Protein AF-A0A7Y4Z0L9-F1 (afdb_monomer)

Secondary structure (DSSP, 8-state):
-HHHHHHHHHHHTTT----PPPEEEEGGG-S---TT-EEEEEEEEEEEEEEEEEEEEEE--TTGGGHHHHH---S---S-EEEEEEEEEEEEEEEEEEEEEEEEEE--TT----HHHHHHTTSSEE---SS--------EE------S-S-S---SS-SEEEEEEEEEEEEEETTEEEEEEEEEEEEEEPPHHHHHHHHHHHHHHHHHHHHHHH-TT------HHHHHHHHHHHHHHHHHHHHHHH-EEEEEEEEEEEEE-PPSSS---EEEEEEETTTEEE-TT-TTSEEEEEEEEEPPPPGGGHHHHHHTB--TTSPEESEEEEE--EEEEEEEE-SSSEEEEEEEEETTTSPEEEEEGGGGSS--TT---

Mean predicted aligned error: 14.01 Å

Radius of gyration: 40.5 Å; Cα contacts (8 Å, |Δi|>4): 637; chains: 1; bounding box: 82×60×153 Å

Nearest PDB structures (foldseek):
  8ieb-assembly1_B  TM=3.459E-01  e=4.020E+00  Homo sapiens
  6s2f-assembly1_A  TM=2.300E-01  e=6.227E+00  Saccharomyces cerevisiae S288C

Solvent-accessible surface area (backbone atoms only — not comparable to full-atom values): 21690 Å² total; per-residue (Å²): 119,67,74,61,54,55,51,51,56,56,56,61,64,71,67,65,79,75,76,62,60,30,41,32,38,54,43,96,74,56,89,74,76,60,99,73,40,47,64,34,13,32,52,27,39,34,40,41,36,42,40,34,31,38,38,40,38,37,42,41,16,93,33,19,90,45,21,45,80,72,71,66,46,73,95,47,41,83,56,74,45,61,42,33,44,79,76,48,72,49,79,46,80,44,79,42,52,28,87,90,45,39,34,35,39,36,57,28,102,83,61,74,73,54,63,64,59,40,41,75,68,58,44,34,29,65,79,55,74,97,63,82,78,71,71,69,74,59,64,52,60,66,86,72,75,75,65,93,70,90,74,84,83,79,59,100,60,76,70,63,37,81,42,80,46,78,41,73,46,78,46,81,52,96,96,41,78,44,78,43,81,43,78,41,82,38,85,38,74,54,52,72,66,56,49,39,48,54,42,44,52,48,44,51,50,44,52,48,51,53,50,49,74,70,38,90,87,52,91,65,96,57,54,78,67,55,47,51,53,50,53,50,50,46,50,50,52,40,53,56,55,46,28,35,21,58,20,52,75,49,78,47,57,37,40,41,55,45,71,44,70,75,72,73,84,74,76,63,67,41,64,70,30,12,42,25,51,77,75,30,81,41,57,59,84,48,82,86,29,50,50,33,32,38,36,57,46,71,59,81,76,62,74,85,50,48,67,56,50,64,74,38,33,73,62,92,89,58,76,46,66,41,41,46,77,32,53,50,57,31,49,20,44,39,34,35,24,64,83,83,52,78,79,40,76,48,80,46,73,28,28,53,73,22,63,49,32,57,44,60,48,80,73,52,47,93,77,62,92,77,77,85,130

pLDDT: mean 79.02, std 15.11, range [35.75, 96.12]

Sequence (373 aa):
MTKKITLIFLVALILSCSKKPIQVTPADMATSLNTKGLIYALPRTVLRIKVEAIKNVVIPGPFGKFAQKYLGIADVPLKKAEEWKITNIDVVSVIESDPTSLFAATPSDDSKVDFLKLYSSGLILPISGLGVNSASIKTQMGNDQINDIAYTDLSTQPFIASEKTTFYNKVQRDSVFVRVPVQKDMIVEKNIEEKARDAADFIFSLRKRRSDFLSVDADHNLNGEGLKIALNEINRLEQEYLSLFIGKSYSENAVSYYEYIPNQSDGETSIIFRFSVSKGILPSSDLSGNPYLLKSEPESIPETYEPLFKNIGFEKNKPIKDVIYYRIPITANIKISDGKSDIFTRRISICQYGPIVRMPIKFMIKDSSLIEF

Structure (mmCIF, N/CA/C/O backbone):
data_AF-A0A7Y4Z0L9-F1
#
_entry.id   AF-A0A7Y4Z0L9-F1
#
loop_
_atom_site.group_PDB
_atom_site.id
_atom_site.type_symbol
_atom_site.label_atom_id
_atom_site.label_alt_id
_atom_site.label_comp_id
_atom_site.label_asym_id
_atom_site.label_entity_id
_atom_site.label_seq_id
_atom_site.pdbx_PDB_ins_code
_atom_site.Cartn_x
_atom_site.Cartn_y
_atom_site.Cartn_z
_atom_site.occupancy
_atom_site.B_iso_or_equiv
_atom_site.auth_seq_id
_atom_site.auth_comp_id
_atom_site.auth_asym_id
_atom_site.auth_atom_id
_atom_site.pdbx_PDB_model_num
ATOM 1 N N . MET A 1 1 ? 34.824 -6.520 -86.969 1.00 54.69 1 MET A N 1
ATOM 2 C CA . MET A 1 1 ? 33.884 -7.188 -86.033 1.00 54.69 1 MET A CA 1
ATOM 3 C C . MET A 1 1 ? 34.103 -6.777 -84.569 1.00 54.69 1 MET A C 1
ATOM 5 O O . MET A 1 1 ? 33.142 -6.703 -83.819 1.00 54.69 1 MET A O 1
ATOM 9 N N . THR A 1 2 ? 35.323 -6.396 -84.179 1.00 51.94 2 THR A N 1
ATOM 10 C CA . THR A 1 2 ? 35.716 -6.002 -82.810 1.00 51.94 2 THR A CA 1
ATOM 11 C C . THR A 1 2 ? 35.102 -4.690 -82.289 1.00 51.94 2 THR A C 1
ATOM 13 O O . THR A 1 2 ? 34.747 -4.625 -81.119 1.00 51.94 2 THR A O 1
ATOM 16 N N . LYS A 1 3 ? 34.864 -3.675 -83.138 1.00 51.00 3 LYS A N 1
ATOM 17 C CA . LYS A 1 3 ? 34.247 -2.392 -82.714 1.00 51.00 3 LYS A CA 1
ATOM 18 C C . LYS A 1 3 ? 32.755 -2.472 -82.340 1.00 51.00 3 LYS A C 1
ATOM 20 O O . LYS A 1 3 ? 32.272 -1.623 -81.602 1.00 51.00 3 LYS A O 1
ATOM 25 N N . LYS A 1 4 ? 32.011 -3.467 -82.845 1.00 53.72 4 LYS A N 1
ATOM 26 C CA . LYS A 1 4 ? 30.589 -3.662 -82.483 1.00 53.72 4 LYS A CA 1
ATOM 27 C C . LYS A 1 4 ? 30.439 -4.379 -81.136 1.00 53.72 4 LYS A C 1
ATOM 29 O O . LYS A 1 4 ? 29.492 -4.107 -80.411 1.00 53.72 4 LYS A O 1
ATOM 34 N N . ILE A 1 5 ? 31.401 -5.233 -80.782 1.00 57.34 5 ILE A N 1
ATOM 35 C CA . ILE A 1 5 ? 31.417 -5.976 -79.514 1.00 57.34 5 ILE A CA 1
ATOM 36 C C . ILE A 1 5 ? 31.767 -5.045 -78.343 1.00 57.34 5 ILE A C 1
ATOM 38 O O . ILE A 1 5 ? 31.129 -5.117 -77.298 1.00 57.34 5 ILE A O 1
ATOM 42 N N . THR A 1 6 ? 32.692 -4.098 -78.533 1.00 55.84 6 THR A N 1
ATOM 43 C CA . THR A 1 6 ? 33.018 -3.091 -77.507 1.00 55.84 6 THR A CA 1
ATOM 44 C C . THR A 1 6 ? 31.875 -2.107 -77.248 1.00 55.84 6 THR A C 1
ATOM 46 O O . THR A 1 6 ? 31.676 -1.701 -76.107 1.00 55.84 6 THR A O 1
ATOM 49 N N . LEU A 1 7 ? 31.077 -1.763 -78.266 1.00 53.91 7 LEU A N 1
ATOM 50 C CA . LEU A 1 7 ? 29.908 -0.890 -78.100 1.00 53.91 7 LEU A CA 1
ATOM 51 C C . LEU A 1 7 ? 28.774 -1.583 -77.321 1.00 53.91 7 LEU A C 1
ATOM 53 O O . LEU A 1 7 ? 28.131 -0.953 -76.489 1.00 53.91 7 LEU A O 1
ATOM 57 N N . ILE A 1 8 ? 28.568 -2.888 -77.532 1.00 58.50 8 ILE A N 1
ATOM 58 C CA . ILE A 1 8 ? 27.576 -3.682 -76.785 1.00 58.50 8 ILE A CA 1
ATOM 59 C C . ILE A 1 8 ? 27.998 -3.846 -75.317 1.00 58.50 8 ILE A C 1
ATOM 61 O O . ILE A 1 8 ? 27.158 -3.731 -74.427 1.00 58.50 8 ILE A O 1
ATOM 65 N N . PHE A 1 9 ? 29.296 -4.025 -75.044 1.00 56.91 9 PHE A N 1
ATOM 66 C CA . PHE A 1 9 ? 29.812 -4.096 -73.671 1.00 56.91 9 PHE A CA 1
ATOM 67 C C . PHE A 1 9 ? 29.713 -2.749 -72.930 1.00 56.91 9 PHE A C 1
ATOM 69 O O . PHE A 1 9 ? 29.463 -2.725 -71.728 1.00 56.91 9 PHE A O 1
ATOM 76 N N . LEU A 1 10 ? 29.839 -1.624 -73.646 1.00 51.97 10 LEU A N 1
ATOM 77 C CA . LEU A 1 10 ? 29.692 -0.280 -73.076 1.00 51.97 10 LEU A CA 1
ATOM 78 C C . LEU A 1 10 ? 28.222 0.080 -72.788 1.00 51.97 10 LEU A C 1
ATOM 80 O O . LEU A 1 10 ? 27.942 0.730 -71.786 1.00 51.97 10 LEU A O 1
ATOM 84 N N . VAL A 1 11 ? 27.274 -0.381 -73.614 1.00 55.38 11 VAL A N 1
ATOM 85 C CA . VAL A 1 11 ? 25.828 -0.172 -73.392 1.00 55.38 11 VAL A CA 1
ATOM 86 C C . VAL A 1 11 ? 25.281 -1.086 -72.285 1.00 55.38 11 VAL A C 1
ATOM 88 O O . VAL A 1 11 ? 24.434 -0.657 -71.504 1.00 55.38 11 VAL A O 1
ATOM 91 N N . ALA A 1 12 ? 25.808 -2.307 -72.138 1.00 53.28 12 ALA A N 1
ATOM 92 C CA . ALA A 1 12 ? 25.434 -3.212 -71.046 1.00 53.28 12 ALA A CA 1
ATOM 93 C C . ALA A 1 12 ? 25.890 -2.717 -69.657 1.00 53.28 12 ALA A C 1
ATOM 95 O O . ALA A 1 12 ? 25.255 -3.040 -68.656 1.00 53.28 12 ALA A O 1
ATOM 96 N N . LEU A 1 13 ? 26.938 -1.885 -69.582 1.00 49.41 13 LEU A N 1
ATOM 97 C CA . LEU A 1 13 ? 27.419 -1.311 -68.319 1.00 49.41 13 LEU A CA 1
ATOM 98 C C . LEU A 1 13 ? 26.531 -0.165 -67.788 1.00 49.41 13 LEU A C 1
ATOM 100 O O . LEU A 1 13 ? 26.572 0.142 -66.599 1.00 49.41 13 LEU A O 1
ATOM 104 N N . ILE A 1 14 ? 25.712 0.456 -68.647 1.00 48.16 14 ILE A N 1
ATOM 105 C CA . ILE A 1 14 ? 24.875 1.625 -68.303 1.00 48.16 14 ILE A CA 1
ATOM 106 C C . ILE A 1 14 ? 23.468 1.200 -67.831 1.00 48.16 14 ILE A C 1
ATOM 108 O O . ILE A 1 14 ? 22.761 1.976 -67.197 1.00 48.16 14 ILE A O 1
ATOM 112 N N . LEU A 1 15 ? 23.081 -0.063 -68.040 1.00 42.25 15 LEU A N 1
ATOM 113 C CA . LEU A 1 15 ? 21.830 -0.649 -67.533 1.00 42.25 15 LEU A CA 1
ATOM 114 C C . LEU A 1 15 ? 21.963 -1.251 -66.122 1.00 42.25 15 LEU A C 1
ATOM 116 O O . LEU A 1 15 ? 21.098 -2.015 -65.690 1.00 42.25 15 LEU A O 1
ATOM 120 N N . SER A 1 16 ? 23.015 -0.894 -65.375 1.00 39.06 16 SER A N 1
ATOM 121 C CA . SER A 1 16 ? 23.108 -1.220 -63.950 1.00 39.06 16 SER A CA 1
ATOM 122 C C . SER A 1 16 ? 22.037 -0.436 -63.188 1.00 39.06 16 SER A C 1
ATOM 124 O O . SER A 1 16 ? 22.219 0.718 -62.794 1.00 39.06 16 SER A O 1
ATOM 126 N N . CYS A 1 17 ? 20.871 -1.068 -63.061 1.00 41.62 17 CYS A N 1
ATOM 127 C CA . CYS A 1 17 ? 19.710 -0.584 -62.338 1.00 41.62 17 CYS A CA 1
ATOM 128 C C . CYS A 1 17 ? 20.113 -0.390 -60.873 1.00 41.62 17 CYS A C 1
ATOM 130 O O . CYS A 1 17 ? 20.128 -1.324 -60.070 1.00 41.62 17 CYS A O 1
ATOM 132 N N . SER A 1 18 ? 20.517 0.832 -60.540 1.00 47.44 18 SER A N 1
ATOM 133 C CA . SER A 1 18 ? 20.941 1.216 -59.204 1.00 47.44 18 SER A CA 1
ATOM 134 C C . SER A 1 18 ? 19.695 1.280 -58.334 1.00 47.44 18 SER A C 1
ATOM 136 O O . SER A 1 18 ? 19.006 2.298 -58.269 1.00 47.44 18 SER A O 1
ATOM 138 N N . LYS A 1 19 ? 19.387 0.161 -57.671 1.00 55.72 19 LYS A N 1
ATOM 139 C CA . LYS A 1 19 ? 18.437 0.153 -56.562 1.00 55.72 19 LYS A CA 1
ATOM 140 C C . LYS A 1 19 ? 18.936 1.178 -55.556 1.00 55.72 19 LYS A C 1
ATOM 142 O O . LYS A 1 19 ? 20.002 1.012 -54.963 1.00 55.72 19 LYS A O 1
ATOM 147 N N . LYS A 1 20 ? 18.220 2.296 -55.438 1.00 60.38 20 LYS A N 1
ATOM 148 C CA . LYS A 1 20 ? 18.530 3.292 -54.418 1.00 60.38 20 LYS A CA 1
ATOM 149 C C . LYS A 1 20 ? 18.313 2.598 -53.068 1.00 60.38 20 LYS A C 1
ATOM 151 O O . LYS A 1 20 ? 17.294 1.936 -52.921 1.00 60.38 20 LYS A O 1
ATOM 156 N N . PRO A 1 21 ? 19.250 2.666 -52.126 1.00 65.06 21 PRO A N 1
ATOM 157 C CA . PRO A 1 21 ? 19.088 2.030 -50.827 1.00 65.06 21 PRO A CA 1
ATOM 158 C C . PRO A 1 21 ? 18.238 2.892 -49.890 1.00 65.06 21 PRO A C 1
ATOM 160 O O . PRO A 1 21 ? 18.147 4.109 -50.079 1.00 65.06 21 PRO A O 1
ATOM 163 N N . ILE A 1 22 ? 17.648 2.274 -48.869 1.00 70.06 22 ILE A N 1
ATOM 164 C CA . ILE A 1 22 ? 16.991 2.995 -47.772 1.00 70.06 22 ILE A CA 1
ATOM 165 C C . ILE A 1 22 ? 18.049 3.748 -46.981 1.00 70.06 22 ILE A C 1
ATOM 167 O O . ILE A 1 22 ? 19.112 3.202 -46.692 1.00 70.06 22 ILE A O 1
ATOM 171 N N . GLN A 1 23 ? 17.751 4.980 -46.588 1.00 73.94 23 GLN A N 1
ATOM 172 C CA . GLN A 1 23 ? 18.625 5.765 -45.727 1.00 73.94 23 GLN A CA 1
ATOM 173 C C . GLN A 1 23 ? 17.956 5.989 -44.371 1.00 73.94 23 GLN A C 1
ATOM 175 O O . GLN A 1 23 ? 16.850 6.533 -44.307 1.00 73.94 23 GLN A O 1
ATOM 180 N N . VAL A 1 24 ? 18.637 5.576 -43.298 1.00 76.06 24 VAL A N 1
ATOM 181 C CA . VAL A 1 24 ? 18.212 5.834 -41.916 1.00 76.06 24 VAL A CA 1
ATOM 182 C C . VAL A 1 24 ? 19.143 6.851 -41.273 1.00 76.06 24 VAL A C 1
ATOM 184 O O . VAL A 1 24 ? 20.364 6.682 -41.265 1.00 76.06 24 VAL A O 1
ATOM 187 N N . THR A 1 25 ? 18.559 7.914 -40.730 1.00 78.69 25 THR A N 1
ATOM 188 C CA . THR A 1 25 ? 19.276 8.986 -40.030 1.00 78.69 25 THR A CA 1
ATOM 189 C C . THR A 1 25 ? 18.640 9.263 -38.673 1.00 78.69 25 THR A C 1
ATOM 191 O O . THR A 1 25 ? 17.417 9.167 -38.557 1.00 78.69 25 THR A O 1
ATOM 194 N N . PRO A 1 26 ? 19.422 9.649 -37.652 1.00 78.38 26 PRO A N 1
ATOM 195 C CA . PRO A 1 26 ? 18.865 10.206 -36.421 1.00 78.38 26 PRO A CA 1
ATOM 196 C C . PRO A 1 26 ? 17.950 11.391 -36.741 1.00 78.38 26 PRO A C 1
ATOM 198 O O . PRO A 1 26 ? 18.278 12.195 -37.620 1.00 78.38 26 PRO A O 1
ATOM 201 N N . ALA A 1 27 ? 16.813 11.497 -36.052 1.00 72.56 27 ALA A N 1
ATOM 202 C CA . ALA A 1 27 ? 15.824 12.542 -36.321 1.00 72.56 27 ALA A CA 1
ATOM 203 C C . ALA A 1 27 ? 16.413 13.953 -36.155 1.00 72.56 27 ALA A C 1
ATOM 205 O O . ALA A 1 27 ? 16.127 14.826 -36.967 1.00 72.56 27 ALA A O 1
ATOM 206 N N . ASP A 1 28 ? 17.322 14.139 -35.195 1.00 71.00 28 ASP A N 1
ATOM 207 C CA . ASP A 1 28 ? 18.017 15.404 -34.917 1.00 71.00 28 ASP A CA 1
ATOM 208 C C . ASP A 1 28 ? 18.811 15.949 -36.120 1.00 71.00 28 ASP A C 1
ATOM 210 O O . ASP A 1 28 ? 19.105 17.139 -36.189 1.00 71.00 28 ASP A O 1
ATOM 214 N N . MET A 1 29 ? 19.188 15.079 -37.065 1.00 66.56 29 MET A N 1
ATOM 215 C CA . MET A 1 29 ? 19.943 15.442 -38.271 1.00 66.56 29 MET A CA 1
ATOM 216 C C . MET A 1 29 ? 19.089 15.443 -39.541 1.00 66.56 29 MET A C 1
ATOM 218 O O . MET A 1 29 ? 19.581 15.793 -40.616 1.00 66.56 29 MET A O 1
ATOM 222 N N . ALA A 1 30 ? 17.825 15.029 -39.457 1.00 63.78 30 ALA A N 1
ATOM 223 C CA . ALA A 1 30 ? 16.942 14.965 -40.609 1.00 63.78 30 ALA A CA 1
ATOM 224 C C . ALA A 1 30 ? 16.349 16.357 -40.890 1.00 63.78 30 ALA A C 1
ATOM 226 O O . ALA A 1 30 ? 15.490 16.840 -40.164 1.00 63.78 30 ALA A O 1
ATOM 227 N N . THR A 1 31 ? 16.797 17.016 -41.964 1.00 58.91 31 THR A N 1
ATOM 228 C CA . THR A 1 31 ? 16.327 18.368 -42.339 1.00 58.91 31 THR A CA 1
ATOM 229 C C . THR A 1 31 ? 14.983 18.353 -43.080 1.00 58.91 31 THR A C 1
ATOM 231 O O . THR A 1 31 ? 14.257 19.341 -43.071 1.00 58.91 31 THR A O 1
ATOM 234 N N . SER A 1 32 ? 14.637 17.243 -43.743 1.00 59.66 32 SER A N 1
ATOM 235 C CA . SER A 1 32 ? 13.335 17.038 -44.392 1.00 59.66 32 SER A CA 1
ATOM 236 C C . SER A 1 32 ? 13.058 15.546 -44.589 1.00 59.66 32 SER A C 1
ATOM 238 O O . SER A 1 32 ? 13.972 14.775 -44.889 1.00 59.66 32 SER A O 1
ATOM 240 N N . LEU A 1 33 ? 11.800 15.133 -44.422 1.00 60.22 33 LEU A N 1
ATOM 241 C CA . LEU A 1 33 ? 11.336 13.795 -44.788 1.00 60.22 33 LEU A CA 1
ATOM 242 C C . LEU A 1 33 ? 10.665 13.861 -46.165 1.00 60.22 33 LEU A C 1
ATOM 244 O O . LEU A 1 33 ? 9.811 14.713 -46.402 1.00 60.22 33 LEU A O 1
ATOM 248 N N . ASN A 1 34 ? 10.999 12.934 -47.063 1.00 61.06 34 ASN A N 1
ATOM 249 C CA . ASN A 1 34 ? 10.172 12.692 -48.248 1.00 61.06 34 ASN A CA 1
ATOM 250 C C . ASN A 1 34 ? 8.792 12.163 -47.798 1.00 61.06 34 ASN A C 1
ATOM 252 O O . ASN A 1 34 ? 8.700 11.481 -46.782 1.00 61.06 34 ASN A O 1
ATOM 256 N N . THR A 1 35 ? 7.740 12.401 -48.584 1.00 57.91 35 THR A N 1
ATOM 257 C CA . THR A 1 35 ? 6.362 11.887 -48.401 1.00 57.91 35 THR A CA 1
ATOM 258 C C . THR A 1 35 ? 6.255 10.374 -48.155 1.00 57.91 35 THR A C 1
ATOM 260 O O . THR A 1 35 ? 5.232 9.907 -47.667 1.00 57.91 35 THR A O 1
ATOM 263 N N . LYS A 1 36 ? 7.304 9.604 -48.475 1.00 62.59 36 LYS A N 1
ATOM 264 C CA . LYS A 1 36 ? 7.401 8.151 -48.253 1.00 62.59 36 LYS A CA 1
ATOM 265 C C . LYS A 1 36 ? 8.212 7.752 -47.009 1.00 62.59 36 LYS A C 1
ATOM 267 O O . LYS A 1 36 ? 8.360 6.564 -46.754 1.00 62.59 36 LYS A O 1
ATOM 272 N N . GLY A 1 37 ? 8.787 8.706 -46.275 1.00 69.31 37 GLY A N 1
ATOM 273 C CA . GLY A 1 37 ? 9.589 8.450 -45.078 1.00 69.31 37 GLY A CA 1
ATOM 274 C C . GLY A 1 37 ? 8.745 8.117 -43.846 1.00 69.31 37 GLY A C 1
ATOM 275 O O . GLY A 1 37 ? 7.631 8.612 -43.701 1.00 69.31 37 GLY A O 1
ATOM 276 N N . LEU A 1 38 ? 9.300 7.311 -42.941 1.00 79.06 38 LEU A N 1
ATOM 277 C CA . LEU A 1 38 ? 8.726 6.984 -41.637 1.00 79.06 38 LEU A CA 1
ATOM 278 C C . LEU A 1 38 ? 9.654 7.482 -40.530 1.00 79.06 38 LEU A C 1
ATOM 280 O O . LEU A 1 38 ? 10.863 7.267 -40.594 1.00 79.06 38 LEU A O 1
ATOM 284 N N . ILE A 1 39 ? 9.086 8.086 -39.489 1.00 83.31 39 ILE A N 1
ATOM 285 C CA . ILE A 1 39 ? 9.817 8.363 -38.252 1.00 83.31 39 ILE A CA 1
ATOM 286 C C . ILE A 1 39 ? 9.394 7.336 -37.204 1.00 83.31 39 ILE A C 1
ATOM 288 O O . ILE A 1 39 ? 8.201 7.119 -36.987 1.00 83.31 39 ILE A O 1
ATOM 292 N N . TYR A 1 40 ? 10.372 6.701 -36.572 1.00 86.69 40 TYR A N 1
ATOM 293 C CA . TYR A 1 40 ? 10.161 5.704 -35.532 1.00 86.69 40 TYR A CA 1
ATOM 294 C C . TYR A 1 40 ? 11.036 6.000 -34.313 1.00 86.69 40 TYR A C 1
ATOM 296 O O . TYR A 1 40 ? 12.073 6.658 -34.413 1.00 86.69 40 TYR A O 1
ATOM 304 N N . ALA A 1 41 ? 10.607 5.508 -33.158 1.00 88.38 41 ALA A N 1
ATOM 305 C CA . ALA A 1 41 ? 11.342 5.573 -31.906 1.00 88.38 41 ALA A CA 1
ATOM 306 C C . ALA A 1 41 ? 11.891 4.191 -31.544 1.00 88.38 41 ALA A C 1
ATOM 308 O O . ALA A 1 41 ? 11.295 3.162 -31.879 1.00 88.38 41 ALA A O 1
ATOM 309 N N . LEU A 1 42 ? 13.010 4.163 -30.823 1.00 89.94 42 LEU A N 1
ATOM 310 C CA . LEU A 1 42 ? 13.439 2.944 -30.142 1.00 89.94 42 LEU A CA 1
ATOM 311 C C . LEU A 1 42 ? 12.613 2.742 -28.865 1.00 89.94 42 LEU A C 1
ATOM 313 O O . LEU A 1 42 ? 12.248 3.728 -28.217 1.00 89.94 42 LEU A O 1
ATOM 317 N N . PRO A 1 43 ? 12.318 1.492 -28.477 1.00 89.31 43 PRO A N 1
ATOM 318 C CA . PRO A 1 43 ? 11.618 1.223 -27.230 1.00 89.31 43 PRO A CA 1
ATOM 319 C C . PRO A 1 43 ? 12.465 1.636 -26.015 1.00 89.31 43 PRO A C 1
ATOM 321 O O . PRO A 1 43 ? 13.688 1.434 -25.977 1.00 89.31 43 PRO A O 1
ATOM 324 N N . ARG A 1 44 ? 11.805 2.187 -24.993 1.00 89.44 44 ARG A N 1
ATOM 325 C CA . ARG A 1 44 ? 12.322 2.300 -23.623 1.00 89.44 44 ARG A CA 1
ATOM 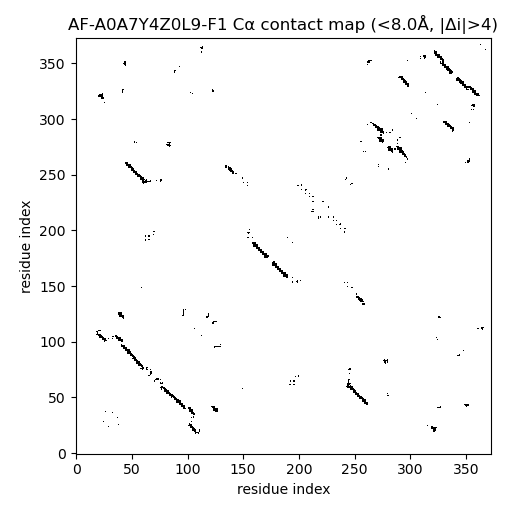326 C C . ARG A 1 44 ? 11.367 1.616 -22.647 1.00 89.44 44 ARG A C 1
ATOM 328 O O . ARG A 1 44 ? 10.153 1.645 -22.825 1.00 89.44 44 ARG A O 1
ATOM 335 N N . THR A 1 45 ? 11.929 0.991 -21.622 1.00 90.44 45 THR A N 1
ATOM 336 C CA . THR A 1 45 ? 11.197 0.306 -20.558 1.00 90.44 45 THR A CA 1
ATOM 337 C C . THR A 1 45 ? 10.878 1.286 -19.428 1.00 90.44 45 THR A C 1
ATOM 339 O O . THR A 1 45 ? 11.781 1.925 -18.896 1.00 90.44 45 THR A O 1
ATOM 342 N N . VAL A 1 46 ? 9.617 1.366 -19.015 1.00 90.69 46 VAL A N 1
ATOM 343 C CA . VAL A 1 46 ? 9.153 2.071 -17.812 1.00 90.69 46 VAL A CA 1
ATOM 344 C C . VAL A 1 46 ? 8.727 1.042 -16.781 1.00 90.69 46 VAL A C 1
ATOM 346 O O . VAL A 1 46 ? 7.967 0.123 -17.084 1.00 90.69 46 VAL A O 1
ATOM 349 N N . LEU A 1 47 ? 9.203 1.188 -15.552 1.00 91.25 47 LEU A N 1
ATOM 350 C CA . LEU A 1 47 ? 8.773 0.371 -14.427 1.00 91.25 47 LEU A CA 1
ATOM 351 C C . LEU A 1 47 ? 7.581 1.050 -13.752 1.00 91.25 47 LEU A C 1
ATOM 353 O O . LEU A 1 47 ? 7.714 2.141 -13.199 1.00 91.25 47 LEU A O 1
ATOM 357 N N . ARG A 1 48 ? 6.420 0.398 -13.792 1.00 92.12 48 ARG A N 1
ATOM 358 C CA . ARG A 1 48 ? 5.226 0.774 -13.034 1.00 92.12 48 ARG A CA 1
ATOM 359 C C . ARG A 1 48 ? 5.211 0.017 -11.720 1.00 92.12 48 ARG A C 1
ATOM 361 O O . ARG A 1 48 ? 5.135 -1.209 -11.701 1.00 92.12 48 ARG A O 1
ATOM 368 N N . ILE A 1 49 ? 5.286 0.758 -10.629 1.00 92.19 49 ILE A N 1
ATOM 369 C CA . ILE A 1 49 ? 5.381 0.236 -9.273 1.00 92.19 49 ILE A CA 1
ATOM 370 C C . ILE A 1 49 ? 4.039 0.490 -8.595 1.00 92.19 49 ILE A C 1
ATOM 372 O O . ILE A 1 49 ? 3.604 1.637 -8.473 1.00 92.19 49 ILE A O 1
ATOM 376 N N . LYS A 1 50 ? 3.376 -0.582 -8.170 1.00 93.38 50 LYS A N 1
ATOM 377 C CA . LYS A 1 50 ? 2.136 -0.546 -7.397 1.00 93.38 50 LYS A CA 1
ATOM 378 C C . LYS A 1 50 ? 2.476 -0.828 -5.940 1.00 93.38 50 LYS A C 1
ATOM 380 O O . LYS A 1 50 ? 3.018 -1.885 -5.632 1.00 93.38 50 LYS A O 1
ATOM 385 N N . VAL A 1 51 ? 2.144 0.107 -5.060 1.00 93.19 51 VAL A N 1
ATOM 386 C CA . VAL A 1 51 ? 2.340 -0.019 -3.614 1.00 93.19 51 VAL A CA 1
ATOM 387 C C . VAL A 1 51 ? 0.975 -0.098 -2.954 1.00 93.19 51 VAL A C 1
ATOM 389 O O . VAL A 1 51 ? 0.149 0.798 -3.127 1.00 93.19 51 VAL A O 1
ATOM 392 N N . GLU A 1 52 ? 0.746 -1.164 -2.201 1.00 93.38 52 GLU A N 1
ATOM 393 C CA . GLU A 1 52 ? -0.466 -1.380 -1.419 1.00 93.38 52 GLU A CA 1
ATOM 394 C C . GLU A 1 52 ? -0.123 -1.261 0.064 1.00 93.38 52 GLU A C 1
ATOM 396 O O . GLU A 1 52 ? 0.825 -1.881 0.557 1.00 93.38 52 GLU A O 1
ATOM 401 N N . ALA A 1 53 ? -0.890 -0.447 0.780 1.00 93.44 53 ALA A N 1
ATOM 402 C CA . ALA A 1 53 ? -0.772 -0.286 2.217 1.00 93.44 53 ALA A CA 1
ATOM 403 C C . ALA A 1 53 ? -2.145 -0.344 2.880 1.00 93.44 53 ALA A C 1
ATOM 405 O O . ALA A 1 53 ? -3.158 0.013 2.282 1.00 93.44 53 ALA A O 1
ATOM 406 N N . ILE A 1 54 ? -2.157 -0.769 4.138 1.00 93.00 54 ILE A N 1
ATOM 407 C CA . ILE A 1 54 ? -3.339 -0.784 4.992 1.00 93.00 54 ILE A 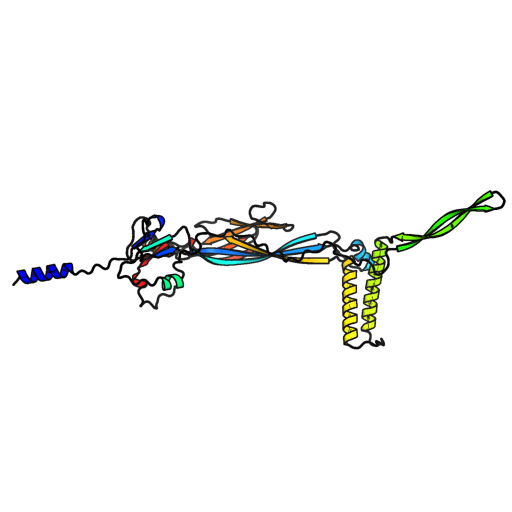CA 1
ATOM 408 C C . ILE A 1 54 ? -3.110 0.189 6.139 1.00 93.00 54 ILE A C 1
ATOM 410 O O . ILE A 1 54 ? -2.074 0.134 6.807 1.00 93.00 54 ILE A O 1
ATOM 414 N N . LYS A 1 55 ? -4.086 1.063 6.369 1.00 92.38 55 LYS A N 1
ATOM 415 C CA . LYS A 1 55 ? -4.198 1.889 7.566 1.00 92.38 55 LYS A CA 1
ATOM 416 C C . LYS A 1 55 ? -5.114 1.191 8.555 1.00 92.38 55 LYS A C 1
ATOM 418 O O . LYS A 1 55 ? -6.298 1.038 8.285 1.00 92.38 55 LYS A O 1
ATOM 423 N N . ASN A 1 56 ? -4.588 0.816 9.709 1.00 91.50 56 ASN A N 1
ATOM 424 C CA . ASN A 1 56 ? -5.371 0.326 10.831 1.00 91.50 56 ASN A CA 1
ATOM 425 C C . ASN A 1 56 ? -5.644 1.482 11.790 1.00 91.50 56 ASN A C 1
ATOM 427 O O . ASN A 1 56 ? -4.720 2.073 12.348 1.00 91.50 56 ASN A O 1
ATOM 431 N N . VAL A 1 57 ? -6.918 1.807 11.980 1.00 90.88 57 VAL A N 1
ATOM 432 C CA . VAL A 1 57 ? -7.382 2.832 12.914 1.00 90.88 57 VAL A CA 1
ATOM 433 C C . VAL A 1 57 ? -8.076 2.137 14.071 1.00 90.88 57 VAL A C 1
ATOM 435 O O . VAL A 1 57 ? -9.085 1.465 13.880 1.00 90.88 57 VAL A O 1
ATOM 438 N N . VAL A 1 58 ? -7.554 2.321 15.279 1.00 91.31 58 VAL A N 1
ATOM 439 C CA . VAL A 1 58 ? -8.150 1.817 16.516 1.00 91.31 58 VAL A CA 1
ATOM 440 C C . VAL A 1 58 ? -8.734 2.992 17.287 1.00 91.31 58 VAL A C 1
ATOM 442 O O . VAL A 1 58 ? -8.017 3.918 17.672 1.00 91.31 58 VAL A O 1
ATOM 445 N N . ILE A 1 59 ? -10.043 2.950 17.523 1.00 92.38 59 ILE A N 1
ATOM 446 C CA . ILE A 1 59 ? -10.779 3.930 18.318 1.00 92.38 59 ILE A CA 1
ATOM 447 C C . ILE A 1 59 ? -11.132 3.277 19.659 1.00 92.38 59 ILE A C 1
ATOM 449 O O . ILE A 1 59 ? -11.897 2.310 19.675 1.00 92.38 59 ILE A O 1
ATOM 453 N N . PRO A 1 60 ? -10.607 3.781 20.789 1.00 93.31 60 PRO A N 1
ATOM 454 C CA . PRO A 1 60 ? -10.847 3.184 22.096 1.00 93.31 60 PRO A CA 1
ATOM 455 C C . PRO A 1 60 ? -12.326 3.271 22.471 1.00 93.31 60 PRO A C 1
ATOM 457 O O . PRO A 1 60 ? -13.017 4.230 22.115 1.00 93.31 60 PRO A O 1
ATOM 460 N N . GLY A 1 61 ? -12.803 2.270 23.203 1.00 92.31 61 GLY A N 1
ATOM 461 C CA . GLY A 1 61 ? -14.146 2.280 23.765 1.00 92.31 61 GLY A CA 1
ATOM 462 C C . GLY A 1 61 ? -14.227 3.223 24.976 1.00 92.31 61 GLY A C 1
ATOM 463 O O . GLY A 1 61 ? -13.266 3.306 25.750 1.00 92.31 61 GLY A O 1
ATOM 464 N N . PRO A 1 62 ? -15.351 3.930 25.194 1.00 92.12 62 PRO A N 1
ATOM 465 C CA . PRO A 1 62 ? -15.529 4.824 26.343 1.00 92.12 62 PRO A CA 1
ATOM 466 C C . PRO A 1 62 ? -15.359 4.123 27.702 1.00 92.12 62 PRO A C 1
ATOM 468 O O . PRO A 1 62 ? -14.935 4.753 28.672 1.00 92.12 62 PRO A O 1
ATOM 471 N N . PHE A 1 63 ? -15.638 2.818 27.778 1.00 94.50 63 PHE A N 1
ATOM 472 C CA . PHE A 1 63 ? -15.546 2.009 28.995 1.00 94.50 63 PHE A CA 1
ATOM 473 C C . PHE A 1 63 ? -14.302 1.113 29.048 1.00 94.50 63 PHE A C 1
ATOM 475 O O . PHE A 1 63 ? -14.193 0.276 29.945 1.00 94.50 63 PHE A O 1
ATOM 482 N N . GLY A 1 64 ? -13.323 1.302 28.155 1.00 93.62 64 GLY A N 1
ATOM 483 C CA . GLY A 1 64 ? -12.149 0.424 28.062 1.00 93.62 64 GLY A CA 1
ATOM 484 C C . GLY A 1 64 ? -11.344 0.284 29.358 1.00 93.62 64 GLY A C 1
ATOM 485 O O . GLY A 1 64 ? -10.867 -0.804 29.672 1.00 93.62 64 GLY A O 1
ATOM 486 N N . LYS A 1 65 ? -11.292 1.331 30.197 1.00 95.62 65 LYS A N 1
ATOM 487 C CA . LYS A 1 65 ? -10.640 1.286 31.526 1.00 95.62 65 LYS A CA 1
ATOM 488 C C . LYS A 1 65 ? -11.262 0.265 32.486 1.00 95.62 65 LYS A C 1
ATOM 490 O O . LYS A 1 65 ? -10.605 -0.158 33.431 1.00 95.62 65 LYS A O 1
ATOM 495 N N . PHE A 1 66 ? -12.518 -0.113 32.260 1.00 95.69 66 PHE A N 1
ATOM 496 C CA . PHE A 1 66 ? -13.269 -1.034 33.108 1.00 95.69 66 PHE A CA 1
ATOM 497 C C . PHE A 1 66 ? -13.416 -2.434 32.495 1.00 95.69 66 PHE A C 1
ATOM 499 O O . PHE A 1 66 ? -14.009 -3.309 33.127 1.00 95.69 66 PHE A O 1
ATOM 506 N N . ALA A 1 67 ? -12.857 -2.671 31.302 1.00 95.81 67 ALA A N 1
ATOM 507 C CA . ALA A 1 67 ? -12.970 -3.941 30.585 1.00 95.81 67 ALA A CA 1
ATOM 508 C C . ALA A 1 67 ? -12.437 -5.125 31.406 1.00 95.81 67 ALA A C 1
ATOM 510 O O . ALA A 1 67 ? -13.131 -6.128 31.566 1.00 95.81 67 ALA A O 1
ATOM 511 N N . GLN A 1 68 ? -11.262 -4.976 32.023 1.00 96.06 68 GLN A N 1
ATOM 512 C CA . GLN A 1 68 ? -10.698 -6.014 32.887 1.00 96.06 68 GLN A CA 1
ATOM 513 C C . GLN A 1 68 ? -11.563 -6.253 34.131 1.00 96.06 68 GLN A C 1
ATOM 515 O O . GLN A 1 68 ? -11.768 -7.394 34.531 1.00 96.06 68 GLN A O 1
ATOM 520 N N . LYS A 1 69 ? -12.083 -5.180 34.742 1.00 96.12 69 LYS A N 1
ATOM 521 C CA . LYS A 1 69 ? -12.848 -5.251 35.995 1.00 96.12 69 LYS A CA 1
ATOM 522 C C . LYS A 1 69 ? -14.186 -5.968 35.819 1.00 96.12 69 LYS A C 1
ATOM 524 O O . LYS A 1 69 ? -14.543 -6.773 36.671 1.00 96.12 69 LYS A O 1
ATOM 529 N N . TYR A 1 70 ? -14.922 -5.650 34.755 1.00 95.75 70 TYR A N 1
ATOM 530 C CA . TYR A 1 70 ? -16.283 -6.157 34.561 1.00 95.75 70 TYR A CA 1
ATOM 531 C C . TYR A 1 70 ? -16.379 -7.330 33.589 1.00 95.75 70 TYR A C 1
ATOM 533 O O . TYR A 1 70 ? -17.253 -8.174 33.756 1.00 95.75 70 TYR A O 1
ATOM 541 N N . LEU A 1 71 ? -15.498 -7.402 32.589 1.00 94.25 71 LEU A N 1
ATOM 542 C CA . LEU A 1 71 ? -15.548 -8.431 31.547 1.00 94.25 71 LEU A CA 1
ATOM 543 C C . LEU A 1 71 ? -14.351 -9.390 31.579 1.00 94.25 71 LEU A C 1
ATOM 545 O O . LEU A 1 71 ? -14.366 -10.385 30.858 1.00 94.25 71 LEU A O 1
ATOM 549 N N . GLY A 1 72 ? -13.318 -9.109 32.383 1.00 94.56 72 GLY A N 1
ATOM 550 C CA . GLY A 1 72 ? -12.089 -9.910 32.425 1.00 94.56 72 GLY A CA 1
ATOM 551 C C . GLY A 1 72 ? -11.222 -9.794 31.167 1.00 94.56 72 GLY A C 1
ATOM 552 O O . GLY A 1 72 ? -10.378 -10.657 30.939 1.00 94.56 72 GLY A O 1
ATOM 553 N N . ILE A 1 73 ? -11.443 -8.767 30.337 1.00 93.38 73 ILE A N 1
ATOM 554 C CA . ILE A 1 73 ? -10.705 -8.550 29.086 1.00 93.38 73 ILE A CA 1
ATOM 555 C C . ILE A 1 73 ? -9.519 -7.620 29.353 1.00 93.38 73 ILE A C 1
ATOM 557 O O . ILE A 1 73 ? -9.712 -6.454 29.715 1.00 93.38 73 ILE A O 1
ATOM 561 N N . ALA A 1 74 ? -8.310 -8.139 29.140 1.00 92.50 74 ALA A N 1
ATOM 562 C CA . ALA A 1 74 ? -7.060 -7.402 29.301 1.00 92.50 74 ALA A CA 1
ATOM 563 C C . ALA A 1 74 ? -6.629 -6.732 27.982 1.00 92.50 74 ALA A C 1
ATOM 565 O O . ALA A 1 74 ? -7.198 -7.005 26.927 1.00 92.50 74 ALA A O 1
ATOM 566 N N . ASP A 1 75 ? -5.621 -5.857 28.050 1.00 89.94 75 ASP A N 1
ATOM 567 C CA . ASP A 1 75 ? -4.938 -5.259 26.886 1.00 89.94 75 ASP A CA 1
ATOM 568 C C . ASP A 1 75 ? -5.841 -4.493 25.900 1.00 89.94 75 ASP A C 1
ATOM 570 O O . ASP A 1 75 ? -5.608 -4.440 24.693 1.00 89.94 75 ASP A O 1
ATOM 574 N N . VAL A 1 76 ? -6.872 -3.841 26.435 1.00 93.25 76 VAL A N 1
ATOM 575 C CA . VAL A 1 76 ? -7.799 -3.008 25.664 1.00 93.25 76 VAL A CA 1
ATOM 576 C C . VAL A 1 76 ? -7.176 -1.645 25.312 1.00 93.25 76 VAL A C 1
ATOM 578 O O . VAL A 1 76 ? -6.574 -0.999 26.178 1.00 93.25 76 VAL A O 1
ATOM 581 N N . PRO A 1 77 ? -7.354 -1.137 24.075 1.00 92.00 77 PRO A N 1
ATOM 582 C CA . PRO A 1 77 ? -6.865 0.179 23.676 1.00 92.00 77 PRO A CA 1
ATOM 583 C C . PRO A 1 77 ? -7.528 1.304 24.483 1.00 92.00 77 PRO A C 1
ATOM 585 O O . PRO A 1 77 ? -8.748 1.447 24.511 1.00 92.00 77 PRO A O 1
ATOM 588 N N . LEU A 1 78 ? -6.704 2.155 25.104 1.00 92.94 78 LEU A N 1
ATOM 589 C CA . LEU A 1 78 ? -7.157 3.315 25.891 1.00 92.94 78 LEU A CA 1
ATOM 590 C C . LEU A 1 78 ? -6.980 4.657 25.170 1.00 92.94 78 LEU A C 1
ATOM 592 O O . LEU A 1 78 ? -7.428 5.694 25.660 1.00 92.94 78 LEU A O 1
ATOM 596 N N . LYS A 1 79 ? -6.287 4.660 24.031 1.00 92.44 79 LYS A N 1
ATOM 597 C CA . LYS A 1 79 ? -6.030 5.844 23.209 1.00 92.44 79 LYS A CA 1
ATOM 598 C C . LYS A 1 79 ? -6.278 5.503 21.751 1.00 92.44 79 LYS A C 1
ATOM 600 O O . LYS A 1 79 ? -6.087 4.358 21.349 1.00 92.44 79 LYS A O 1
ATOM 605 N N . LYS A 1 80 ? -6.679 6.512 20.973 1.00 90.94 80 LYS A N 1
ATOM 606 C CA . LYS A 1 80 ? -6.763 6.382 19.519 1.00 90.94 80 LYS A CA 1
ATOM 607 C C . LYS A 1 80 ? -5.367 6.089 18.975 1.00 90.94 80 LYS A C 1
ATOM 609 O O . LYS A 1 80 ? -4.418 6.788 19.331 1.00 90.94 80 LYS A O 1
ATOM 614 N N . ALA A 1 81 ? -5.264 5.067 18.140 1.00 90.06 81 ALA A N 1
ATOM 615 C CA . ALA A 1 81 ? -4.031 4.695 17.467 1.00 90.06 81 ALA A CA 1
ATOM 616 C C . ALA A 1 81 ? -4.301 4.557 15.971 1.00 90.06 81 ALA A C 1
ATOM 618 O O . ALA A 1 81 ? -5.350 4.063 15.563 1.00 90.06 81 ALA A O 1
ATOM 619 N N . GLU A 1 82 ? -3.355 5.021 15.166 1.00 91.00 82 GLU A N 1
ATOM 620 C CA . GLU A 1 82 ? -3.371 4.858 13.719 1.00 91.00 82 GLU A CA 1
ATOM 621 C C . GLU A 1 82 ? -2.020 4.285 13.316 1.00 91.00 82 GLU A C 1
ATOM 623 O O . GLU A 1 82 ? -0.976 4.832 13.681 1.00 91.00 82 GLU A O 1
ATOM 628 N N . GLU A 1 83 ? -2.048 3.168 12.602 1.00 93.38 83 GLU A N 1
ATOM 629 C CA . GLU A 1 83 ? -0.853 2.471 12.155 1.00 93.38 83 GLU A CA 1
ATOM 630 C C . GLU A 1 83 ? -0.992 2.115 10.682 1.00 93.38 83 GLU A C 1
ATOM 632 O O . GLU A 1 83 ? -1.969 1.500 10.259 1.00 93.38 83 GLU A O 1
ATOM 637 N N . TRP A 1 84 ? 0.006 2.484 9.897 1.00 94.62 84 TRP A N 1
ATOM 638 C CA . TRP A 1 84 ? 0.119 2.099 8.506 1.00 94.62 84 TRP A CA 1
ATOM 639 C C . TRP A 1 84 ? 1.076 0.931 8.358 1.00 94.62 84 TRP A C 1
ATOM 641 O O . TRP A 1 84 ? 2.150 0.902 8.964 1.00 94.62 84 TRP A O 1
ATOM 651 N N . LYS A 1 85 ? 0.737 0.018 7.450 1.00 94.25 85 LYS A N 1
ATOM 652 C CA . LYS A 1 85 ? 1.602 -1.087 7.049 1.00 94.25 85 LYS A CA 1
ATOM 653 C C . LYS A 1 85 ? 1.547 -1.291 5.541 1.00 94.25 85 LYS A C 1
ATOM 655 O O . LYS A 1 85 ? 0.463 -1.380 4.976 1.00 94.25 85 LYS A O 1
ATOM 660 N N . ILE A 1 86 ? 2.707 -1.410 4.898 1.00 93.75 86 ILE A N 1
ATOM 661 C CA . ILE A 1 86 ? 2.782 -1.867 3.505 1.00 93.75 86 ILE A CA 1
ATOM 662 C C . ILE A 1 86 ? 2.474 -3.361 3.477 1.00 93.75 86 ILE A C 1
ATOM 664 O O . ILE A 1 86 ? 3.081 -4.140 4.215 1.00 93.75 86 ILE A O 1
ATOM 668 N N . THR A 1 87 ? 1.524 -3.757 2.640 1.00 93.88 87 THR A N 1
ATOM 669 C CA . THR A 1 87 ? 1.144 -5.159 2.455 1.00 93.88 87 THR A CA 1
ATOM 670 C C . THR A 1 87 ? 1.793 -5.768 1.231 1.00 93.88 87 THR A C 1
ATOM 672 O O . THR A 1 87 ? 2.174 -6.935 1.278 1.00 93.88 87 THR A O 1
ATOM 675 N N . ASN A 1 88 ? 1.927 -4.999 0.151 1.00 93.81 88 ASN A N 1
ATOM 676 C CA . ASN A 1 88 ? 2.445 -5.509 -1.106 1.00 93.81 88 ASN A CA 1
ATOM 677 C C . ASN A 1 88 ? 3.125 -4.409 -1.930 1.00 93.81 88 ASN A C 1
ATOM 679 O O . ASN A 1 88 ? 2.695 -3.254 -1.939 1.00 93.81 88 ASN A O 1
ATOM 683 N N . ILE A 1 89 ? 4.176 -4.794 -2.648 1.00 94.44 89 ILE A N 1
ATOM 684 C CA . ILE A 1 89 ? 4.831 -3.974 -3.664 1.00 94.44 89 ILE A CA 1
ATOM 685 C C . ILE A 1 89 ? 4.989 -4.853 -4.898 1.00 94.44 89 ILE A C 1
ATOM 687 O O . ILE A 1 89 ? 5.678 -5.871 -4.848 1.00 94.44 89 ILE A O 1
ATOM 691 N N . ASP A 1 90 ? 4.378 -4.449 -6.006 1.00 94.19 90 ASP A N 1
ATOM 692 C CA . ASP A 1 90 ? 4.528 -5.129 -7.291 1.00 94.19 90 ASP A CA 1
ATOM 693 C C . ASP A 1 90 ? 5.114 -4.183 -8.336 1.00 94.19 90 ASP A C 1
ATOM 695 O O . ASP A 1 90 ? 4.878 -2.972 -8.320 1.00 94.19 90 ASP A O 1
ATOM 699 N N . VAL A 1 91 ? 5.899 -4.750 -9.247 1.00 93.25 91 VAL A N 1
ATOM 700 C CA . VAL A 1 91 ? 6.609 -4.009 -10.290 1.00 93.25 91 VAL A CA 1
ATOM 701 C C . VAL A 1 91 ? 6.345 -4.661 -11.634 1.00 93.25 91 VAL A C 1
ATOM 703 O O . VAL A 1 91 ? 6.699 -5.821 -11.862 1.00 93.25 91 VAL A O 1
ATOM 706 N N . VAL A 1 92 ? 5.766 -3.886 -12.545 1.00 92.50 92 VAL A N 1
ATOM 707 C CA . VAL A 1 92 ? 5.448 -4.303 -13.911 1.00 92.50 92 VAL A CA 1
ATOM 708 C C . VAL A 1 92 ? 6.205 -3.418 -14.893 1.00 92.50 92 VAL A C 1
ATOM 710 O O . VAL A 1 92 ? 6.212 -2.197 -14.763 1.00 92.50 92 VAL A O 1
ATOM 713 N N . SER A 1 93 ? 6.837 -4.020 -15.895 1.00 90.75 93 SER A N 1
ATOM 714 C CA . SER A 1 93 ? 7.476 -3.283 -16.985 1.00 90.75 93 SER A CA 1
ATOM 715 C C . SER A 1 93 ? 6.494 -2.993 -18.113 1.00 90.75 93 SER A C 1
ATOM 717 O O . SER A 1 93 ? 5.774 -3.886 -18.557 1.00 90.75 93 SER A O 1
ATOM 719 N N . VAL A 1 94 ? 6.525 -1.769 -18.625 1.00 90.81 94 VAL A N 1
ATOM 720 C CA . VAL A 1 94 ? 5.783 -1.335 -19.811 1.00 90.81 94 VAL A CA 1
ATOM 721 C C . VAL A 1 94 ? 6.766 -0.743 -20.812 1.00 90.81 94 VAL A C 1
ATOM 723 O O . VAL A 1 94 ? 7.752 -0.124 -20.426 1.00 90.81 94 VAL A O 1
ATOM 726 N N . ILE A 1 95 ? 6.516 -0.956 -22.099 1.00 87.12 95 ILE A N 1
ATOM 727 C CA . ILE A 1 95 ? 7.339 -0.413 -23.178 1.00 87.12 95 ILE A CA 1
ATOM 728 C C . ILE A 1 95 ? 6.673 0.854 -23.719 1.00 87.12 95 ILE A C 1
ATOM 730 O O . ILE A 1 95 ? 5.478 0.851 -24.012 1.00 87.12 95 ILE A O 1
ATOM 734 N N . GLU A 1 96 ? 7.452 1.920 -23.885 1.00 87.44 96 GLU A N 1
ATOM 735 C CA . GLU A 1 96 ? 7.019 3.162 -24.529 1.00 87.44 96 GLU A CA 1
ATOM 736 C C . GLU A 1 96 ? 8.075 3.702 -25.504 1.00 87.44 96 GLU A C 1
ATOM 738 O O . GLU A 1 96 ? 9.219 3.241 -25.534 1.00 87.44 96 GLU A O 1
ATOM 743 N N . SER A 1 97 ? 7.685 4.684 -26.316 1.00 87.81 97 SER A N 1
ATOM 744 C CA . SER A 1 97 ? 8.574 5.333 -27.286 1.00 87.81 97 SER A CA 1
ATOM 745 C C . SER A 1 97 ? 9.617 6.192 -26.586 1.00 87.81 97 SER A C 1
ATOM 747 O O . SER A 1 97 ? 9.266 7.063 -25.793 1.00 87.81 97 SER A O 1
ATOM 749 N N . ASP A 1 98 ? 10.896 5.992 -26.905 1.00 87.19 98 ASP A N 1
ATOM 750 C CA . ASP A 1 98 ? 11.966 6.831 -26.377 1.00 87.19 98 ASP A CA 1
ATOM 751 C C . ASP A 1 98 ? 12.096 8.146 -27.171 1.00 87.19 98 ASP A C 1
ATOM 753 O O . ASP A 1 98 ? 12.574 8.124 -28.311 1.00 87.19 98 ASP A O 1
ATOM 757 N N . PRO A 1 99 ? 11.739 9.308 -26.589 1.00 83.44 99 PRO A N 1
ATOM 758 C CA . PRO A 1 99 ? 11.865 10.601 -27.255 1.00 83.44 99 PRO A CA 1
ATOM 759 C C . PRO A 1 99 ? 13.324 10.993 -27.528 1.00 83.44 99 PRO A C 1
ATOM 761 O O . PRO A 1 99 ? 13.563 11.857 -28.363 1.00 83.44 99 PRO A O 1
ATOM 764 N N . THR A 1 100 ? 14.302 10.377 -26.853 1.00 83.94 100 THR A N 1
ATOM 765 C CA . THR A 1 100 ? 15.734 10.659 -27.061 1.00 83.94 100 THR A CA 1
ATOM 766 C C . THR A 1 100 ? 16.350 9.836 -28.193 1.00 83.94 100 THR A C 1
ATOM 768 O O . THR A 1 100 ? 17.486 10.079 -28.591 1.00 83.94 100 THR A O 1
ATOM 771 N N . SER A 1 101 ? 15.637 8.830 -28.706 1.00 85.38 101 SER A N 1
ATOM 772 C CA . SER A 1 101 ? 16.142 7.900 -29.720 1.00 85.38 101 SER A CA 1
ATOM 773 C C . SER A 1 101 ? 15.151 7.759 -30.866 1.00 85.38 101 SER A C 1
ATOM 775 O O . SER A 1 101 ? 14.540 6.709 -31.072 1.00 85.38 101 SER A O 1
ATOM 777 N N . LEU A 1 102 ? 15.020 8.855 -31.614 1.00 85.75 102 LEU A N 1
ATOM 778 C CA . LEU A 1 102 ? 14.179 8.969 -32.798 1.00 85.75 102 LEU A CA 1
ATOM 779 C C . LEU A 1 102 ? 15.006 8.807 -34.078 1.00 85.75 102 LEU A C 1
ATOM 781 O O . LEU A 1 102 ? 16.093 9.372 -34.224 1.00 85.75 102 LEU A O 1
ATOM 785 N N . PHE A 1 103 ? 14.458 8.065 -35.034 1.00 84.31 103 PHE A N 1
ATOM 786 C CA . PHE A 1 103 ? 15.096 7.739 -36.302 1.00 84.31 103 PHE A CA 1
ATOM 787 C C . PHE A 1 103 ? 14.141 7.994 -37.464 1.00 84.31 103 PHE A C 1
ATOM 789 O O . PHE A 1 103 ? 12.972 7.619 -37.430 1.00 84.31 103 PHE A O 1
ATOM 796 N N . ALA A 1 104 ? 14.663 8.611 -38.516 1.00 84.12 104 ALA A N 1
ATOM 797 C CA . ALA A 1 104 ? 13.988 8.828 -39.782 1.00 84.12 104 ALA A CA 1
ATOM 798 C C . ALA A 1 104 ? 14.451 7.771 -40.790 1.00 84.12 104 ALA A C 1
ATOM 800 O O . ALA A 1 104 ? 15.610 7.780 -41.207 1.00 84.12 104 ALA A O 1
ATOM 801 N N . ALA A 1 105 ? 13.553 6.873 -41.193 1.00 80.19 105 ALA A N 1
ATOM 802 C CA . ALA A 1 105 ? 13.763 5.927 -42.280 1.00 80.19 105 ALA A CA 1
ATOM 803 C C . ALA A 1 105 ? 13.157 6.474 -43.572 1.00 80.19 105 ALA A C 1
ATOM 805 O O . ALA A 1 105 ? 11.945 6.642 -43.685 1.00 80.19 105 ALA A O 1
ATOM 806 N N . THR A 1 106 ? 13.997 6.729 -44.570 1.00 76.31 106 THR A N 1
ATOM 807 C CA . THR A 1 106 ? 13.561 7.179 -45.896 1.00 76.31 106 THR A CA 1
ATOM 808 C C . THR A 1 106 ? 13.715 6.034 -46.896 1.00 76.31 106 THR A C 1
ATOM 810 O O . THR A 1 106 ? 14.841 5.713 -47.291 1.00 76.31 106 THR A O 1
ATOM 813 N N . PRO A 1 107 ? 12.614 5.358 -47.279 1.00 68.06 107 PRO A N 1
ATOM 814 C CA . PRO A 1 107 ? 12.674 4.311 -48.273 1.00 68.06 107 PRO A CA 1
ATOM 815 C C . PRO A 1 107 ? 12.878 4.910 -49.661 1.00 68.06 107 PRO A C 1
ATOM 817 O O . PRO A 1 107 ? 12.399 6.001 -49.983 1.00 68.06 107 PRO A O 1
ATOM 820 N N . SER A 1 108 ? 13.588 4.172 -50.498 1.00 63.62 108 SER A N 1
ATOM 821 C CA . SER A 1 108 ? 13.648 4.425 -51.929 1.00 63.62 108 SER A CA 1
ATOM 822 C C . SER A 1 108 ? 12.462 3.757 -52.631 1.00 63.62 108 SER A C 1
ATOM 824 O O . SER A 1 108 ? 11.844 2.838 -52.097 1.00 63.62 108 SER A O 1
ATOM 826 N N . ASP A 1 109 ? 12.141 4.198 -53.850 1.00 59.25 109 ASP A N 1
ATOM 827 C CA . ASP A 1 109 ? 10.939 3.777 -54.589 1.00 59.25 109 ASP A CA 1
ATOM 828 C C . ASP A 1 109 ? 10.774 2.252 -54.809 1.00 59.25 109 ASP A C 1
ATOM 830 O O . ASP A 1 109 ? 9.679 1.826 -55.169 1.00 59.25 109 ASP A O 1
ATOM 834 N N . ASP A 1 110 ? 11.806 1.429 -54.570 1.00 57.09 110 ASP A N 1
ATOM 835 C CA . ASP A 1 110 ? 11.813 -0.026 -54.828 1.00 57.09 110 ASP A CA 1
ATOM 836 C C . ASP A 1 110 ? 11.944 -0.898 -53.554 1.00 57.09 110 ASP A C 1
ATOM 838 O O . ASP A 1 110 ? 11.916 -2.129 -53.612 1.00 57.09 110 ASP A O 1
ATOM 842 N N . SER A 1 111 ? 12.087 -0.299 -52.366 1.00 59.25 111 SER A N 1
ATOM 843 C CA . SER A 1 111 ? 12.306 -1.048 -51.121 1.00 59.25 111 SER A CA 1
ATOM 844 C C . SER A 1 111 ? 10.994 -1.343 -50.377 1.00 59.25 111 SER A C 1
ATOM 846 O O . SER A 1 111 ? 10.413 -0.459 -49.748 1.00 59.25 111 SER A O 1
ATOM 848 N N . LYS A 1 112 ? 10.534 -2.602 -50.415 1.00 64.38 112 LYS A N 1
ATOM 849 C CA . LYS A 1 112 ? 9.366 -3.097 -49.657 1.00 64.38 112 LYS A CA 1
ATOM 850 C C . LYS A 1 112 ? 9.772 -3.501 -48.234 1.00 64.38 112 LYS A C 1
ATOM 852 O O . LYS A 1 112 ? 9.976 -4.683 -47.968 1.00 64.38 112 LYS A O 1
ATOM 857 N N . VAL A 1 113 ? 9.919 -2.532 -47.333 1.00 67.12 113 VAL A N 1
ATOM 858 C CA . VAL A 1 113 ? 10.095 -2.817 -45.898 1.00 67.12 113 VAL A CA 1
ATOM 859 C C . VAL A 1 113 ? 8.741 -2.948 -45.229 1.00 67.12 113 VAL A C 1
ATOM 861 O O . VAL A 1 113 ? 7.906 -2.051 -45.328 1.00 67.12 113 VAL A O 1
ATOM 864 N N . ASP A 1 114 ? 8.538 -4.061 -44.531 1.00 74.19 114 ASP A N 1
ATOM 865 C CA . ASP A 1 114 ? 7.354 -4.274 -43.710 1.00 74.19 114 ASP A CA 1
ATOM 866 C C . ASP A 1 114 ? 7.560 -3.668 -42.312 1.00 74.19 114 ASP A C 1
ATOM 868 O O . ASP A 1 114 ? 8.039 -4.315 -41.377 1.00 74.19 114 ASP A O 1
ATOM 872 N N . PHE A 1 115 ? 7.224 -2.384 -42.180 1.00 72.62 115 PHE A N 1
ATOM 873 C CA . PHE A 1 115 ? 7.281 -1.673 -40.901 1.00 72.62 115 PHE A CA 1
ATOM 874 C C . PHE A 1 115 ? 6.242 -2.177 -39.888 1.00 72.62 115 PHE A C 1
ATOM 876 O O . PHE A 1 115 ? 6.447 -2.015 -38.686 1.00 72.62 115 PHE A O 1
ATOM 883 N N . LEU A 1 116 ? 5.158 -2.821 -40.340 1.00 74.00 116 LEU A N 1
ATOM 884 C CA . LEU A 1 116 ? 4.171 -3.418 -39.438 1.00 74.00 116 LEU A CA 1
ATOM 885 C C . LEU A 1 116 ? 4.761 -4.637 -38.734 1.00 74.00 116 LEU A C 1
ATOM 887 O O . LEU A 1 116 ? 4.571 -4.780 -37.530 1.00 74.00 116 LEU A O 1
ATOM 891 N N . LYS A 1 117 ? 5.545 -5.460 -39.445 1.00 76.62 117 LYS A N 1
ATOM 892 C CA . LYS A 1 117 ? 6.265 -6.589 -38.837 1.00 76.62 117 LYS A CA 1
ATOM 893 C C . LYS A 1 117 ? 7.220 -6.119 -37.736 1.00 76.62 117 LYS A C 1
ATOM 895 O O . LYS A 1 117 ? 7.183 -6.656 -36.635 1.00 76.62 117 LYS A O 1
ATOM 900 N N . LEU A 1 118 ? 8.000 -5.069 -37.999 1.00 74.00 118 LEU A N 1
ATOM 901 C CA . LEU A 1 118 ? 8.915 -4.462 -37.020 1.00 74.00 118 LEU A CA 1
ATOM 902 C C . LEU A 1 118 ? 8.227 -3.902 -35.777 1.00 74.00 118 LEU A C 1
ATOM 904 O O . LEU A 1 118 ? 8.758 -3.996 -34.669 1.00 74.00 118 LEU A O 1
ATOM 908 N N . TYR A 1 119 ? 7.067 -3.281 -35.980 1.00 75.06 119 TYR A N 1
ATOM 909 C CA . TYR A 1 119 ? 6.255 -2.780 -34.886 1.00 75.06 119 TYR A CA 1
ATOM 910 C C . TYR A 1 119 ? 5.661 -3.932 -34.072 1.00 75.06 119 TYR A C 1
ATOM 912 O O . TYR A 1 119 ? 5.751 -3.933 -32.848 1.00 75.06 119 TYR A O 1
ATOM 920 N N . SER A 1 120 ? 5.118 -4.949 -34.749 1.00 75.62 120 SER A N 1
ATOM 921 C CA . SER A 1 120 ? 4.524 -6.122 -34.102 1.00 75.62 120 SER A CA 1
ATOM 922 C C . SER A 1 120 ? 5.539 -6.948 -33.306 1.00 75.62 120 SER A C 1
ATOM 924 O O . SER A 1 120 ? 5.175 -7.534 -32.294 1.00 75.62 120 SER A O 1
ATOM 926 N N . SER A 1 121 ? 6.815 -6.942 -33.710 1.00 74.56 121 SER A N 1
ATOM 927 C CA . SER A 1 121 ? 7.906 -7.580 -32.968 1.00 74.56 121 SER A CA 1
ATOM 928 C C . SER A 1 121 ? 8.481 -6.706 -31.845 1.00 74.56 121 SER A C 1
ATOM 930 O O . SER A 1 121 ? 9.437 -7.114 -31.195 1.00 74.56 121 SER A O 1
ATOM 932 N N . GLY A 1 122 ? 7.973 -5.484 -31.640 1.00 74.69 122 GLY A N 1
ATOM 933 C CA . GLY A 1 122 ? 8.424 -4.574 -30.580 1.00 74.69 122 GLY A CA 1
ATOM 934 C C . GLY A 1 122 ? 9.843 -4.014 -30.752 1.00 74.69 122 GLY A C 1
ATOM 935 O O . GLY A 1 122 ? 10.371 -3.411 -29.820 1.00 74.69 122 GLY A O 1
ATOM 936 N N . LEU A 1 123 ? 10.468 -4.187 -31.924 1.00 79.38 123 LEU A N 1
ATOM 937 C CA . LEU A 1 123 ? 11.840 -3.723 -32.190 1.00 79.38 123 LEU A CA 1
ATOM 938 C C . LEU A 1 123 ? 11.906 -2.204 -32.384 1.00 79.38 123 LEU A C 1
ATOM 940 O O . LEU A 1 123 ? 12.892 -1.564 -32.016 1.00 79.38 123 LEU A O 1
ATOM 944 N N . ILE A 1 124 ? 10.849 -1.643 -32.973 1.00 82.50 124 ILE A N 1
ATOM 945 C CA . ILE A 1 124 ? 10.646 -0.206 -33.147 1.00 82.50 124 ILE A CA 1
ATOM 946 C C . ILE A 1 124 ? 9.228 0.155 -32.724 1.00 82.50 124 ILE A C 1
ATOM 948 O O . ILE A 1 124 ? 8.319 -0.674 -32.793 1.00 82.50 124 ILE A O 1
ATOM 952 N N . LEU A 1 125 ? 9.021 1.416 -32.364 1.00 82.62 125 LEU A N 1
ATOM 953 C CA . LEU A 1 125 ? 7.705 1.947 -32.036 1.00 82.62 125 LEU A CA 1
ATOM 954 C C . LEU A 1 125 ? 7.362 3.131 -32.949 1.00 82.62 125 LEU A C 1
ATOM 956 O O . LEU A 1 125 ? 8.250 3.918 -33.293 1.00 82.62 125 LEU A O 1
ATOM 960 N N . PRO A 1 126 ? 6.090 3.293 -33.357 1.00 78.50 126 PRO A N 1
ATOM 961 C CA . PRO A 1 126 ? 5.632 4.525 -33.967 1.00 78.50 126 PRO A CA 1
ATOM 962 C C . PRO A 1 126 ? 5.768 5.646 -32.945 1.00 78.50 126 PRO A C 1
ATOM 964 O O . PRO A 1 126 ? 5.602 5.431 -31.743 1.00 78.50 126 PRO A O 1
ATOM 967 N N . ILE A 1 127 ? 6.011 6.860 -33.430 1.00 72.50 127 ILE A N 1
ATOM 968 C CA . ILE A 1 127 ? 5.942 8.038 -32.572 1.00 72.50 127 ILE A CA 1
ATOM 969 C C . ILE A 1 127 ? 4.508 8.163 -32.063 1.00 72.50 127 ILE A C 1
ATOM 971 O O . ILE A 1 127 ? 3.598 8.563 -32.784 1.00 72.50 127 ILE A O 1
ATOM 975 N N . SER A 1 128 ? 4.318 7.805 -30.804 1.00 64.56 128 SER A N 1
ATOM 976 C CA . SER A 1 128 ? 3.065 7.942 -30.082 1.00 64.56 128 SER A CA 1
ATOM 977 C C . SER A 1 128 ? 3.387 8.499 -28.705 1.00 64.56 128 SER A C 1
ATOM 979 O O . SER A 1 128 ? 4.337 8.042 -28.070 1.00 64.56 128 SER A O 1
ATOM 981 N N . GLY A 1 129 ? 2.630 9.511 -28.273 1.00 56.00 129 GLY A N 1
ATOM 982 C CA . GLY A 1 129 ? 2.776 10.100 -26.941 1.00 56.00 129 GLY A CA 1
ATOM 983 C C . GLY A 1 129 ? 4.138 10.754 -26.675 1.00 56.00 129 GLY A C 1
ATOM 984 O O . GLY A 1 129 ? 4.782 10.427 -25.683 1.00 56.00 129 GLY A O 1
ATOM 985 N N . LEU A 1 130 ? 4.579 11.697 -27.524 1.00 50.25 130 LEU A N 1
ATOM 986 C CA . LEU A 1 130 ? 5.687 12.619 -27.205 1.00 50.25 130 LEU A CA 1
ATOM 987 C C . LEU A 1 130 ? 5.252 13.568 -26.074 1.00 50.25 130 LEU A C 1
ATOM 989 O O . LEU A 1 130 ? 4.864 14.709 -26.303 1.00 50.25 130 LEU A O 1
ATOM 993 N N . GLY A 1 131 ? 5.233 13.051 -24.852 1.00 46.69 131 GLY A N 1
ATOM 994 C CA . GLY A 1 131 ? 4.682 13.716 -23.681 1.00 46.69 131 GLY A CA 1
ATOM 995 C C . GLY A 1 131 ? 4.458 12.679 -22.597 1.00 46.69 131 GLY A C 1
ATOM 996 O O . GLY A 1 131 ? 3.407 12.048 -22.537 1.00 46.69 131 GLY A O 1
ATOM 997 N N . VAL A 1 132 ? 5.479 12.472 -21.767 1.00 40.97 132 VAL A N 1
ATOM 998 C CA . VAL A 1 132 ? 5.366 11.635 -20.573 1.00 40.97 132 VAL A CA 1
ATOM 999 C C . VAL A 1 132 ? 4.428 12.379 -19.631 1.00 40.97 132 VAL A C 1
ATOM 1001 O O . VAL A 1 132 ? 4.788 13.432 -19.103 1.00 40.97 132 VAL A O 1
ATOM 1004 N N . ASN A 1 133 ? 3.205 11.875 -19.468 1.00 40.84 133 ASN A N 1
ATOM 1005 C CA . ASN A 1 133 ? 2.363 12.297 -18.362 1.00 40.84 133 ASN A CA 1
ATOM 1006 C C . ASN A 1 133 ? 3.102 11.896 -17.089 1.00 40.84 133 ASN A C 1
ATOM 1008 O O . ASN A 1 133 ? 3.229 10.717 -16.774 1.00 40.84 133 ASN A O 1
ATOM 1012 N N . SER A 1 134 ? 3.638 12.899 -16.404 1.00 43.81 134 SER A N 1
ATOM 1013 C CA . SER A 1 134 ? 4.174 12.787 -15.060 1.00 43.81 134 SER A CA 1
ATOM 1014 C C . SER A 1 134 ? 3.176 12.037 -14.185 1.00 43.81 134 SER A C 1
ATOM 1016 O O . SER A 1 134 ? 1.979 12.329 -14.206 1.00 43.81 134 SER A O 1
ATOM 1018 N N . ALA A 1 135 ? 3.689 11.055 -13.444 1.00 43.69 135 ALA A N 1
ATOM 1019 C CA . ALA A 1 135 ? 2.942 10.216 -12.524 1.00 43.69 135 ALA A CA 1
ATOM 1020 C C . ALA A 1 135 ? 1.968 11.056 -11.685 1.00 43.69 135 ALA A C 1
ATOM 1022 O O . ALA A 1 135 ? 2.344 11.705 -10.707 1.00 43.69 135 ALA A O 1
ATOM 1023 N N . SER A 1 136 ? 0.692 11.055 -12.069 1.00 42.00 136 SER A N 1
ATOM 1024 C CA . SER A 1 136 ? -0.357 11.548 -11.196 1.00 42.00 136 SER A CA 1
ATOM 1025 C C . SER A 1 136 ? -0.481 10.530 -10.073 1.00 42.00 136 SER A C 1
ATOM 1027 O O . SER A 1 136 ? -0.918 9.401 -10.317 1.00 42.00 136 SER A O 1
ATOM 1029 N N . ILE A 1 137 ? -0.092 10.923 -8.860 1.00 49.78 137 ILE A N 1
ATOM 1030 C CA . ILE A 1 137 ? -0.411 10.189 -7.638 1.00 49.78 137 ILE A CA 1
ATOM 1031 C C . ILE A 1 137 ? -1.939 10.127 -7.562 1.00 49.78 137 ILE A C 1
ATOM 1033 O O . ILE A 1 137 ? -2.595 11.059 -7.105 1.00 49.78 137 ILE A O 1
ATOM 1037 N N . LYS A 1 138 ? -2.532 9.042 -8.057 1.00 49.62 138 LYS A N 1
ATOM 1038 C CA . LYS A 1 138 ? -3.906 8.686 -7.721 1.00 49.62 138 LYS A CA 1
ATOM 1039 C C . LYS A 1 138 ? -3.829 7.783 -6.507 1.00 49.62 138 LYS A C 1
ATOM 1041 O O . LYS A 1 138 ? -3.918 6.568 -6.643 1.00 49.62 138 LYS A O 1
ATOM 1046 N N . THR A 1 139 ? -3.644 8.381 -5.333 1.00 51.72 139 THR A N 1
ATOM 1047 C CA . THR A 1 139 ? -3.983 7.690 -4.090 1.00 51.72 139 THR A CA 1
ATOM 1048 C C . THR A 1 139 ? -5.495 7.543 -4.100 1.00 51.72 139 THR A C 1
ATOM 1050 O O . THR A 1 139 ? -6.226 8.481 -3.782 1.00 51.72 139 THR A O 1
ATOM 1053 N N . GLN A 1 140 ? -5.982 6.390 -4.546 1.00 53.50 140 GLN A N 1
ATOM 1054 C CA . GLN A 1 140 ? -7.371 6.027 -4.313 1.00 53.50 140 GLN A CA 1
ATOM 1055 C C . GLN A 1 140 ? -7.459 5.623 -2.845 1.00 53.50 140 GLN A C 1
ATOM 1057 O O . GLN A 1 140 ? -7.214 4.472 -2.494 1.00 53.50 140 GLN A O 1
ATOM 1062 N N . MET A 1 141 ? -7.728 6.598 -1.976 1.00 52.19 141 MET A N 1
ATOM 1063 C CA . MET A 1 141 ? -8.263 6.285 -0.658 1.00 52.19 141 MET A CA 1
ATOM 1064 C C . MET A 1 141 ? -9.684 5.775 -0.882 1.00 52.19 141 MET A C 1
ATOM 1066 O O . MET A 1 141 ? -10.486 6.449 -1.535 1.00 52.19 141 MET A O 1
ATOM 1070 N N . GLY A 1 142 ? -9.973 4.561 -0.406 1.00 49.06 142 GLY A N 1
ATOM 1071 C CA . GLY A 1 142 ? -11.350 4.094 -0.291 1.00 49.06 142 GLY A CA 1
ATOM 1072 C C . GLY A 1 142 ? -12.141 5.154 0.469 1.00 49.06 142 GLY A C 1
ATOM 1073 O O . GLY A 1 142 ? -11.722 5.589 1.536 1.00 49.06 142 GLY A O 1
ATOM 1074 N N . ASN A 1 143 ? -13.219 5.641 -0.135 1.00 43.59 143 ASN A N 1
ATOM 1075 C CA . ASN A 1 143 ? -13.947 6.828 0.305 1.00 43.59 143 ASN A CA 1
ATOM 1076 C C . ASN A 1 143 ? -14.862 6.536 1.510 1.00 43.59 143 ASN A C 1
ATOM 1078 O O . ASN A 1 143 ? -15.980 7.041 1.573 1.00 43.59 143 ASN A O 1
ATOM 1082 N N . ASP A 1 144 ? -14.400 5.722 2.456 1.00 48.84 144 ASP A N 1
ATOM 1083 C CA . ASP A 1 144 ? -15.086 5.501 3.720 1.00 48.84 144 ASP A CA 1
ATOM 1084 C C . ASP A 1 144 ? -14.632 6.605 4.669 1.00 48.84 144 ASP A C 1
ATOM 1086 O O . ASP A 1 144 ? -13.755 6.434 5.511 1.00 48.84 144 ASP A O 1
ATOM 1090 N N . GLN A 1 145 ? -15.210 7.795 4.486 1.00 48.69 145 GLN A N 1
ATOM 1091 C CA . GLN A 1 145 ? -15.177 8.823 5.516 1.00 48.69 145 GLN A CA 1
ATOM 1092 C C . GLN A 1 145 ? -15.760 8.200 6.786 1.00 48.69 145 GLN A C 1
ATOM 1094 O O . GLN A 1 145 ? -16.973 8.029 6.908 1.00 48.69 145 GLN A O 1
ATOM 1099 N N . ILE A 1 146 ? -14.887 7.825 7.721 1.00 52.00 146 ILE A N 1
ATOM 1100 C CA . ILE A 1 146 ? -15.282 7.453 9.073 1.00 52.00 146 ILE A CA 1
ATOM 1101 C C . ILE A 1 146 ? -15.957 8.696 9.656 1.00 52.00 146 ILE A C 1
ATOM 1103 O O . ILE A 1 146 ? -15.288 9.634 10.083 1.00 52.00 146 ILE A O 1
ATOM 1107 N N . ASN A 1 147 ? -17.291 8.731 9.607 1.00 51.56 147 ASN A N 1
ATOM 1108 C CA . ASN A 1 147 ? -18.088 9.739 10.290 1.00 51.56 147 ASN A CA 1
ATOM 1109 C C . ASN A 1 147 ? -17.629 9.783 11.754 1.00 51.56 147 ASN A C 1
ATOM 1111 O O . ASN A 1 147 ? -17.582 8.748 12.418 1.00 51.56 147 ASN A O 1
ATOM 1115 N N . ASP A 1 148 ? -17.300 10.983 12.237 1.00 58.12 148 ASP A N 1
ATOM 1116 C CA . ASP A 1 148 ? -16.617 11.297 13.508 1.00 58.12 148 ASP A CA 1
ATOM 1117 C C . ASP A 1 148 ? -17.248 10.700 14.790 1.00 58.12 148 ASP A C 1
ATOM 1119 O O . ASP A 1 148 ? -16.687 10.814 15.881 1.00 58.12 148 ASP A O 1
ATOM 1123 N N . ILE A 1 149 ? -18.407 10.039 14.699 1.00 60.75 149 ILE A N 1
ATOM 1124 C CA . ILE A 1 149 ? -19.133 9.465 15.835 1.00 60.75 149 ILE A CA 1
ATOM 1125 C C . ILE A 1 149 ? -19.041 7.935 15.789 1.00 60.75 149 ILE A C 1
ATOM 1127 O O . ILE A 1 149 ? -19.877 7.252 15.202 1.00 60.75 149 ILE A O 1
ATOM 1131 N N . ALA A 1 150 ? -18.023 7.383 16.455 1.00 71.19 150 ALA A N 1
ATOM 1132 C CA . ALA A 1 150 ? -17.811 5.935 16.531 1.00 71.19 150 ALA A CA 1
ATOM 1133 C C . ALA A 1 150 ? -18.807 5.207 17.459 1.00 71.19 150 ALA A C 1
ATOM 1135 O O . ALA A 1 150 ? -19.044 4.012 17.267 1.00 71.19 150 ALA A O 1
ATOM 1136 N N . TYR A 1 151 ? -19.396 5.900 18.443 1.00 80.31 151 TYR A N 1
ATOM 1137 C CA . TYR A 1 151 ? -20.332 5.337 19.426 1.00 80.31 151 TYR A CA 1
ATOM 1138 C C . TYR A 1 151 ? -21.523 6.274 19.626 1.00 80.31 151 TYR A C 1
ATOM 1140 O O . TYR A 1 151 ? -21.340 7.430 20.002 1.00 80.31 151 TYR A O 1
ATOM 1148 N N . THR A 1 152 ? -22.730 5.773 19.380 1.00 75.88 152 THR A N 1
ATOM 1149 C CA . THR A 1 152 ? -23.992 6.519 19.518 1.00 75.88 152 THR A CA 1
ATOM 1150 C C . THR A 1 152 ? -24.838 5.987 20.668 1.00 75.88 152 THR A C 1
ATOM 1152 O O . THR A 1 152 ? -25.366 6.778 21.445 1.00 75.88 152 THR A O 1
ATOM 1155 N N . ASP A 1 153 ? -24.931 4.663 20.809 1.00 76.19 153 ASP A N 1
ATOM 1156 C CA . ASP A 1 153 ? -25.635 4.006 21.908 1.00 76.19 153 ASP A CA 1
ATOM 1157 C C . ASP A 1 153 ? -24.652 3.584 23.007 1.00 76.19 153 ASP A C 1
ATOM 1159 O O . ASP A 1 153 ? -23.880 2.638 22.863 1.00 76.19 153 ASP A O 1
ATOM 1163 N N . LEU A 1 154 ? -24.642 4.347 24.098 1.00 79.12 154 LEU A N 1
ATOM 1164 C CA . LEU A 1 154 ? -23.745 4.143 25.235 1.00 79.12 154 LEU A CA 1
ATOM 1165 C C . LEU A 1 154 ? -24.418 3.362 26.383 1.00 79.12 154 LEU A C 1
ATOM 1167 O O . LEU A 1 154 ? -23.726 2.997 27.334 1.00 79.12 154 LEU A O 1
ATOM 1171 N N . SER A 1 155 ? -25.746 3.174 26.355 1.00 73.12 155 SER A N 1
ATOM 1172 C CA . SER A 1 155 ? -26.512 2.535 27.436 1.00 73.12 155 SER A CA 1
ATOM 1173 C C . SER A 1 155 ? -27.962 2.260 27.045 1.00 73.12 155 SER A C 1
ATOM 1175 O O . SER A 1 155 ? -28.641 3.113 26.481 1.00 73.12 155 SER A O 1
ATOM 1177 N N . THR A 1 156 ? -28.489 1.131 27.521 1.00 70.69 156 THR A N 1
ATOM 1178 C CA . THR A 1 156 ? -29.908 0.767 27.404 1.00 70.69 156 THR A CA 1
ATOM 1179 C C . THR A 1 156 ? -30.813 1.535 28.365 1.00 70.69 156 THR A C 1
ATOM 1181 O O . THR A 1 156 ? -32.034 1.540 28.206 1.00 70.69 156 THR A O 1
ATOM 1184 N N . GLN A 1 157 ? -30.230 2.169 29.384 1.00 72.12 157 GLN A N 1
ATOM 1185 C CA . GLN A 1 157 ? -30.929 2.965 30.388 1.00 72.12 157 GLN A CA 1
ATOM 1186 C C . GLN A 1 157 ? -30.542 4.447 30.307 1.00 72.12 157 GLN A C 1
ATOM 1188 O O . GLN A 1 157 ? -29.399 4.763 29.960 1.00 72.12 157 GLN A O 1
ATOM 1193 N N . PRO A 1 158 ? -31.440 5.368 30.708 1.00 68.56 158 PRO A N 1
ATOM 1194 C CA . PRO A 1 158 ? -31.106 6.783 30.826 1.00 68.56 158 PRO A CA 1
ATOM 1195 C C . PRO A 1 158 ? -29.884 7.006 31.726 1.00 68.56 158 PRO A C 1
ATOM 1197 O O . PRO A 1 158 ? -29.730 6.348 32.757 1.00 68.56 158 PRO A O 1
ATOM 1200 N N . PHE A 1 159 ? -29.050 7.993 31.387 1.00 75.06 159 PHE A N 1
ATOM 1201 C CA . PHE A 1 159 ? -27.858 8.380 32.162 1.00 75.06 159 PHE A CA 1
ATOM 1202 C C . PHE A 1 159 ? -28.171 9.135 33.462 1.00 75.06 159 PHE A C 1
ATOM 1204 O O . PHE A 1 159 ? -27.427 10.023 33.870 1.00 75.06 159 PHE A O 1
ATOM 1211 N N . ILE A 1 160 ? -29.275 8.785 34.114 1.00 71.56 160 ILE A N 1
ATOM 1212 C CA . ILE A 1 160 ? -29.831 9.460 35.279 1.00 71.56 160 ILE A CA 1
ATOM 1213 C C . ILE A 1 160 ? -29.914 8.457 36.437 1.00 71.56 160 ILE A C 1
ATOM 1215 O O . ILE A 1 160 ? -30.445 7.358 36.285 1.00 71.56 160 ILE A O 1
ATOM 1219 N N . ALA A 1 161 ? -29.391 8.848 37.591 1.00 66.56 161 ALA A N 1
ATOM 1220 C CA . ALA A 1 161 ? -29.539 8.209 38.889 1.00 66.56 161 ALA A CA 1
ATOM 1221 C C . ALA A 1 161 ? -30.457 9.053 39.790 1.00 66.56 161 ALA A C 1
ATOM 1223 O O . ALA A 1 161 ? -30.618 10.254 39.580 1.00 66.56 161 ALA A O 1
ATOM 1224 N N . SER A 1 162 ? -31.053 8.423 40.801 1.00 69.31 162 SER A N 1
ATOM 1225 C CA . SER A 1 162 ? -31.824 9.109 41.842 1.00 69.31 162 SER A CA 1
ATOM 1226 C C . SER A 1 162 ? -30.994 9.175 43.118 1.00 69.31 162 SER A C 1
ATOM 1228 O O . SER A 1 162 ? -30.688 8.135 43.699 1.00 69.31 162 SER A O 1
ATOM 1230 N N . GLU A 1 163 ? -30.661 10.378 43.578 1.00 74.38 163 GLU A N 1
ATOM 1231 C CA . GLU A 1 163 ? -29.933 10.606 44.828 1.00 74.38 163 GLU A CA 1
ATOM 1232 C C . GLU A 1 163 ? -30.808 11.359 45.837 1.00 74.38 163 GLU A C 1
ATOM 1234 O O . GLU A 1 163 ? -31.487 12.331 45.500 1.00 74.38 163 GLU A O 1
ATOM 1239 N N . LYS A 1 164 ? -30.795 10.923 47.102 1.00 77.19 164 LYS A N 1
ATOM 1240 C CA . LYS A 1 164 ? -31.554 11.568 48.180 1.00 77.19 164 LYS A CA 1
ATOM 1241 C C . LYS A 1 164 ? -30.750 12.705 48.791 1.00 77.19 164 LYS A C 1
ATOM 1243 O O . LYS A 1 164 ? -29.874 12.474 49.620 1.00 77.19 164 LYS A O 1
ATOM 1248 N N . THR A 1 165 ? -31.106 13.941 48.449 1.00 74.81 165 THR A N 1
ATOM 1249 C CA . THR A 1 165 ? -30.513 15.139 49.058 1.00 74.81 165 THR A CA 1
ATOM 1250 C C . THR A 1 165 ? -31.414 15.683 50.166 1.00 74.81 165 THR A C 1
ATOM 1252 O O . THR A 1 165 ? -32.636 15.766 50.021 1.00 74.81 165 THR A O 1
ATOM 1255 N N . THR A 1 166 ? -30.815 16.074 51.294 1.00 81.44 166 THR A N 1
ATOM 1256 C CA . THR A 1 166 ? -31.540 16.716 52.402 1.00 81.44 166 THR A CA 1
ATOM 1257 C C . THR A 1 166 ? -31.580 18.228 52.200 1.00 81.44 166 THR A C 1
ATOM 1259 O O . THR A 1 166 ? -30.555 18.901 52.281 1.00 81.44 166 THR A O 1
ATOM 1262 N N . PHE A 1 167 ? -32.774 18.772 51.983 1.00 78.88 167 PHE A N 1
ATOM 1263 C CA . PHE A 1 167 ? -33.035 20.210 51.948 1.00 78.88 167 PHE A CA 1
ATOM 1264 C C . PHE A 1 167 ? -33.611 20.677 53.281 1.00 78.88 167 PHE A C 1
ATOM 1266 O O . PHE A 1 167 ? -34.305 19.927 53.954 1.00 78.88 167 PHE A O 1
ATOM 1273 N N . TYR A 1 168 ? -33.380 21.930 53.665 1.00 82.38 168 TYR A N 1
ATOM 1274 C CA . TYR A 1 168 ? -33.988 22.501 54.868 1.00 82.38 168 TYR A CA 1
ATOM 1275 C C . TYR A 1 168 ? -35.122 23.444 54.480 1.00 82.38 168 TYR A C 1
ATOM 1277 O O . TYR A 1 168 ? -34.876 24.534 53.965 1.00 82.38 168 TYR A O 1
ATOM 1285 N N . ASN A 1 169 ? -36.362 23.049 54.766 1.00 78.44 169 ASN A N 1
ATOM 1286 C CA . ASN A 1 169 ? -37.516 23.930 54.617 1.00 78.44 169 ASN A CA 1
ATOM 1287 C C . ASN A 1 169 ? -37.732 24.715 55.916 1.00 78.44 169 ASN A C 1
ATOM 1289 O O . ASN A 1 169 ? -37.660 24.153 57.010 1.00 78.44 169 ASN A O 1
ATOM 1293 N N . LYS A 1 170 ? -38.007 26.020 55.814 1.00 78.44 170 LYS A N 1
ATOM 1294 C CA . LYS A 1 170 ? -38.447 26.826 56.961 1.00 78.44 170 LYS A CA 1
ATOM 1295 C C . LYS A 1 170 ? -39.960 26.709 57.074 1.00 78.44 170 LYS A C 1
ATOM 1297 O O . LYS A 1 170 ? -40.670 27.152 56.178 1.00 78.44 170 LYS A O 1
ATOM 1302 N N . VAL A 1 171 ? -40.436 26.124 58.166 1.00 79.44 171 VAL A N 1
ATOM 1303 C CA . VAL A 1 171 ? -41.869 26.006 58.455 1.00 79.44 171 VAL A CA 1
ATOM 1304 C C . VAL A 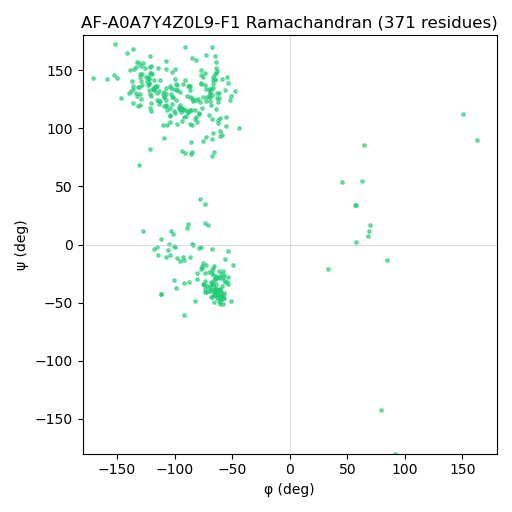1 171 ? -42.172 26.859 59.683 1.00 79.44 171 VAL A C 1
ATOM 1306 O O . VAL A 1 171 ? -41.433 26.813 60.667 1.00 79.44 171 VAL A O 1
ATOM 1309 N N . GLN A 1 172 ? -43.221 27.677 59.613 1.00 76.00 172 GLN A N 1
ATOM 1310 C CA . GLN A 1 172 ? -43.661 28.502 60.736 1.00 76.00 172 GLN A CA 1
ATOM 1311 C C . GLN A 1 172 ? -44.516 27.653 61.682 1.00 76.00 172 GLN A C 1
ATOM 1313 O O . GLN A 1 172 ? -45.506 27.060 61.254 1.00 76.00 172 GLN A O 1
ATOM 1318 N N . ARG A 1 173 ? -44.138 27.597 62.961 1.00 73.75 173 ARG A N 1
ATOM 1319 C CA . ARG A 1 173 ? -44.973 27.066 64.046 1.00 73.75 173 ARG A CA 1
ATOM 1320 C C . ARG A 1 173 ? -44.925 28.033 65.219 1.00 73.75 173 ARG A C 1
ATOM 1322 O O . ARG A 1 173 ? -43.841 28.460 65.596 1.00 73.75 173 ARG A O 1
ATOM 1329 N N . ASP A 1 174 ? -46.091 28.394 65.747 1.00 68.56 174 ASP A N 1
ATOM 1330 C CA . ASP A 1 174 ? -46.252 29.171 66.984 1.00 68.56 174 ASP A CA 1
ATOM 1331 C C . ASP A 1 174 ? -45.312 30.391 67.071 1.00 68.56 174 ASP A C 1
ATOM 1333 O O . ASP A 1 174 ? -44.541 30.561 68.011 1.00 68.56 174 ASP A O 1
ATOM 1337 N N . SER A 1 175 ? -45.354 31.232 66.030 1.00 77.44 175 SER A N 1
ATOM 1338 C CA . SER A 1 175 ? -44.570 32.474 65.885 1.00 77.44 175 SER A CA 1
ATOM 1339 C C . SER A 1 175 ? -43.047 32.321 65.717 1.00 77.44 175 SER A C 1
ATOM 1341 O O . SER A 1 175 ? -42.351 33.334 65.643 1.00 77.44 175 SER A O 1
ATOM 1343 N N . VAL A 1 176 ? -42.514 31.101 65.561 1.00 70.19 176 VAL A N 1
ATOM 1344 C CA . VAL A 1 176 ? -41.080 30.843 65.325 1.00 70.19 176 VAL A CA 1
ATOM 1345 C C . VAL A 1 176 ? -40.864 30.039 64.034 1.00 70.19 176 VAL A C 1
ATOM 1347 O O . VAL A 1 176 ? -41.613 29.119 63.702 1.00 70.19 176 VAL A O 1
ATOM 1350 N N . PHE A 1 177 ? -39.822 30.383 63.270 1.00 78.81 177 PHE A N 1
ATOM 1351 C CA . PHE A 1 177 ? -39.418 29.621 62.084 1.00 78.81 177 PHE A CA 1
ATOM 1352 C C . PHE A 1 177 ? -38.489 28.472 62.475 1.00 78.81 177 PHE A C 1
ATOM 1354 O O . PHE A 1 177 ? -37.358 28.702 62.904 1.00 78.81 177 PHE A O 1
ATOM 1361 N N . VAL A 1 178 ? -38.935 27.235 62.258 1.00 79.50 178 VAL A N 1
ATOM 1362 C CA . VAL A 1 178 ? -38.141 26.026 62.510 1.00 79.50 178 VAL A CA 1
ATOM 1363 C C . VAL A 1 178 ? -37.616 25.477 61.181 1.00 79.50 178 VAL A C 1
ATOM 1365 O O . VAL A 1 178 ? -38.351 25.401 60.193 1.00 79.50 178 VAL A O 1
ATOM 1368 N N . ARG A 1 179 ? -36.327 25.110 61.135 1.00 78.88 179 ARG A N 1
ATOM 1369 C CA . ARG A 1 179 ? -35.722 24.426 59.979 1.00 78.88 179 ARG A CA 1
ATOM 1370 C C . ARG A 1 179 ? -36.022 22.934 60.071 1.00 78.88 179 ARG A C 1
ATOM 1372 O O . ARG A 1 179 ? -35.545 22.274 60.986 1.00 78.88 179 ARG A O 1
ATOM 1379 N N . VAL A 1 180 ? -36.779 22.415 59.113 1.00 82.62 180 VAL A N 1
ATOM 1380 C CA . VAL A 1 180 ? -37.126 20.994 59.027 1.00 82.62 180 VAL A CA 1
ATOM 1381 C C . VAL A 1 180 ? -36.350 20.368 57.865 1.00 82.62 180 VAL A C 1
ATOM 1383 O O . VAL A 1 180 ? -36.452 20.881 56.745 1.00 82.62 180 VAL A O 1
ATOM 1386 N N . PRO A 1 181 ? -35.569 19.295 58.094 1.00 82.25 181 PRO A N 1
ATOM 1387 C CA . PRO A 1 181 ? -34.934 18.558 57.011 1.00 82.25 181 PRO A CA 1
ATOM 1388 C C . PRO A 1 181 ? -35.999 17.805 56.204 1.00 82.25 181 PRO A C 1
ATOM 1390 O O . PRO A 1 181 ? -36.806 17.058 56.751 1.00 82.25 181 PRO A O 1
ATOM 1393 N N . VAL A 1 182 ? -35.999 18.003 54.892 1.00 85.81 182 VAL A N 1
ATOM 1394 C CA . VAL A 1 182 ? -36.857 17.328 53.922 1.00 85.81 182 VAL A CA 1
ATOM 1395 C C . VAL A 1 182 ? -35.953 16.624 52.925 1.00 85.81 182 VAL A C 1
ATOM 1397 O O . VAL A 1 182 ? -35.180 17.263 52.211 1.00 85.81 182 VAL A O 1
ATOM 1400 N N . GLN A 1 183 ? -36.049 15.300 52.879 1.00 84.38 183 GLN A N 1
ATOM 1401 C CA . GLN A 1 183 ? -35.370 14.498 51.870 1.00 84.38 183 GLN A CA 1
ATOM 1402 C C . GLN A 1 183 ? -36.122 14.641 50.548 1.00 84.38 183 GLN A C 1
ATOM 1404 O O . GLN A 1 183 ? -37.338 14.448 50.504 1.00 84.38 183 GLN A O 1
ATOM 1409 N N . LYS A 1 184 ? -35.412 15.005 49.482 1.00 80.88 184 LYS A N 1
ATOM 1410 C CA . LYS A 1 184 ? -35.949 15.017 48.122 1.00 80.88 184 LYS A CA 1
ATOM 1411 C C . LYS A 1 184 ? -35.079 14.144 47.234 1.00 80.88 184 LYS A C 1
ATOM 1413 O O . LYS A 1 184 ? -33.853 14.219 47.312 1.00 80.88 184 LYS A O 1
ATOM 1418 N N . ASP A 1 185 ? -35.732 13.359 46.390 1.00 80.31 185 ASP A N 1
ATOM 1419 C CA . ASP A 1 185 ? -35.069 12.643 45.311 1.00 80.31 185 ASP A CA 1
ATOM 1420 C C . ASP A 1 185 ? -34.670 13.658 44.232 1.00 80.31 185 ASP A C 1
ATOM 1422 O O . ASP A 1 185 ? -35.499 14.429 43.740 1.00 80.31 185 ASP A O 1
ATOM 1426 N N . MET A 1 186 ? -33.383 13.696 43.905 1.00 77.25 186 MET A N 1
ATOM 1427 C CA . MET A 1 186 ? -32.835 14.477 42.806 1.00 77.25 186 MET A CA 1
ATOM 1428 C C . MET A 1 186 ? -32.311 13.555 41.715 1.00 77.25 186 MET A C 1
ATOM 1430 O O . MET A 1 186 ? -31.695 12.529 41.986 1.00 77.25 186 MET A O 1
ATOM 1434 N N . ILE A 1 187 ? -32.537 13.972 40.474 1.00 78.94 187 ILE A N 1
ATOM 1435 C CA . ILE A 1 187 ? -31.955 13.366 39.281 1.00 78.94 187 ILE A CA 1
ATOM 1436 C C . ILE A 1 187 ? -30.497 13.824 39.181 1.00 78.94 187 ILE A C 1
ATOM 1438 O O . ILE A 1 187 ? -30.234 15.019 39.047 1.00 78.94 187 ILE A O 1
ATOM 1442 N N . VAL A 1 188 ? -29.567 12.877 39.253 1.00 81.38 188 VAL A N 1
ATOM 1443 C CA . VAL A 1 188 ? -28.116 13.097 39.158 1.00 81.38 188 VAL A CA 1
ATOM 1444 C C . VAL A 1 188 ? -27.567 12.300 37.978 1.00 81.38 188 VAL A C 1
ATOM 1446 O O . VAL A 1 188 ? -28.097 11.245 37.647 1.00 81.38 188 VAL A O 1
ATOM 1449 N N . GLU A 1 189 ? -26.532 12.788 37.297 1.00 78.69 189 GLU A N 1
ATOM 1450 C CA . GLU A 1 189 ? -25.900 12.021 36.219 1.00 78.69 189 GLU A CA 1
ATOM 1451 C C . GLU A 1 189 ? -25.152 10.805 36.789 1.00 78.69 189 GLU A C 1
ATOM 1453 O O . GLU A 1 189 ? -24.372 10.940 37.733 1.00 78.69 189 GLU A O 1
ATOM 1458 N N . LYS A 1 190 ? -25.354 9.620 36.199 1.00 82.38 190 LYS A N 1
ATOM 1459 C CA . LYS A 1 190 ? -24.569 8.425 36.557 1.00 82.38 190 LYS A CA 1
ATOM 1460 C C . LYS A 1 190 ? -23.077 8.671 36.317 1.00 82.38 190 LYS A C 1
ATOM 1462 O O . LYS A 1 190 ? -22.697 9.265 35.304 1.00 82.38 190 LYS A O 1
ATOM 1467 N N . ASN A 1 191 ? -22.213 8.157 37.191 1.00 87.44 191 ASN A N 1
ATOM 1468 C CA . ASN A 1 191 ? -20.769 8.220 36.940 1.00 87.44 191 ASN A CA 1
ATOM 1469 C C . ASN A 1 191 ? -20.354 7.231 35.825 1.00 87.44 191 ASN A C 1
ATOM 1471 O O . ASN A 1 191 ? -21.093 6.316 35.462 1.00 87.44 191 ASN A O 1
ATOM 1475 N N . ILE A 1 192 ? -19.164 7.414 35.242 1.00 89.31 192 ILE A N 1
ATOM 1476 C CA . ILE A 1 192 ? -18.716 6.597 34.096 1.00 89.31 192 ILE A CA 1
ATOM 1477 C C . ILE A 1 192 ? -18.537 5.109 34.445 1.00 89.31 192 ILE A C 1
ATOM 1479 O O . ILE A 1 192 ? -18.712 4.251 33.584 1.00 89.31 192 ILE A O 1
ATOM 1483 N N . GLU A 1 193 ? -18.215 4.802 35.701 1.00 91.25 193 GLU A N 1
ATOM 1484 C CA . GLU A 1 193 ? -18.058 3.431 36.184 1.00 91.25 193 GLU A CA 1
ATOM 1485 C C . GLU A 1 193 ? -19.413 2.722 36.323 1.00 91.25 193 GLU A C 1
ATOM 1487 O O . GLU A 1 193 ? -19.538 1.565 35.941 1.00 91.25 193 GLU A O 1
ATOM 1492 N N . GLU A 1 194 ? -20.443 3.412 36.814 1.00 89.44 194 GLU A N 1
ATOM 1493 C CA . GLU A 1 194 ? -21.826 2.931 36.848 1.00 89.44 194 GLU A CA 1
ATOM 1494 C C . GLU A 1 194 ? -22.356 2.670 35.446 1.00 89.44 194 GLU A C 1
ATOM 1496 O O . GLU A 1 194 ? -22.895 1.596 35.205 1.00 89.44 194 GLU A O 1
ATOM 1501 N N . LYS A 1 195 ? -22.118 3.594 34.505 1.00 89.44 195 LYS A N 1
ATOM 1502 C CA . LYS A 1 195 ? -22.466 3.392 33.090 1.00 89.44 195 LYS A CA 1
ATOM 1503 C C . LYS A 1 195 ? -21.786 2.139 32.522 1.00 89.44 195 LYS A C 1
ATOM 1505 O O . LYS A 1 195 ? -22.429 1.339 31.850 1.00 89.44 195 LYS A O 1
ATOM 1510 N N . ALA A 1 196 ? -20.502 1.941 32.830 1.00 92.12 196 ALA A N 1
ATOM 1511 C CA . ALA A 1 196 ? -19.770 0.746 32.423 1.00 92.12 196 ALA A CA 1
ATOM 1512 C C . ALA A 1 196 ? -20.322 -0.527 33.088 1.00 92.12 196 ALA A C 1
ATOM 1514 O O . ALA A 1 196 ? -20.449 -1.552 32.427 1.00 92.12 196 ALA A O 1
ATOM 1515 N N . ARG A 1 197 ? -20.686 -0.482 34.373 1.00 92.62 197 ARG A N 1
ATOM 1516 C CA . ARG A 1 197 ? -21.304 -1.619 35.068 1.00 92.62 197 ARG A CA 1
ATOM 1517 C C . ARG A 1 197 ? -22.623 -2.020 34.406 1.00 92.62 197 ARG A C 1
ATOM 1519 O O . ARG A 1 197 ? -22.774 -3.183 34.053 1.00 92.62 197 ARG A O 1
ATOM 1526 N N . ASP A 1 198 ? -23.513 -1.059 34.158 1.00 91.19 198 ASP A N 1
ATOM 1527 C CA . ASP A 1 198 ? -24.813 -1.305 33.520 1.00 91.19 198 ASP A CA 1
ATOM 1528 C C . ASP A 1 198 ? -24.645 -1.916 32.116 1.00 91.19 198 ASP A C 1
ATOM 1530 O O . ASP A 1 198 ? -25.348 -2.859 31.746 1.00 91.19 198 ASP A O 1
ATOM 1534 N N . ALA A 1 199 ? -23.672 -1.423 31.340 1.00 92.44 199 ALA A N 1
ATOM 1535 C CA . ALA A 1 199 ? -23.344 -1.978 30.028 1.00 92.44 199 ALA A CA 1
ATOM 1536 C C . ALA A 1 199 ? -22.820 -3.424 30.116 1.00 92.44 199 ALA A C 1
ATOM 1538 O O . ALA A 1 199 ? -23.199 -4.267 29.301 1.00 92.44 199 ALA A O 1
ATOM 1539 N N . ALA A 1 200 ? -21.979 -3.738 31.107 1.00 94.44 200 ALA A N 1
ATOM 1540 C CA . ALA A 1 200 ? -21.493 -5.098 31.338 1.00 94.44 200 ALA A CA 1
ATOM 1541 C C . ALA A 1 200 ? -22.622 -6.046 31.767 1.00 94.44 200 ALA A C 1
ATOM 1543 O O . ALA A 1 200 ? -22.741 -7.148 31.229 1.00 94.44 200 ALA A O 1
ATOM 1544 N N . ASP A 1 201 ? -23.492 -5.601 32.673 1.00 94.31 201 ASP A N 1
ATOM 1545 C CA . ASP A 1 201 ? -24.665 -6.361 33.108 1.00 94.31 201 ASP A CA 1
ATOM 1546 C C . ASP A 1 201 ? -25.602 -6.647 31.927 1.00 94.31 201 ASP A C 1
ATOM 1548 O O . ASP A 1 201 ? -26.112 -7.764 31.784 1.00 94.31 201 ASP A O 1
ATOM 1552 N N . PHE A 1 202 ? -25.765 -5.685 31.014 1.00 93.50 202 PHE A N 1
ATOM 1553 C CA . PHE A 1 202 ? -26.527 -5.896 29.789 1.00 93.50 202 PHE A CA 1
ATOM 1554 C C . PHE A 1 202 ? -25.888 -6.956 28.880 1.00 93.50 202 PHE A C 1
ATOM 1556 O O . PHE A 1 202 ? -26.598 -7.854 28.420 1.00 93.50 202 PHE A O 1
ATOM 1563 N N . ILE A 1 203 ? -24.563 -6.944 28.691 1.00 94.56 203 ILE A N 1
ATOM 1564 C CA . ILE A 1 203 ? -23.840 -7.999 27.954 1.00 94.56 203 ILE A CA 1
ATOM 1565 C C . ILE A 1 203 ? -24.101 -9.375 28.580 1.00 94.56 203 ILE A C 1
ATOM 1567 O O . ILE A 1 203 ? -24.420 -10.332 27.869 1.00 94.56 203 ILE A O 1
ATOM 1571 N N . PHE A 1 204 ? -24.017 -9.496 29.907 1.00 95.69 204 PHE A N 1
ATOM 1572 C CA . PHE A 1 204 ? -24.312 -10.759 30.587 1.00 95.69 204 PHE A CA 1
ATOM 1573 C C . PHE A 1 204 ? -25.778 -11.177 30.425 1.00 95.69 204 PHE A C 1
ATOM 1575 O O . PHE A 1 204 ? -26.051 -12.361 30.215 1.00 95.69 204 PHE A O 1
ATOM 1582 N N . SER A 1 205 ? -26.716 -10.225 30.435 1.00 95.19 205 SER A N 1
ATOM 1583 C CA . SER A 1 205 ? -28.135 -10.497 30.180 1.00 95.19 205 SER A CA 1
ATOM 1584 C C . SER A 1 205 ? -28.385 -11.020 28.759 1.00 95.19 205 SER A C 1
ATOM 1586 O O . SER A 1 205 ? -29.148 -11.972 28.584 1.00 95.19 205 SER A O 1
ATOM 1588 N N . LEU A 1 206 ? -27.688 -10.473 27.753 1.00 94.69 206 LEU A N 1
ATOM 1589 C CA . L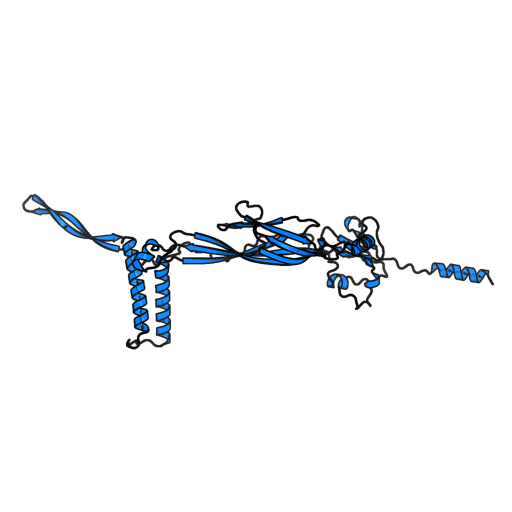EU A 1 206 ? -27.744 -10.932 26.364 1.00 94.69 206 LEU A CA 1
ATOM 1590 C C . LEU A 1 206 ? -27.169 -12.345 26.224 1.00 94.69 206 LEU A C 1
ATOM 1592 O O . LEU A 1 206 ? -27.784 -13.195 25.583 1.00 94.69 206 LEU A O 1
ATOM 1596 N N . ARG A 1 207 ? -26.033 -12.631 26.874 1.00 95.44 207 ARG A N 1
ATOM 1597 C CA . ARG A 1 207 ? -25.419 -13.971 26.886 1.00 95.44 207 ARG A CA 1
ATOM 1598 C C . ARG A 1 207 ? -26.313 -15.012 27.545 1.00 95.44 207 ARG A C 1
ATOM 1600 O O . ARG A 1 207 ? -26.464 -16.104 27.002 1.00 95.44 207 ARG A O 1
ATOM 1607 N N . LYS A 1 208 ? -26.921 -14.663 28.682 1.00 93.81 208 LYS A N 1
ATOM 1608 C CA . LYS A 1 208 ? -27.892 -15.520 29.366 1.00 93.81 208 LYS A CA 1
ATOM 1609 C C . LYS A 1 208 ? -29.086 -15.800 28.458 1.00 93.81 208 LYS A C 1
ATOM 1611 O O . LYS A 1 208 ? -29.362 -16.957 28.180 1.00 93.81 208 LYS A O 1
ATOM 1616 N N . ARG A 1 209 ? -29.689 -14.754 27.881 1.00 90.56 209 ARG A N 1
ATOM 1617 C CA . ARG A 1 209 ? -30.805 -14.884 26.935 1.00 90.56 209 ARG A CA 1
ATOM 1618 C C . ARG A 1 209 ? -30.440 -15.752 25.726 1.00 90.56 209 ARG A C 1
ATOM 1620 O O . ARG A 1 209 ? -31.241 -16.581 25.318 1.00 90.56 209 ARG A O 1
ATOM 1627 N N . ARG A 1 210 ? -29.232 -15.605 25.167 1.00 91.88 210 ARG A N 1
ATOM 1628 C CA . ARG A 1 210 ? -28.736 -16.474 24.086 1.00 91.88 210 ARG A CA 1
ATOM 1629 C C . ARG A 1 210 ? -28.674 -17.941 24.521 1.00 91.88 210 ARG A C 1
ATOM 1631 O O . ARG A 1 210 ? -29.067 -18.804 23.749 1.00 91.88 210 ARG A O 1
ATOM 1638 N N . SER A 1 211 ? -28.188 -18.218 25.731 1.00 90.81 211 SER A N 1
ATOM 1639 C CA . SER A 1 211 ? -28.146 -19.574 26.293 1.00 90.81 211 SER A CA 1
ATOM 1640 C C . SER A 1 211 ? -29.546 -20.144 26.518 1.00 90.81 211 SER A C 1
ATOM 1642 O O . SER A 1 211 ? -29.786 -21.304 26.193 1.00 90.81 211 SER A O 1
ATOM 1644 N N . ASP A 1 212 ? -30.471 -19.329 27.025 1.00 88.25 212 ASP A N 1
ATOM 1645 C CA . ASP A 1 212 ? -31.865 -19.722 27.244 1.00 88.25 212 ASP A CA 1
ATOM 1646 C C . ASP A 1 212 ? -32.512 -20.123 25.904 1.00 88.25 212 ASP A C 1
ATOM 1648 O O . ASP A 1 212 ? -33.082 -21.205 25.807 1.00 88.25 212 ASP A O 1
ATOM 1652 N N . PHE A 1 213 ? -32.293 -19.339 24.835 1.00 85.12 213 PHE A N 1
ATOM 1653 C CA . PHE A 1 213 ? -32.774 -19.643 23.475 1.00 85.12 213 PHE A CA 1
ATOM 1654 C C . PHE A 1 213 ? -32.239 -20.945 22.868 1.00 85.12 213 PHE A C 1
ATOM 1656 O O . PHE A 1 213 ? -32.891 -21.531 22.006 1.00 85.12 213 PHE A O 1
ATOM 1663 N N . LEU A 1 214 ? -31.050 -21.382 23.280 1.00 83.12 214 LEU A N 1
ATOM 1664 C CA . LEU A 1 214 ? -30.419 -22.612 22.794 1.00 83.12 214 LEU A CA 1
ATOM 1665 C C . LEU A 1 214 ? -30.742 -23.831 23.668 1.00 83.12 214 LEU A C 1
ATOM 1667 O O . LEU A 1 214 ? -30.415 -24.955 23.288 1.00 83.12 214 LEU A O 1
ATOM 1671 N N . SER A 1 215 ? -31.342 -23.619 24.839 1.00 82.56 215 SER A N 1
ATOM 1672 C CA . SER A 1 215 ? -31.651 -24.686 25.785 1.00 82.56 215 SER A CA 1
ATOM 1673 C C . SER A 1 215 ? -32.888 -25.467 25.338 1.00 82.56 215 SER A C 1
ATOM 1675 O O . SER A 1 215 ? -33.872 -24.889 24.883 1.00 82.56 215 SER A O 1
ATOM 1677 N N . VAL A 1 216 ? -32.836 -26.793 25.486 1.00 67.44 216 VAL A N 1
ATOM 1678 C CA . VAL A 1 216 ? -33.884 -27.728 25.030 1.00 67.44 216 VAL A CA 1
ATOM 1679 C C . VAL A 1 216 ? -35.209 -27.535 25.779 1.00 67.44 216 VAL A C 1
ATOM 1681 O O . VAL A 1 216 ? -36.268 -27.755 25.204 1.00 67.44 216 VAL A O 1
ATOM 1684 N N . ASP A 1 217 ? -35.149 -27.083 27.033 1.00 66.06 217 ASP A N 1
ATOM 1685 C CA . ASP A 1 217 ? -36.308 -26.969 27.933 1.00 66.06 217 ASP A CA 1
ATOM 1686 C C . ASP A 1 217 ? -37.110 -25.675 27.767 1.00 66.06 217 ASP A C 1
ATOM 1688 O O . ASP A 1 217 ? -38.060 -25.421 28.508 1.00 66.06 217 ASP A O 1
ATOM 1692 N N . ALA A 1 218 ? -36.705 -24.805 26.850 1.00 62.78 218 ALA A N 1
ATOM 1693 C CA . ALA A 1 218 ? -37.319 -23.502 26.734 1.00 62.78 218 ALA A CA 1
ATOM 1694 C C . ALA A 1 218 ? -38.436 -23.524 25.674 1.00 62.78 218 ALA A C 1
ATOM 1696 O O . ALA A 1 218 ? -38.201 -23.720 24.479 1.00 62.78 218 ALA A O 1
ATOM 1697 N N . ASP A 1 219 ? -39.668 -23.328 26.158 1.00 60.78 219 ASP A N 1
ATOM 1698 C CA . ASP A 1 219 ? -40.909 -23.185 25.384 1.00 60.78 219 ASP A CA 1
ATOM 1699 C C . ASP A 1 219 ? -40.861 -21.901 24.540 1.00 60.78 219 ASP A C 1
ATOM 1701 O O . ASP A 1 219 ? -41.401 -20.847 24.890 1.00 60.78 219 ASP A O 1
ATOM 1705 N N . HIS A 1 220 ? -40.159 -21.956 23.412 1.00 64.25 220 HIS A N 1
ATOM 1706 C CA . HIS A 1 220 ? -40.106 -20.843 22.479 1.00 64.25 220 HIS A CA 1
ATOM 1707 C C . HIS A 1 220 ? -41.190 -20.993 21.418 1.00 64.25 220 HIS A C 1
ATOM 1709 O O . HIS A 1 220 ? -41.117 -21.853 20.546 1.00 64.25 220 HIS A O 1
ATOM 1715 N N . ASN A 1 221 ? -42.139 -20.059 21.407 1.00 66.31 221 ASN A N 1
ATOM 1716 C CA . ASN A 1 221 ? -43.164 -19.931 20.362 1.00 66.31 221 ASN A CA 1
ATOM 1717 C C . ASN A 1 221 ? -42.601 -19.432 19.008 1.00 66.31 221 ASN A C 1
ATOM 1719 O O . ASN A 1 221 ? -43.347 -18.904 18.183 1.00 66.31 221 ASN A O 1
ATOM 1723 N N . LEU A 1 222 ? -41.282 -19.502 18.795 1.00 67.94 222 LEU A N 1
ATOM 1724 C CA . LEU A 1 222 ? -40.602 -18.945 17.628 1.00 67.94 222 LEU A CA 1
ATOM 1725 C C . LEU A 1 222 ? -40.265 -20.050 16.625 1.00 67.94 222 LEU A C 1
ATOM 1727 O O . LEU A 1 222 ? -39.583 -21.018 16.948 1.00 67.94 222 LEU A O 1
ATOM 1731 N N . ASN A 1 223 ? -40.680 -19.856 15.374 1.00 77.25 223 ASN A N 1
ATOM 1732 C CA . ASN A 1 223 ? -40.278 -20.713 14.258 1.00 77.25 223 ASN A CA 1
ATOM 1733 C C . ASN A 1 223 ? -38.761 -20.603 14.000 1.00 77.25 223 ASN A C 1
ATOM 1735 O O . ASN A 1 223 ? -38.130 -19.612 14.376 1.00 77.25 223 ASN A O 1
ATOM 1739 N N . GLY A 1 224 ? -38.177 -21.572 13.282 1.00 80.00 224 GLY A N 1
ATOM 1740 C CA . GLY A 1 224 ? -36.727 -21.625 13.025 1.00 80.00 224 GLY A CA 1
ATOM 1741 C C . GLY A 1 224 ? -36.125 -20.350 12.408 1.00 80.00 224 GLY A C 1
ATOM 1742 O O . GLY A 1 224 ? -35.008 -19.965 12.751 1.00 80.00 224 GLY A O 1
ATOM 1743 N N . GLU A 1 225 ? -36.868 -19.640 11.555 1.00 86.25 225 GLU A N 1
ATOM 1744 C CA . GLU A 1 225 ? -36.433 -18.353 10.990 1.00 86.25 225 GLU A CA 1
ATOM 1745 C C . GLU A 1 225 ? -36.486 -17.206 12.015 1.00 86.25 225 GLU A C 1
ATOM 1747 O O . GLU A 1 225 ? -35.546 -16.416 12.110 1.00 86.25 225 GLU A O 1
ATOM 1752 N N . GLY A 1 226 ? -37.532 -17.160 12.846 1.00 86.38 226 GLY A N 1
ATOM 1753 C CA . GLY A 1 226 ? -37.659 -16.179 13.927 1.00 86.38 226 GLY A CA 1
ATOM 1754 C C . GLY A 1 226 ? -36.559 -16.333 14.977 1.00 86.38 226 GLY A C 1
ATOM 1755 O O . GLY A 1 226 ? -35.983 -15.338 15.415 1.00 86.38 226 GLY A O 1
ATOM 1756 N N . LEU A 1 227 ? -36.196 -17.577 15.309 1.00 86.62 227 LEU A N 1
ATOM 1757 C CA . LEU A 1 227 ? -35.074 -17.872 16.200 1.00 86.62 227 LEU A CA 1
ATOM 1758 C C . LEU A 1 227 ? -33.747 -17.364 15.622 1.00 86.62 227 LEU A C 1
ATOM 1760 O O . LEU A 1 227 ? -32.977 -16.710 16.322 1.00 86.62 227 LEU A O 1
ATOM 1764 N N . LYS A 1 228 ? -33.489 -17.607 14.331 1.00 89.06 228 LYS A N 1
ATOM 1765 C CA . LYS A 1 228 ? -32.275 -17.126 13.656 1.00 89.06 228 LYS A CA 1
ATOM 1766 C C . LYS A 1 228 ? -32.167 -15.600 13.696 1.00 89.06 228 LYS A C 1
ATOM 1768 O O . LYS A 1 228 ? -31.097 -15.076 13.997 1.00 89.06 228 LYS A O 1
ATOM 1773 N N . ILE A 1 229 ? -33.260 -14.891 13.409 1.00 90.94 229 ILE A N 1
ATOM 1774 C CA . ILE A 1 229 ? -33.298 -13.422 13.456 1.00 90.94 229 ILE A CA 1
ATOM 1775 C C . ILE A 1 229 ? -33.034 -12.927 14.883 1.00 90.94 229 ILE A C 1
ATOM 1777 O O . ILE A 1 229 ? -32.192 -12.053 15.075 1.00 90.94 229 ILE A O 1
ATOM 1781 N N . ALA A 1 230 ? -33.685 -13.525 15.884 1.00 89.69 230 ALA A N 1
ATOM 1782 C CA . ALA A 1 230 ? -33.492 -13.160 17.284 1.00 89.69 230 ALA A CA 1
ATOM 1783 C C . ALA A 1 230 ? -32.040 -13.374 17.750 1.00 89.69 230 ALA A C 1
ATOM 1785 O O . ALA A 1 230 ? -31.458 -12.487 18.371 1.00 89.69 230 ALA A O 1
ATOM 1786 N N . LEU A 1 231 ? -31.427 -14.515 17.416 1.00 91.88 231 LEU A N 1
ATOM 1787 C CA . LEU A 1 231 ? -30.030 -14.806 17.758 1.00 91.88 231 LEU A CA 1
ATOM 1788 C C . LEU A 1 231 ? -29.052 -13.849 17.063 1.00 91.88 231 LEU A C 1
ATOM 1790 O O . LEU A 1 231 ? -28.085 -13.406 17.685 1.00 91.88 231 LEU A O 1
ATOM 1794 N N . ASN A 1 232 ? -29.310 -13.497 15.802 1.00 93.75 232 ASN A N 1
ATOM 1795 C CA . ASN A 1 232 ? -28.512 -12.506 15.082 1.00 93.75 232 ASN A CA 1
ATOM 1796 C C . ASN A 1 232 ? -28.600 -11.124 15.734 1.00 93.75 232 ASN A C 1
ATOM 1798 O O . ASN A 1 232 ? -27.572 -10.470 15.891 1.00 93.75 232 ASN A O 1
ATOM 1802 N N . GLU A 1 233 ? -29.792 -10.700 16.156 1.00 92.88 233 GLU A N 1
ATOM 1803 C CA . GLU A 1 233 ? -29.981 -9.409 16.821 1.00 92.88 233 GLU A CA 1
ATOM 1804 C C . GLU A 1 233 ? -29.334 -9.377 18.212 1.00 92.88 233 GLU A C 1
ATOM 1806 O O . GLU A 1 233 ? -28.670 -8.404 18.563 1.00 92.88 233 GLU A O 1
ATOM 1811 N N . ILE A 1 234 ? -29.429 -10.470 18.981 1.00 94.12 234 ILE A N 1
ATOM 1812 C CA . ILE A 1 234 ? -28.709 -10.614 20.256 1.00 94.12 234 ILE A CA 1
ATOM 1813 C C . ILE A 1 234 ? -27.200 -10.500 20.037 1.00 94.12 234 ILE A C 1
ATOM 1815 O O . ILE A 1 234 ? -26.535 -9.766 20.765 1.00 94.12 234 ILE A O 1
ATOM 1819 N N . ASN A 1 235 ? -26.656 -11.191 19.031 1.00 94.56 235 ASN A N 1
ATOM 1820 C CA . ASN A 1 235 ? -25.235 -11.102 18.703 1.00 94.56 235 ASN A CA 1
ATOM 1821 C C . ASN A 1 235 ? -24.848 -9.681 18.265 1.00 94.56 235 ASN A C 1
ATOM 1823 O O . ASN A 1 235 ? -23.810 -9.186 18.695 1.00 94.56 235 ASN A O 1
ATOM 1827 N N . ARG A 1 236 ? -25.675 -9.011 17.451 1.00 94.06 236 ARG A N 1
ATOM 1828 C CA . ARG A 1 236 ? -25.448 -7.625 17.012 1.00 94.06 236 ARG A CA 1
ATOM 1829 C C . ARG A 1 236 ? -25.340 -6.678 18.210 1.00 94.06 236 ARG A C 1
ATOM 1831 O O . ARG A 1 236 ? -24.354 -5.954 18.313 1.00 94.06 236 ARG A O 1
ATOM 1838 N N . LEU A 1 237 ? -26.310 -6.734 19.126 1.00 93.25 237 LEU A N 1
ATOM 1839 C CA . LEU A 1 237 ? -26.326 -5.926 20.349 1.00 93.25 237 LEU A CA 1
ATOM 1840 C C . LEU A 1 237 ? -25.162 -6.278 21.283 1.00 93.25 237 LEU A C 1
ATOM 1842 O O . LEU A 1 237 ? -24.532 -5.380 21.835 1.00 93.25 237 LEU A O 1
ATOM 1846 N N . GLU A 1 238 ? -24.828 -7.564 21.439 1.00 93.94 238 GLU A N 1
ATOM 1847 C CA . GLU A 1 238 ? -23.687 -7.981 22.262 1.00 93.94 238 GLU A CA 1
ATOM 1848 C C . GLU A 1 238 ? -22.384 -7.371 21.729 1.00 93.94 238 GLU A C 1
ATOM 1850 O O . GLU A 1 238 ? -21.616 -6.814 22.508 1.00 93.94 238 GLU A O 1
ATOM 1855 N N . GLN A 1 239 ? -22.144 -7.427 20.414 1.00 92.56 239 GLN A N 1
ATOM 1856 C CA . GLN A 1 239 ? -20.949 -6.843 19.796 1.00 92.56 239 GLN A CA 1
ATOM 1857 C C . GLN A 1 239 ? -20.920 -5.314 19.908 1.00 92.56 239 GLN A C 1
ATOM 1859 O O . GLN A 1 239 ? -19.863 -4.735 20.161 1.00 92.56 239 GLN A O 1
ATOM 1864 N N . GLU A 1 240 ? -22.071 -4.654 19.771 1.00 91.62 240 GLU A N 1
ATOM 1865 C CA . GLU A 1 240 ? -22.194 -3.203 19.927 1.00 91.62 240 GLU A CA 1
ATOM 1866 C C . GLU A 1 240 ? -21.806 -2.763 21.347 1.00 91.62 240 GLU A C 1
ATOM 1868 O O . GLU A 1 240 ? -20.927 -1.913 21.508 1.00 91.62 240 GLU A O 1
ATOM 1873 N N . TYR A 1 241 ? -22.341 -3.424 22.377 1.00 93.62 241 TYR A N 1
ATOM 1874 C CA . TYR A 1 241 ? -22.009 -3.127 23.773 1.00 93.62 241 TYR A CA 1
ATOM 1875 C C . TYR A 1 241 ? -20.595 -3.573 24.156 1.00 93.62 241 TYR A C 1
ATOM 1877 O O . TYR A 1 241 ? -19.913 -2.868 24.898 1.00 93.62 241 TYR A O 1
ATOM 1885 N N . LEU A 1 242 ? -20.100 -4.694 23.621 1.00 94.00 242 LEU A N 1
ATOM 1886 C CA . LEU A 1 242 ? -18.704 -5.101 23.804 1.00 94.00 242 LEU A CA 1
ATOM 1887 C C . LEU A 1 242 ? -17.741 -4.058 23.234 1.00 94.00 242 LEU A C 1
ATOM 1889 O O . LEU A 1 242 ? -16.737 -3.758 23.882 1.00 94.00 242 LEU A O 1
ATOM 1893 N N . SER A 1 243 ? -18.059 -3.458 22.080 1.00 93.12 243 SER A N 1
ATOM 1894 C CA . SER A 1 243 ? -17.234 -2.410 21.462 1.00 93.12 243 SER A CA 1
ATOM 1895 C C . SER A 1 243 ? -17.062 -1.177 22.356 1.00 93.12 243 SER A C 1
ATOM 1897 O O . SER A 1 243 ? -16.030 -0.511 22.283 1.00 93.12 243 SER A O 1
ATOM 1899 N N . LEU A 1 244 ? -18.001 -0.914 23.277 1.00 93.56 244 LEU A N 1
ATOM 1900 C CA . LEU A 1 244 ? -17.862 0.152 24.276 1.00 93.56 244 LEU A CA 1
ATOM 1901 C C . LEU A 1 244 ? -16.697 -0.093 25.239 1.00 93.56 244 LEU A C 1
ATOM 1903 O O . LEU A 1 244 ? -16.130 0.860 25.775 1.00 93.56 244 LEU A O 1
ATOM 1907 N N . PHE A 1 245 ? -16.331 -1.357 25.449 1.00 95.12 245 PHE A N 1
ATOM 1908 C CA . PHE A 1 245 ? -15.168 -1.752 26.230 1.00 95.12 245 PHE A CA 1
ATOM 1909 C C . PHE A 1 245 ? -13.949 -1.901 25.331 1.00 95.12 245 PHE A C 1
ATOM 1911 O O . PHE A 1 245 ? -12.985 -1.172 25.514 1.00 95.12 245 PHE A O 1
ATOM 1918 N N . ILE A 1 246 ? -13.987 -2.802 24.347 1.00 93.50 246 ILE A N 1
ATOM 1919 C CA . ILE A 1 246 ? -12.791 -3.188 23.577 1.00 93.50 246 ILE A CA 1
ATOM 1920 C C . ILE A 1 246 ? -12.359 -2.148 22.535 1.00 93.50 246 ILE A C 1
ATOM 1922 O O . ILE A 1 246 ? -11.218 -2.164 22.082 1.00 93.50 246 ILE A O 1
ATOM 1926 N N . GLY A 1 247 ? -13.251 -1.234 22.163 1.00 92.12 247 GLY A N 1
ATOM 1927 C CA . GLY A 1 247 ? -13.041 -0.299 21.072 1.00 92.12 247 GLY A CA 1
ATOM 1928 C C . GLY A 1 247 ? -13.556 -0.802 19.721 1.00 92.12 247 GLY A C 1
ATOM 1929 O O . GLY A 1 247 ? -14.073 -1.910 19.589 1.00 92.12 247 GLY A O 1
ATOM 1930 N N . LYS A 1 248 ? -13.386 0.021 18.686 1.00 90.75 248 LYS A N 1
ATOM 1931 C CA . LYS A 1 248 ? -13.634 -0.332 17.284 1.00 90.75 248 LYS A CA 1
ATOM 1932 C C . LYS A 1 248 ? -12.330 -0.219 16.511 1.00 90.75 248 LYS A C 1
ATOM 1934 O O . LYS A 1 248 ? -11.541 0.693 16.756 1.00 90.75 248 LYS A O 1
ATOM 1939 N N . SER A 1 249 ? -12.115 -1.139 15.580 1.00 88.38 249 SER A N 1
ATOM 1940 C CA . SER A 1 249 ? -10.982 -1.091 14.661 1.00 88.38 249 SER A CA 1
ATOM 1941 C C . SER A 1 249 ? -11.481 -1.090 13.225 1.00 88.38 249 SER A C 1
ATOM 1943 O O . SER A 1 249 ? -12.447 -1.781 12.903 1.00 88.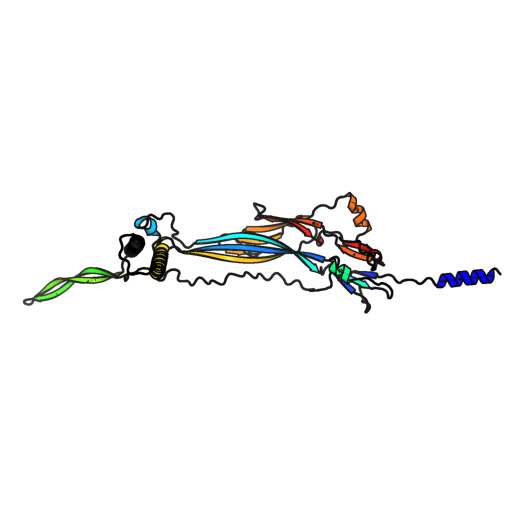38 249 SER A O 1
ATOM 1945 N N . TYR A 1 250 ? -10.841 -0.280 12.391 1.00 87.50 250 TYR A N 1
ATOM 1946 C CA . TYR A 1 250 ? -11.145 -0.141 10.975 1.00 87.50 250 TYR A CA 1
ATOM 1947 C C . TYR A 1 250 ? -9.851 -0.278 10.186 1.00 87.50 250 TYR A C 1
ATOM 1949 O O . TYR A 1 250 ? -8.797 0.178 10.637 1.00 87.50 250 TYR A O 1
ATOM 1957 N N . SER A 1 251 ? -9.944 -0.892 9.013 1.00 86.62 251 SER A N 1
ATOM 1958 C CA . SER A 1 251 ? -8.823 -1.032 8.093 1.00 86.62 251 SER A CA 1
ATOM 1959 C C . SER A 1 251 ? -9.179 -0.364 6.774 1.00 86.62 251 SER A C 1
ATOM 1961 O O . SER A 1 251 ? -10.156 -0.742 6.132 1.00 86.62 251 SER A O 1
ATOM 1963 N N . GLU A 1 252 ? -8.380 0.614 6.365 1.00 87.00 252 GLU A N 1
ATOM 1964 C CA . GLU A 1 252 ? -8.521 1.292 5.078 1.00 87.00 252 GLU A CA 1
ATOM 1965 C C . GLU A 1 252 ? -7.391 0.846 4.152 1.00 87.00 252 GLU A C 1
ATOM 1967 O O . GLU A 1 252 ? -6.215 0.886 4.520 1.00 87.00 252 GLU A O 1
ATOM 1972 N N . ASN A 1 253 ? -7.738 0.436 2.933 1.00 87.81 253 ASN A N 1
ATOM 1973 C CA . ASN A 1 253 ? -6.753 0.111 1.907 1.00 87.81 253 ASN A CA 1
ATOM 1974 C C . ASN A 1 253 ? -6.366 1.381 1.142 1.00 87.81 253 ASN A C 1
ATOM 1976 O O . ASN A 1 253 ? -7.232 2.124 0.678 1.00 87.81 253 ASN A O 1
ATOM 1980 N N . ALA A 1 254 ? -5.067 1.591 0.952 1.00 86.44 254 ALA A N 1
ATOM 1981 C CA . ALA A 1 254 ? -4.522 2.633 0.096 1.00 86.44 254 ALA A CA 1
ATOM 1982 C C . ALA A 1 254 ? -3.634 2.013 -0.981 1.00 86.44 254 ALA A C 1
ATOM 1984 O O . ALA A 1 254 ? -2.765 1.186 -0.697 1.00 86.44 254 ALA A O 1
ATOM 1985 N N . VAL A 1 255 ? -3.841 2.450 -2.221 1.00 88.62 255 VAL A N 1
ATOM 1986 C CA . VAL A 1 255 ? -3.032 2.034 -3.367 1.00 88.62 255 VAL A CA 1
ATOM 1987 C C . VAL A 1 255 ? -2.394 3.264 -3.994 1.00 88.62 255 VAL A C 1
ATOM 1989 O O . VAL A 1 255 ? -3.089 4.225 -4.329 1.00 88.62 255 VAL A O 1
ATOM 1992 N N . SER A 1 256 ? -1.077 3.205 -4.174 1.00 88.38 256 SER A N 1
ATOM 1993 C CA . SER A 1 256 ? -0.279 4.243 -4.825 1.00 88.38 256 SER A CA 1
ATOM 1994 C C . SER A 1 256 ? 0.464 3.665 -6.023 1.00 88.38 256 SER A C 1
ATOM 1996 O O . SER A 1 256 ? 0.960 2.538 -5.982 1.00 88.38 256 SER A O 1
ATOM 1998 N N . TYR A 1 257 ? 0.561 4.457 -7.088 1.00 88.69 257 TYR A N 1
ATOM 1999 C CA . TYR A 1 257 ? 1.245 4.088 -8.323 1.00 88.69 257 TYR A CA 1
ATOM 2000 C C . TYR A 1 257 ? 2.409 5.038 -8.581 1.00 88.69 257 TYR A C 1
ATOM 2002 O O . TYR A 1 257 ? 2.246 6.256 -8.499 1.00 88.69 257 TYR A O 1
ATOM 2010 N N . TYR A 1 258 ? 3.560 4.472 -8.931 1.00 88.31 258 TYR A N 1
ATOM 2011 C CA . TYR A 1 258 ? 4.768 5.208 -9.289 1.00 88.31 258 TYR A CA 1
ATOM 2012 C C . TYR A 1 258 ? 5.304 4.714 -10.624 1.00 88.31 258 TYR A C 1
ATOM 2014 O O . TYR A 1 258 ? 5.208 3.529 -10.941 1.00 88.31 258 TYR A O 1
ATOM 2022 N N . GLU A 1 259 ? 5.894 5.619 -11.394 1.00 88.06 259 GLU A N 1
ATOM 2023 C CA . GLU A 1 259 ? 6.576 5.285 -12.639 1.00 88.06 259 GLU A CA 1
ATOM 2024 C C . GLU A 1 259 ? 8.049 5.660 -12.514 1.00 88.06 259 GLU A C 1
ATOM 2026 O O . GLU A 1 259 ? 8.390 6.747 -12.047 1.00 88.06 259 GLU A O 1
ATOM 2031 N N . TYR A 1 260 ? 8.921 4.742 -12.910 1.00 87.69 260 TYR A N 1
ATOM 2032 C CA . TYR A 1 260 ? 10.362 4.930 -12.900 1.00 87.69 260 TYR A CA 1
ATOM 2033 C C . TYR A 1 260 ? 10.935 4.546 -14.258 1.00 87.69 260 TYR A C 1
ATOM 2035 O O . TYR A 1 260 ? 10.662 3.461 -14.772 1.00 87.69 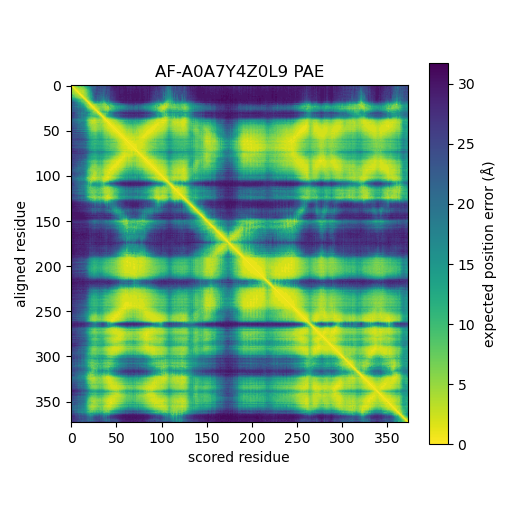260 TYR A O 1
ATOM 2043 N N . ILE A 1 261 ? 11.740 5.437 -14.834 1.00 88.69 261 ILE A N 1
ATOM 2044 C CA . ILE A 1 261 ? 12.438 5.202 -16.097 1.00 88.69 261 ILE A CA 1
ATOM 2045 C C . ILE A 1 261 ? 13.904 4.923 -15.761 1.00 88.69 261 ILE A C 1
ATOM 2047 O O . ILE A 1 261 ? 14.602 5.840 -15.325 1.00 88.69 261 ILE A O 1
ATOM 2051 N N . PRO A 1 262 ? 14.388 3.685 -15.953 1.00 86.56 262 PRO A N 1
ATOM 2052 C CA . PRO A 1 262 ? 15.799 3.374 -15.801 1.00 86.56 262 PRO A CA 1
ATOM 2053 C C . PRO A 1 262 ? 16.624 4.163 -16.824 1.00 86.56 262 PRO A C 1
ATOM 2055 O O . PRO A 1 262 ? 16.409 4.030 -18.034 1.00 86.56 262 PRO A O 1
ATOM 2058 N N . ASN A 1 263 ? 17.573 4.961 -16.339 1.00 79.31 263 ASN A N 1
ATOM 2059 C CA . ASN A 1 263 ? 18.555 5.660 -17.166 1.00 79.31 263 ASN A CA 1
ATOM 2060 C C . ASN A 1 263 ? 19.899 4.918 -17.101 1.00 79.31 263 ASN A C 1
ATOM 2062 O O . ASN A 1 263 ? 20.185 4.215 -16.132 1.00 79.31 263 ASN A O 1
ATOM 2066 N N . GLN A 1 264 ? 20.669 4.970 -18.190 1.00 63.09 264 GLN A N 1
ATOM 2067 C CA . GLN A 1 264 ? 21.800 4.070 -18.423 1.00 63.09 264 GLN A CA 1
ATOM 2068 C C . GLN A 1 264 ? 22.907 4.177 -17.362 1.00 63.09 264 GLN A C 1
ATOM 2070 O O . GLN A 1 264 ? 23.500 5.233 -17.189 1.00 63.09 264 GLN A O 1
ATOM 2075 N N . SER A 1 265 ? 23.236 3.008 -16.799 1.00 55.28 265 SER A N 1
ATOM 2076 C CA . SER A 1 265 ? 24.534 2.613 -16.242 1.00 55.28 265 SER A CA 1
ATOM 2077 C C . SER A 1 265 ? 25.037 3.391 -15.023 1.00 55.28 265 SER A C 1
ATOM 2079 O O . SER A 1 265 ? 25.876 4.274 -15.150 1.00 55.28 265 SER A O 1
ATOM 2081 N N . ASP A 1 266 ? 24.615 2.962 -13.830 1.00 48.53 266 ASP A N 1
ATOM 2082 C CA . ASP A 1 266 ? 25.472 2.224 -12.877 1.00 48.53 266 ASP A CA 1
ATOM 2083 C C . ASP A 1 266 ? 25.021 2.496 -11.431 1.00 48.53 266 ASP A C 1
ATOM 2085 O O . ASP A 1 266 ? 25.108 3.619 -10.945 1.00 48.53 266 ASP A O 1
ATOM 2089 N N . GLY A 1 267 ? 24.486 1.483 -10.739 1.00 56.69 267 GLY A N 1
ATOM 2090 C CA . GLY A 1 267 ? 24.216 1.521 -9.292 1.00 56.69 267 GLY A CA 1
ATOM 2091 C C . GLY A 1 267 ? 23.291 2.626 -8.747 1.00 56.69 267 GLY A C 1
ATOM 2092 O O . GLY A 1 267 ? 23.089 2.670 -7.529 1.00 56.69 267 GLY A O 1
ATOM 2093 N N . GLU A 1 268 ? 22.726 3.493 -9.597 1.00 65.81 268 GLU A N 1
ATOM 2094 C CA . GLU A 1 268 ? 21.918 4.633 -9.170 1.00 65.81 268 GLU A CA 1
ATOM 2095 C C . GLU A 1 268 ? 20.704 4.150 -8.389 1.00 65.81 268 GLU A C 1
ATOM 2097 O O . GLU A 1 268 ? 19.764 3.538 -8.899 1.00 65.81 268 GLU A O 1
ATOM 2102 N N . THR A 1 269 ? 20.761 4.417 -7.093 1.00 80.19 269 THR A N 1
ATOM 2103 C CA . THR A 1 269 ? 19.708 4.064 -6.165 1.00 80.19 269 THR A CA 1
ATOM 2104 C C . THR A 1 269 ? 18.746 5.237 -6.113 1.00 80.19 269 THR A C 1
ATOM 2106 O O . THR A 1 269 ? 19.089 6.315 -5.631 1.00 80.19 269 THR A O 1
ATOM 2109 N N . SER A 1 270 ? 17.547 5.045 -6.654 1.00 87.12 270 SER A N 1
ATOM 2110 C CA . SER A 1 270 ? 16.539 6.100 -6.751 1.00 87.12 270 SER A CA 1
ATOM 2111 C C . SER A 1 270 ? 15.494 5.944 -5.652 1.00 87.12 270 SER A C 1
ATOM 2113 O O . SER A 1 270 ? 14.978 4.851 -5.427 1.00 87.12 270 SER A O 1
ATOM 2115 N N . ILE A 1 271 ? 15.152 7.038 -4.967 1.00 90.50 271 ILE A N 1
ATOM 2116 C CA . ILE A 1 271 ? 14.056 7.043 -3.989 1.00 90.50 271 ILE A CA 1
ATOM 2117 C C . ILE A 1 271 ? 12.737 7.125 -4.760 1.00 90.50 271 ILE A C 1
ATOM 2119 O O . ILE A 1 271 ? 12.440 8.159 -5.359 1.00 90.50 271 ILE A O 1
ATOM 2123 N N . ILE A 1 272 ? 11.934 6.061 -4.721 1.00 90.38 272 ILE A N 1
ATOM 2124 C CA . ILE A 1 272 ? 10.629 6.031 -5.401 1.00 90.38 272 ILE A CA 1
ATOM 2125 C C . ILE A 1 272 ? 9.563 6.706 -4.539 1.00 90.38 272 ILE A C 1
ATOM 2127 O O . ILE A 1 272 ? 8.824 7.573 -5.001 1.00 90.38 272 ILE A O 1
ATOM 2131 N N . PHE A 1 273 ? 9.505 6.329 -3.265 1.00 91.69 273 PHE A N 1
ATOM 2132 C CA . PHE A 1 273 ? 8.573 6.876 -2.288 1.00 91.69 273 PHE A CA 1
ATOM 2133 C C . PHE A 1 273 ? 9.172 6.784 -0.886 1.00 91.69 273 PHE A C 1
ATOM 2135 O O . PHE A 1 273 ? 10.241 6.204 -0.679 1.00 91.69 273 PHE A O 1
ATOM 2142 N N . ARG A 1 274 ? 8.491 7.379 0.089 1.00 92.50 274 ARG A N 1
ATOM 2143 C CA . ARG A 1 274 ? 8.832 7.253 1.506 1.00 92.50 274 ARG A CA 1
ATOM 2144 C C . ARG A 1 274 ? 7.658 6.667 2.268 1.00 92.50 274 ARG A C 1
ATOM 2146 O O . ARG A 1 274 ? 6.513 6.833 1.867 1.00 92.50 274 ARG A O 1
ATOM 2153 N N . PHE A 1 275 ? 7.932 5.982 3.367 1.00 93.88 275 PHE A N 1
ATOM 2154 C CA . PHE A 1 275 ? 6.901 5.370 4.194 1.00 93.88 275 PHE A CA 1
ATOM 2155 C C . PHE A 1 275 ? 7.096 5.718 5.663 1.00 93.88 275 PHE A C 1
ATOM 2157 O O . PHE A 1 275 ? 8.204 5.648 6.196 1.00 93.88 275 PHE A O 1
ATOM 2164 N N . SER A 1 276 ? 6.004 6.070 6.327 1.00 93.88 276 SER A N 1
ATOM 2165 C CA . SER A 1 276 ? 5.966 6.286 7.765 1.00 93.88 276 SER A CA 1
ATOM 2166 C C . SER A 1 276 ? 4.841 5.469 8.376 1.00 93.88 276 SER A C 1
ATOM 2168 O O . SER A 1 276 ? 3.725 5.467 7.869 1.00 93.88 276 SER A O 1
ATOM 2170 N N . VAL A 1 277 ? 5.111 4.830 9.510 1.00 92.94 277 VAL A N 1
ATOM 2171 C CA . VAL A 1 277 ? 4.109 4.043 10.243 1.00 92.94 277 VAL A CA 1
ATOM 2172 C C . VAL A 1 277 ? 2.927 4.917 10.689 1.00 92.94 277 VAL A C 1
ATOM 2174 O O . VAL A 1 277 ? 1.807 4.434 10.771 1.00 92.94 277 VAL A O 1
ATOM 2177 N N . SER A 1 278 ? 3.135 6.217 10.925 1.00 90.38 278 SER A N 1
ATOM 2178 C CA . SER A 1 278 ? 2.064 7.130 11.350 1.00 90.38 278 SER A CA 1
ATOM 2179 C C . SER A 1 278 ? 1.347 7.834 10.196 1.00 90.38 278 SER A C 1
ATOM 2181 O O . SER A 1 278 ? 0.153 8.100 10.297 1.00 90.38 278 SER A O 1
ATOM 2183 N N . LYS A 1 279 ? 2.050 8.146 9.099 1.00 88.06 279 LYS A N 1
ATOM 2184 C CA . LYS A 1 279 ? 1.498 8.929 7.972 1.00 88.06 279 LYS A CA 1
ATOM 2185 C C . LYS A 1 279 ? 1.215 8.116 6.704 1.00 88.06 279 LYS A C 1
ATOM 2187 O O . LYS A 1 279 ? 0.596 8.641 5.786 1.00 88.06 279 LYS A O 1
ATOM 2192 N N . GLY A 1 280 ? 1.671 6.870 6.637 1.00 91.00 280 GLY A N 1
ATOM 2193 C CA . GLY A 1 280 ? 1.513 6.002 5.477 1.00 91.00 280 GLY A CA 1
ATOM 2194 C C . GLY A 1 280 ? 2.512 6.289 4.363 1.00 91.00 280 GLY A C 1
ATOM 2195 O O . GLY A 1 280 ? 3.693 6.547 4.610 1.00 91.00 280 GLY A O 1
ATOM 2196 N N . ILE A 1 281 ? 2.031 6.183 3.125 1.00 90.88 281 ILE A N 1
ATOM 2197 C CA . ILE A 1 281 ? 2.826 6.379 1.912 1.00 90.88 281 ILE A CA 1
ATOM 2198 C C . ILE A 1 281 ? 2.978 7.881 1.641 1.00 90.88 281 ILE A C 1
ATOM 2200 O O . ILE A 1 281 ? 1.996 8.611 1.527 1.00 90.88 281 ILE A O 1
ATOM 2204 N N . LEU A 1 282 ? 4.221 8.328 1.503 1.00 90.00 282 LEU A N 1
ATOM 2205 C CA . LEU A 1 282 ? 4.627 9.717 1.330 1.00 90.00 282 LEU A CA 1
ATOM 2206 C C . LEU A 1 282 ? 5.393 9.905 0.010 1.00 90.00 282 LEU A C 1
ATOM 2208 O O . LEU A 1 282 ? 6.030 8.966 -0.485 1.00 90.00 282 LEU A O 1
ATOM 2212 N N . PRO A 1 283 ? 5.376 11.119 -0.570 1.00 87.44 283 PRO A N 1
ATOM 2213 C CA . PRO A 1 283 ? 6.191 11.428 -1.739 1.00 87.44 283 PRO A CA 1
ATOM 2214 C C . PRO A 1 283 ? 7.689 11.342 -1.409 1.00 87.44 283 PRO A C 1
ATOM 2216 O O . PRO A 1 283 ? 8.106 11.513 -0.262 1.00 87.44 283 PRO A O 1
ATOM 2219 N N . SER A 1 284 ? 8.519 11.127 -2.431 1.00 87.19 284 SER A N 1
ATOM 2220 C CA . SER A 1 284 ? 9.980 11.008 -2.286 1.00 87.19 284 SER A CA 1
ATOM 2221 C C . SER A 1 284 ? 10.643 12.235 -1.636 1.00 87.19 284 SER A C 1
ATOM 2223 O O . SER A 1 284 ? 11.677 12.092 -0.977 1.00 87.19 284 SER A O 1
ATOM 2225 N N . SER A 1 285 ? 10.028 13.418 -1.761 1.00 86.50 285 SER A N 1
ATOM 2226 C CA . SER A 1 285 ? 10.485 14.690 -1.188 1.00 86.50 285 SER A CA 1
ATOM 2227 C C . SER A 1 285 ? 10.222 14.857 0.315 1.00 86.50 285 SER A C 1
ATOM 2229 O O . SER A 1 285 ? 10.866 15.692 0.946 1.00 86.50 285 SER A O 1
ATOM 2231 N N . ASP A 1 286 ? 9.281 14.113 0.908 1.00 87.56 286 ASP A N 1
ATOM 2232 C CA . ASP A 1 286 ? 8.894 14.295 2.315 1.00 87.56 286 ASP A CA 1
ATOM 2233 C C . ASP A 1 286 ? 9.819 13.516 3.255 1.00 87.56 286 ASP A C 1
ATOM 2235 O O . ASP A 1 286 ? 9.678 12.310 3.441 1.00 87.56 286 ASP A O 1
ATOM 2239 N N . LEU A 1 287 ? 10.742 14.216 3.915 1.00 89.31 287 LEU A N 1
ATOM 2240 C CA . LEU A 1 287 ? 11.751 13.611 4.789 1.00 89.31 287 LEU A CA 1
ATOM 2241 C C . LEU A 1 287 ? 11.203 12.964 6.077 1.00 89.31 287 LEU A C 1
ATOM 2243 O O . LEU A 1 287 ? 11.982 12.368 6.817 1.00 89.31 287 LEU A O 1
ATOM 2247 N N . SER A 1 288 ? 9.898 13.049 6.360 1.00 89.75 288 SER A N 1
ATOM 2248 C CA . SER A 1 288 ? 9.295 12.485 7.578 1.00 89.75 288 SER A CA 1
ATOM 2249 C C . SER A 1 288 ? 9.047 10.969 7.541 1.00 89.75 288 SER A C 1
ATOM 2251 O O . SER A 1 288 ? 8.614 10.400 8.545 1.00 89.75 288 SER A O 1
ATOM 2253 N N . GLY A 1 289 ? 9.333 10.307 6.414 1.00 89.88 289 GLY A N 1
ATOM 2254 C CA . GLY A 1 289 ? 9.274 8.850 6.263 1.00 89.88 289 GLY A CA 1
ATOM 2255 C C . GLY A 1 289 ? 10.601 8.218 5.832 1.00 89.88 289 GLY A C 1
ATOM 2256 O O . GLY A 1 289 ? 11.486 8.883 5.283 1.00 89.88 289 GLY A O 1
ATOM 2257 N N . ASN A 1 290 ? 10.707 6.906 6.039 1.00 92.81 290 ASN A N 1
ATOM 2258 C CA . ASN A 1 290 ? 11.838 6.089 5.607 1.00 92.81 290 ASN A CA 1
ATOM 2259 C C . ASN A 1 290 ? 11.804 5.899 4.081 1.00 92.81 290 ASN A C 1
ATOM 2261 O O . ASN A 1 290 ? 10.734 5.615 3.539 1.00 92.81 290 ASN A O 1
ATOM 2265 N N . PRO A 1 291 ? 12.934 6.061 3.372 1.00 93.56 291 PRO A N 1
ATOM 2266 C CA . PRO A 1 291 ? 12.976 5.939 1.920 1.00 93.56 291 PRO A CA 1
ATOM 2267 C C . PRO A 1 291 ? 12.870 4.489 1.456 1.00 93.56 291 PRO A C 1
ATOM 2269 O O . PRO A 1 291 ? 13.531 3.607 1.994 1.00 93.56 291 PRO A O 1
ATOM 2272 N N . TYR A 1 292 ? 12.071 4.283 0.411 1.00 93.75 292 TYR A N 1
ATOM 2273 C CA . TYR A 1 292 ? 12.030 3.047 -0.357 1.00 93.75 292 TYR A CA 1
ATOM 2274 C C . TYR A 1 292 ? 12.831 3.250 -1.637 1.00 93.75 292 TYR A C 1
ATOM 2276 O O . TYR A 1 292 ? 12.516 4.099 -2.481 1.00 93.75 292 TYR A O 1
ATOM 2284 N N . LEU A 1 293 ? 13.914 2.493 -1.725 1.00 92.25 293 LEU A N 1
ATOM 2285 C CA . LEU A 1 293 ? 14.975 2.642 -2.700 1.00 92.25 293 LEU A CA 1
ATOM 2286 C C . LEU A 1 293 ? 14.805 1.602 -3.797 1.00 92.25 293 LEU A C 1
ATOM 2288 O O . LEU A 1 293 ? 14.726 0.415 -3.502 1.00 92.25 293 LEU A O 1
ATOM 2292 N N . LEU A 1 294 ? 14.784 2.040 -5.052 1.00 91.62 294 LEU A N 1
ATOM 2293 C CA . LEU A 1 294 ? 14.861 1.156 -6.205 1.00 91.62 294 LEU A CA 1
ATOM 2294 C C . LEU A 1 294 ? 16.296 1.138 -6.714 1.00 91.62 294 LEU A C 1
ATOM 2296 O O . LEU A 1 294 ? 16.861 2.181 -7.048 1.00 91.62 294 LEU A O 1
ATOM 2300 N N . LYS A 1 295 ? 16.860 -0.065 -6.788 1.00 90.44 295 LYS A N 1
ATOM 2301 C CA . LYS A 1 295 ? 18.154 -0.337 -7.403 1.00 90.44 295 LYS A CA 1
ATOM 2302 C C . LYS A 1 295 ? 17.954 -1.249 -8.605 1.00 90.44 295 LYS A C 1
ATOM 2304 O O . LYS A 1 295 ? 17.221 -2.236 -8.536 1.00 90.44 295 LYS A O 1
ATOM 2309 N N . SER A 1 296 ? 18.623 -0.911 -9.697 1.00 89.88 296 SER A N 1
ATOM 2310 C CA . SER A 1 296 ? 18.594 -1.673 -10.937 1.00 89.88 296 SER A CA 1
ATOM 2311 C C . SER A 1 296 ? 20.009 -2.120 -11.286 1.00 89.88 296 SER A C 1
ATOM 2313 O O . SER A 1 296 ? 20.889 -1.292 -11.508 1.00 89.88 296 SER A O 1
ATOM 2315 N N . GLU A 1 297 ? 20.236 -3.432 -11.278 1.00 89.19 297 GLU A N 1
ATOM 2316 C CA . GLU A 1 297 ? 21.538 -4.047 -11.552 1.00 89.19 297 GLU A CA 1
ATOM 2317 C C . GLU A 1 297 ? 21.473 -4.773 -12.906 1.00 89.19 297 GLU A C 1
ATOM 2319 O O . GLU A 1 297 ? 20.865 -5.846 -12.978 1.00 89.19 297 GLU A O 1
ATOM 2324 N N . PRO A 1 298 ? 22.026 -4.206 -13.996 1.00 88.88 298 PRO A N 1
ATOM 2325 C CA . PRO A 1 298 ? 22.045 -4.875 -15.294 1.00 88.88 298 PRO A CA 1
ATOM 2326 C C . PRO A 1 298 ? 22.932 -6.123 -15.262 1.00 88.88 298 PRO A C 1
ATOM 2328 O O . PRO A 1 298 ? 24.000 -6.130 -14.653 1.00 88.88 298 PRO A O 1
ATOM 2331 N N . GLU A 1 299 ? 22.500 -7.180 -15.945 1.00 87.12 299 GLU A N 1
ATOM 2332 C CA . GLU A 1 299 ? 23.327 -8.357 -16.196 1.00 87.12 299 GLU A CA 1
ATOM 2333 C C . GLU A 1 299 ? 24.433 -7.998 -17.193 1.00 87.12 299 GLU A C 1
ATOM 2335 O O . GLU A 1 299 ? 24.188 -7.329 -18.202 1.00 87.12 299 GLU A O 1
ATOM 2340 N N . SER A 1 300 ? 25.667 -8.408 -16.903 1.00 81.69 300 SER A N 1
ATOM 2341 C CA . SER A 1 300 ? 26.793 -8.114 -17.781 1.00 81.69 300 SER A CA 1
ATOM 2342 C C . SER A 1 300 ? 26.665 -8.888 -19.089 1.00 81.69 300 SER A C 1
ATOM 2344 O O . SER A 1 300 ? 26.397 -10.090 -19.117 1.00 81.69 300 SER A O 1
ATOM 2346 N N . ILE A 1 301 ? 26.891 -8.190 -20.201 1.00 78.62 301 ILE A N 1
ATOM 2347 C CA . ILE A 1 301 ? 27.079 -8.849 -21.490 1.00 78.62 301 ILE A CA 1
ATOM 2348 C C . ILE A 1 301 ? 28.423 -9.589 -21.418 1.00 78.62 301 ILE A C 1
ATOM 2350 O O . ILE A 1 301 ? 29.418 -8.968 -21.043 1.00 78.62 301 ILE A O 1
ATOM 2354 N N . PRO A 1 302 ? 28.498 -10.882 -21.782 1.00 81.69 302 PRO A N 1
ATOM 2355 C CA . PRO A 1 302 ? 29.773 -11.588 -21.815 1.00 81.69 302 PRO A CA 1
ATOM 2356 C C . PRO A 1 302 ? 30.784 -10.875 -22.724 1.00 81.69 302 PRO A C 1
ATOM 2358 O O . PRO A 1 302 ? 30.463 -10.544 -23.869 1.00 81.69 302 PRO A O 1
ATOM 2361 N N . GLU A 1 303 ? 32.016 -10.693 -22.237 1.00 75.88 303 GLU A N 1
ATOM 2362 C CA . GLU A 1 303 ? 33.088 -9.937 -22.916 1.00 75.88 303 GLU A CA 1
ATOM 2363 C C . GLU A 1 303 ? 33.356 -10.423 -24.352 1.00 75.88 303 GLU A C 1
ATOM 2365 O O . GLU A 1 303 ? 33.725 -9.649 -25.234 1.00 75.88 303 GLU A O 1
ATOM 2370 N N . THR A 1 304 ? 33.091 -11.702 -24.629 1.00 75.50 304 THR A N 1
ATOM 2371 C CA . THR A 1 304 ? 33.205 -12.319 -25.958 1.00 75.50 304 THR A CA 1
ATOM 2372 C C . THR A 1 304 ? 32.356 -11.622 -27.031 1.00 75.50 304 THR A C 1
ATOM 2374 O O . THR A 1 304 ? 32.742 -11.604 -28.200 1.00 75.50 304 THR A O 1
ATOM 2377 N N . TYR A 1 305 ? 31.215 -11.033 -26.662 1.00 77.25 305 TYR A N 1
ATOM 2378 C CA . TYR A 1 305 ? 30.288 -10.398 -27.606 1.00 77.25 305 TYR A CA 1
ATOM 2379 C C . TYR A 1 305 ? 30.502 -8.885 -27.756 1.00 77.25 305 TYR A C 1
ATOM 2381 O O . TYR A 1 305 ? 30.018 -8.295 -28.724 1.00 77.25 305 TYR A O 1
ATOM 2389 N N . GLU A 1 306 ? 31.264 -8.245 -26.864 1.00 74.62 306 GLU A N 1
ATOM 2390 C CA . GLU A 1 306 ? 31.584 -6.816 -26.957 1.00 74.62 306 GLU A CA 1
ATOM 2391 C C . GLU A 1 306 ? 32.138 -6.359 -28.319 1.00 74.62 306 GLU A C 1
ATOM 2393 O O . GLU A 1 306 ? 31.647 -5.352 -28.841 1.00 74.62 306 GLU A O 1
ATOM 2398 N N . PRO A 1 307 ? 33.139 -7.032 -28.931 1.00 78.38 307 PRO A N 1
ATOM 2399 C CA . PRO A 1 307 ? 33.674 -6.588 -30.216 1.00 78.38 307 PRO A CA 1
ATOM 2400 C C . PRO A 1 307 ? 32.633 -6.694 -31.336 1.00 78.38 307 PRO A C 1
ATOM 2402 O O . PRO A 1 307 ? 32.628 -5.868 -32.250 1.00 78.38 307 PRO A O 1
ATOM 2405 N N . LEU A 1 308 ? 31.712 -7.661 -31.255 1.00 79.81 308 LEU A N 1
ATOM 2406 C CA . LEU A 1 308 ? 30.615 -7.785 -32.213 1.00 79.81 308 LEU A CA 1
ATOM 2407 C C . LEU A 1 308 ? 29.667 -6.593 -32.096 1.00 79.81 308 LEU A C 1
ATOM 2409 O O . LEU A 1 308 ? 29.405 -5.942 -33.106 1.00 79.81 308 LEU A O 1
ATOM 2413 N N . PHE A 1 309 ? 29.228 -6.252 -30.880 1.00 79.62 309 PHE A N 1
ATOM 2414 C CA . PHE A 1 309 ? 28.341 -5.109 -30.644 1.00 79.62 309 PHE A CA 1
ATOM 2415 C C . PHE A 1 309 ? 28.984 -3.766 -30.996 1.00 79.62 309 PHE A C 1
ATOM 2417 O O . PHE A 1 309 ? 28.302 -2.899 -31.535 1.00 79.62 309 PHE A O 1
ATOM 2424 N N . LYS A 1 310 ? 30.298 -3.611 -30.790 1.00 78.12 310 LYS A N 1
ATOM 2425 C CA . LYS A 1 310 ? 31.051 -2.430 -31.245 1.00 78.12 310 LYS A CA 1
ATOM 2426 C C . LYS A 1 310 ? 31.051 -2.310 -32.777 1.00 78.12 310 LYS A C 1
ATOM 2428 O O . LYS A 1 310 ? 30.857 -1.216 -33.298 1.00 78.12 310 LYS A O 1
ATOM 2433 N N . ASN A 1 311 ? 31.181 -3.421 -33.506 1.00 79.06 311 ASN A N 1
ATOM 2434 C CA . ASN A 1 311 ? 31.194 -3.430 -34.977 1.00 79.06 311 ASN A CA 1
ATOM 2435 C C . ASN A 1 311 ? 29.822 -3.182 -35.624 1.00 79.06 311 ASN A C 1
ATOM 2437 O O . ASN A 1 311 ? 29.748 -2.656 -36.738 1.00 79.06 311 ASN A O 1
ATOM 2441 N N . ILE A 1 312 ? 28.733 -3.599 -34.977 1.00 79.06 312 ILE A N 1
ATOM 2442 C CA . ILE A 1 312 ? 27.357 -3.380 -35.462 1.00 79.06 312 ILE A CA 1
ATOM 2443 C C . ILE A 1 312 ? 26.656 -2.220 -34.744 1.00 79.06 312 ILE A C 1
ATOM 2445 O O . ILE A 1 312 ? 25.452 -2.040 -34.914 1.00 79.06 312 ILE A O 1
ATOM 2449 N N . GLY A 1 313 ? 27.391 -1.458 -33.938 1.00 78.06 313 GLY A N 1
ATOM 2450 C CA . GLY A 1 313 ? 26.854 -0.394 -33.104 1.00 78.06 313 GLY A CA 1
ATOM 2451 C C . GLY A 1 313 ? 26.315 0.798 -33.894 1.00 78.06 313 GLY A C 1
ATOM 2452 O O . GLY A 1 313 ? 26.495 0.932 -35.108 1.00 78.06 313 GLY A O 1
ATOM 2453 N N . PHE A 1 314 ? 25.633 1.683 -33.174 1.00 73.88 314 PHE A N 1
ATOM 2454 C CA . PHE A 1 314 ? 25.119 2.936 -33.709 1.00 73.88 314 PHE A CA 1
ATOM 2455 C C . PHE A 1 314 ? 26.245 3.920 -34.072 1.00 73.88 314 PHE A C 1
ATOM 2457 O O . PHE A 1 314 ? 27.002 4.370 -33.213 1.00 73.88 314 PHE A O 1
ATOM 2464 N N . GLU A 1 315 ? 26.317 4.308 -35.347 1.00 72.81 315 GLU A N 1
ATOM 2465 C CA . GLU A 1 315 ? 27.244 5.329 -35.841 1.00 72.81 315 GLU A CA 1
ATOM 2466 C C . GLU A 1 315 ? 26.486 6.644 -36.083 1.00 72.81 315 GLU A C 1
ATOM 2468 O O . GLU A 1 315 ? 25.761 6.796 -37.066 1.00 72.81 315 GLU A O 1
ATOM 2473 N N . LYS A 1 316 ? 26.672 7.629 -35.196 1.00 64.69 316 LYS A N 1
ATOM 2474 C CA . LYS A 1 316 ? 25.940 8.908 -35.250 1.00 64.69 316 LYS A CA 1
ATOM 2475 C C . LYS A 1 316 ? 26.296 9.775 -36.472 1.00 64.69 316 LYS A C 1
ATOM 2477 O O . LYS A 1 316 ? 25.470 10.564 -36.912 1.00 64.69 316 LYS A O 1
ATOM 2482 N N . ASN A 1 317 ? 27.496 9.623 -37.041 1.00 60.84 317 ASN A N 1
ATOM 2483 C CA . ASN A 1 317 ? 28.089 10.616 -37.951 1.00 60.84 317 ASN A CA 1
ATOM 2484 C C . ASN A 1 317 ? 27.973 10.298 -39.451 1.00 60.84 317 ASN A C 1
ATOM 2486 O O . ASN A 1 317 ? 28.447 11.087 -40.270 1.00 60.84 317 ASN A O 1
ATOM 2490 N N . LYS A 1 318 ? 27.390 9.158 -39.845 1.00 66.25 318 LYS A N 1
ATOM 2491 C CA . LYS A 1 318 ? 27.228 8.800 -41.263 1.00 66.25 318 LYS A CA 1
ATOM 2492 C C . LYS A 1 318 ? 25.862 8.163 -41.514 1.00 66.25 318 LYS A C 1
ATOM 2494 O O . LYS A 1 318 ? 25.515 7.212 -40.819 1.00 66.25 318 LYS A O 1
ATOM 2499 N N . PRO A 1 319 ? 25.099 8.627 -42.520 1.00 63.03 319 PRO A N 1
ATOM 2500 C CA . PRO A 1 319 ? 23.905 7.916 -42.949 1.00 63.03 319 PRO A CA 1
ATOM 2501 C C . PRO A 1 319 ? 24.311 6.555 -43.514 1.00 63.03 319 PRO A C 1
ATOM 2503 O O . PRO A 1 319 ? 25.018 6.473 -44.522 1.00 63.03 319 PRO A O 1
ATOM 2506 N N . ILE A 1 320 ? 23.868 5.488 -42.855 1.00 69.50 320 ILE A N 1
ATOM 2507 C CA . ILE A 1 320 ? 24.103 4.122 -43.315 1.00 69.50 320 ILE A CA 1
ATOM 2508 C C . ILE A 1 320 ? 22.916 3.691 -44.173 1.00 69.50 320 ILE A C 1
ATOM 2510 O O . ILE A 1 320 ? 21.756 3.995 -43.889 1.00 69.50 320 ILE A O 1
ATOM 2514 N N . LYS A 1 321 ? 23.246 3.017 -45.269 1.00 74.12 321 LYS A N 1
ATOM 2515 C CA . LYS A 1 321 ? 22.312 2.548 -46.286 1.00 74.12 321 LYS A CA 1
ATOM 2516 C C . LYS A 1 321 ? 21.837 1.129 -45.956 1.00 74.12 321 LYS A C 1
ATOM 2518 O O . LYS A 1 321 ? 22.636 0.316 -45.503 1.00 74.12 321 LYS A O 1
ATOM 2523 N N . ASP A 1 322 ? 20.559 0.848 -46.199 1.00 76.56 322 ASP A N 1
ATOM 2524 C CA . ASP A 1 322 ? 19.898 -0.458 -46.039 1.00 76.56 322 ASP A CA 1
ATOM 2525 C C . ASP A 1 322 ? 19.978 -1.090 -44.634 1.00 76.56 322 ASP A C 1
ATOM 2527 O O . ASP A 1 322 ? 20.010 -2.317 -44.492 1.00 76.56 322 ASP A O 1
ATOM 2531 N N . VAL A 1 323 ? 19.970 -0.269 -43.579 1.00 81.25 323 VAL A N 1
ATOM 2532 C CA . VAL A 1 323 ? 19.955 -0.732 -42.180 1.00 81.25 323 VAL A CA 1
ATOM 2533 C C . VAL A 1 323 ? 18.862 -0.055 -41.364 1.00 81.25 323 VAL A C 1
ATOM 2535 O O . VAL A 1 323 ? 18.496 1.077 -41.653 1.00 81.25 323 VAL A O 1
ATOM 2538 N N . ILE A 1 324 ? 18.383 -0.725 -40.318 1.00 82.31 324 ILE A N 1
ATOM 2539 C CA . ILE A 1 324 ? 17.485 -0.170 -39.297 1.00 82.31 324 ILE A CA 1
ATOM 2540 C C . ILE A 1 324 ? 18.149 -0.320 -37.931 1.00 82.31 324 ILE A C 1
ATOM 2542 O O . ILE A 1 324 ? 18.758 -1.349 -37.642 1.00 82.31 324 ILE A O 1
ATOM 2546 N N . TYR A 1 325 ? 18.045 0.710 -37.097 1.00 86.56 325 TYR A N 1
ATOM 2547 C CA . TYR A 1 325 ? 18.535 0.659 -35.722 1.00 86.56 325 TYR A CA 1
ATOM 2548 C C . TYR A 1 325 ? 17.481 0.074 -34.788 1.00 86.56 325 TYR A C 1
ATOM 2550 O O . TYR A 1 325 ? 16.313 0.449 -34.879 1.00 86.56 325 TYR A O 1
ATOM 2558 N N . TYR A 1 326 ? 17.913 -0.806 -33.887 1.00 86.31 326 TYR A N 1
ATOM 2559 C CA . TYR A 1 326 ? 17.099 -1.370 -32.812 1.00 86.31 326 TYR A CA 1
ATOM 2560 C C . TYR A 1 326 ? 17.927 -1.507 -31.525 1.00 86.31 326 TYR A C 1
ATOM 2562 O O . TYR A 1 326 ? 19.156 -1.393 -31.549 1.00 86.31 326 TYR A O 1
ATOM 2570 N N . ARG A 1 327 ? 17.253 -1.716 -30.390 1.00 87.81 327 ARG A N 1
ATOM 2571 C CA . ARG A 1 327 ? 17.892 -1.972 -29.088 1.00 87.81 327 ARG A CA 1
ATOM 2572 C C . ARG A 1 327 ? 17.790 -3.444 -28.736 1.00 87.81 327 ARG A C 1
ATOM 2574 O O . ARG A 1 327 ? 16.720 -4.029 -28.873 1.00 87.81 327 ARG A O 1
ATOM 2581 N N . ILE A 1 328 ? 18.884 -4.011 -28.240 1.00 87.12 328 ILE A N 1
ATOM 2582 C CA . ILE A 1 328 ? 18.878 -5.352 -27.649 1.00 87.12 328 ILE A CA 1
ATOM 2583 C C . ILE A 1 328 ? 18.639 -5.192 -26.147 1.00 87.12 328 ILE A C 1
ATOM 2585 O O . ILE A 1 328 ? 19.533 -4.691 -25.473 1.00 87.12 328 ILE A O 1
ATOM 2589 N N . PRO A 1 329 ? 17.477 -5.575 -25.596 1.00 89.06 329 PRO A N 1
ATOM 2590 C CA . PRO A 1 329 ? 17.222 -5.410 -24.172 1.00 89.06 329 PRO A CA 1
ATOM 2591 C C . PRO A 1 329 ? 18.165 -6.281 -23.337 1.00 89.06 329 PRO A C 1
ATOM 2593 O O . PRO A 1 329 ? 18.453 -7.422 -23.692 1.00 89.06 329 PRO A O 1
ATOM 2596 N N . ILE A 1 330 ? 18.611 -5.749 -22.200 1.00 89.38 330 ILE A N 1
ATOM 2597 C CA . ILE A 1 330 ? 19.421 -6.488 -21.226 1.00 89.38 330 ILE A CA 1
ATOM 2598 C C . ILE A 1 330 ? 18.556 -6.788 -20.012 1.00 89.38 330 ILE A C 1
ATOM 2600 O O . ILE A 1 330 ? 17.835 -5.923 -19.510 1.00 89.38 330 ILE A O 1
ATOM 2604 N N . THR A 1 331 ? 18.626 -8.024 -19.531 1.00 91.19 331 THR A N 1
ATOM 2605 C CA . THR A 1 331 ? 17.984 -8.415 -18.279 1.00 91.19 331 THR A CA 1
ATOM 2606 C C . THR A 1 331 ? 18.677 -7.721 -17.114 1.00 91.19 331 THR A C 1
ATOM 2608 O O . THR A 1 331 ? 19.891 -7.783 -16.978 1.00 91.19 331 THR A O 1
ATOM 2611 N N . ALA A 1 332 ? 17.907 -7.065 -16.257 1.00 90.81 332 ALA A N 1
ATOM 2612 C CA . ALA A 1 332 ? 18.394 -6.447 -15.036 1.00 90.81 332 ALA A CA 1
ATOM 2613 C C . ALA A 1 332 ? 17.667 -7.025 -13.826 1.00 90.81 332 ALA A C 1
ATOM 2615 O O . ALA A 1 332 ? 16.489 -7.389 -13.900 1.00 90.81 332 ALA A O 1
ATOM 2616 N N . ASN A 1 333 ? 18.367 -7.098 -12.701 1.00 91.75 333 ASN A N 1
ATOM 2617 C CA . ASN A 1 333 ? 17.768 -7.426 -11.423 1.00 91.75 333 ASN A CA 1
ATOM 2618 C C . ASN A 1 333 ? 17.270 -6.142 -10.750 1.00 91.75 333 ASN A C 1
ATOM 2620 O O . ASN A 1 333 ? 18.064 -5.270 -10.394 1.00 91.75 333 ASN A O 1
ATOM 2624 N N . ILE A 1 334 ? 15.953 -6.026 -10.598 1.00 91.94 334 ILE A N 1
ATOM 2625 C CA . ILE A 1 334 ? 15.297 -4.890 -9.953 1.00 91.94 334 ILE A CA 1
ATOM 2626 C C . ILE A 1 334 ? 15.039 -5.238 -8.501 1.00 91.94 334 ILE A C 1
ATOM 2628 O O . ILE A 1 334 ? 14.312 -6.191 -8.214 1.00 91.94 334 ILE A O 1
ATOM 2632 N N . LYS A 1 335 ? 15.609 -4.440 -7.600 1.00 92.69 335 LYS A N 1
ATOM 2633 C CA . LYS A 1 335 ? 15.468 -4.576 -6.151 1.00 92.69 335 LYS A CA 1
ATOM 2634 C C . LYS A 1 335 ? 14.800 -3.337 -5.576 1.00 92.69 335 LYS A C 1
ATOM 2636 O O . LYS A 1 335 ? 15.186 -2.221 -5.920 1.00 92.69 335 LYS A O 1
ATOM 2641 N N . ILE A 1 336 ? 13.822 -3.536 -4.694 1.00 93.38 336 ILE A N 1
ATOM 2642 C CA . ILE A 1 336 ? 13.266 -2.462 -3.862 1.00 93.38 336 ILE A CA 1
ATOM 2643 C C . ILE A 1 336 ? 13.584 -2.779 -2.406 1.00 93.38 336 ILE A C 1
ATOM 2645 O O . ILE A 1 336 ? 13.222 -3.854 -1.925 1.00 93.38 336 ILE A O 1
ATOM 2649 N N . SER A 1 337 ? 14.237 -1.847 -1.715 1.00 92.56 337 SER A N 1
ATOM 2650 C CA . SER A 1 337 ? 14.626 -1.988 -0.312 1.00 92.56 337 SER A CA 1
ATOM 2651 C C . SER A 1 337 ? 14.127 -0.826 0.543 1.00 92.56 337 SER A C 1
ATOM 2653 O O . SER A 1 337 ? 13.970 0.297 0.066 1.00 92.56 337 SER A O 1
ATOM 2655 N N . ASP A 1 338 ? 13.895 -1.084 1.828 1.00 89.25 338 ASP A N 1
ATOM 2656 C CA . ASP A 1 338 ? 13.577 -0.064 2.843 1.00 89.25 338 ASP A CA 1
ATOM 2657 C C . ASP A 1 338 ? 14.834 0.517 3.522 1.00 89.25 338 ASP A C 1
ATOM 2659 O O . ASP A 1 338 ? 14.765 1.131 4.589 1.00 89.25 338 ASP A O 1
ATOM 2663 N N . GLY A 1 339 ? 16.006 0.269 2.928 1.00 82.44 339 GLY A N 1
ATOM 2664 C CA . GLY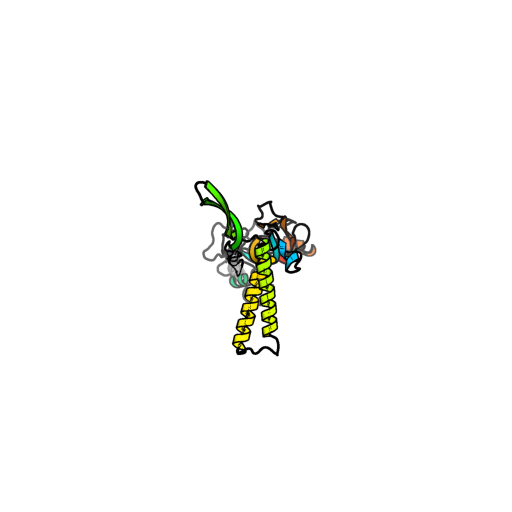 A 1 339 ? 17.322 0.589 3.479 1.00 82.44 339 GLY A CA 1
ATOM 2665 C C . GLY A 1 339 ? 17.887 -0.460 4.444 1.00 82.44 339 GLY A C 1
ATOM 2666 O O . GLY A 1 339 ? 19.079 -0.406 4.738 1.00 82.44 339 GLY A O 1
ATOM 2667 N N . LYS A 1 340 ? 17.082 -1.422 4.919 1.00 85.00 340 LYS A N 1
ATOM 2668 C CA . LYS A 1 340 ? 17.540 -2.517 5.795 1.00 85.00 340 LYS A CA 1
A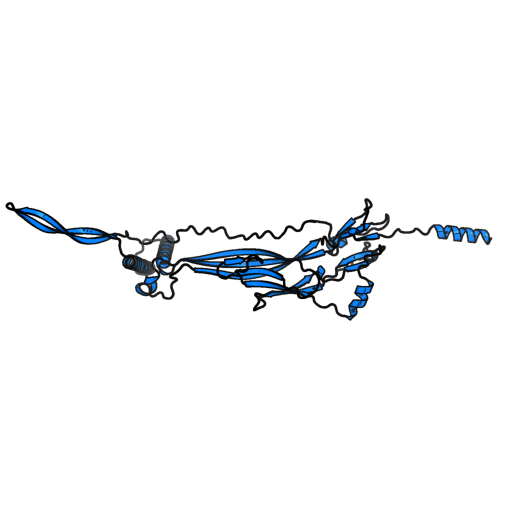TOM 2669 C C . LYS A 1 340 ? 17.491 -3.871 5.103 1.00 85.00 340 LYS A C 1
ATOM 2671 O O . LYS A 1 340 ? 18.408 -4.669 5.265 1.00 85.00 340 LYS A O 1
ATOM 2676 N N . SER A 1 341 ? 16.416 -4.131 4.369 1.00 89.06 341 SER A N 1
ATOM 2677 C CA . SER A 1 341 ? 16.158 -5.408 3.714 1.00 89.06 341 SER A CA 1
ATOM 2678 C C . SER A 1 341 ? 15.588 -5.213 2.315 1.00 89.06 341 SER A C 1
ATOM 2680 O O . SER A 1 341 ? 14.900 -4.229 2.036 1.00 89.06 341 SER A O 1
ATOM 2682 N N . ASP A 1 342 ? 15.877 -6.171 1.438 1.00 90.25 342 ASP A N 1
ATOM 2683 C CA . ASP A 1 342 ? 15.293 -6.228 0.103 1.00 90.25 342 ASP A CA 1
ATOM 2684 C C . ASP A 1 342 ? 13.877 -6.808 0.218 1.00 90.25 342 ASP A C 1
ATOM 2686 O O . ASP A 1 342 ? 13.688 -7.970 0.577 1.00 90.25 342 ASP A O 1
ATOM 2690 N N . ILE A 1 343 ? 12.873 -5.979 -0.061 1.00 91.62 343 ILE A N 1
ATOM 2691 C CA . ILE A 1 343 ? 11.448 -6.323 0.062 1.00 91.62 343 ILE A CA 1
ATOM 2692 C C . ILE A 1 343 ? 10.936 -6.957 -1.230 1.00 91.62 343 ILE A C 1
ATOM 2694 O O . ILE A 1 343 ? 10.057 -7.816 -1.214 1.00 91.62 343 ILE A O 1
ATOM 2698 N N . PHE A 1 344 ? 11.495 -6.537 -2.362 1.00 92.56 344 PHE A N 1
ATOM 2699 C CA . PHE A 1 344 ? 11.138 -7.039 -3.679 1.00 92.56 344 PHE A CA 1
ATOM 2700 C C . PHE A 1 344 ? 12.395 -7.278 -4.506 1.00 92.56 344 PHE A C 1
ATOM 2702 O O . PHE A 1 344 ? 13.334 -6.482 -4.474 1.00 92.56 344 PHE A O 1
ATOM 2709 N N . THR A 1 345 ? 12.411 -8.365 -5.275 1.00 93.38 345 THR A N 1
ATOM 2710 C CA . THR A 1 345 ? 13.477 -8.681 -6.231 1.00 93.38 345 THR A CA 1
ATOM 2711 C C . THR A 1 345 ? 12.880 -9.399 -7.436 1.00 93.38 345 THR A C 1
ATOM 2713 O O . THR A 1 345 ? 12.196 -10.411 -7.277 1.00 93.38 345 THR A O 1
ATOM 2716 N N . ARG A 1 346 ? 13.122 -8.894 -8.649 1.00 92.94 346 ARG A N 1
ATOM 2717 C CA . ARG A 1 346 ? 12.643 -9.514 -9.895 1.00 92.94 346 ARG A CA 1
ATOM 2718 C C . ARG A 1 346 ? 13.600 -9.228 -11.050 1.00 92.94 346 ARG A C 1
ATOM 2720 O O . ARG A 1 346 ? 14.117 -8.123 -11.176 1.00 92.94 346 ARG A O 1
ATOM 2727 N N . ARG A 1 347 ? 13.781 -10.213 -11.935 1.00 93.12 347 ARG A N 1
ATOM 2728 C CA . ARG A 1 347 ? 14.506 -10.042 -13.204 1.00 93.12 347 ARG A CA 1
ATOM 2729 C C . ARG A 1 347 ? 13.565 -9.475 -14.264 1.00 93.12 347 ARG A C 1
ATOM 2731 O O . ARG A 1 347 ? 12.507 -10.051 -14.503 1.00 93.12 347 ARG A O 1
ATOM 2738 N N . ILE A 1 348 ? 13.939 -8.353 -14.872 1.00 92.31 348 ILE A N 1
ATOM 2739 C CA . ILE A 1 348 ? 13.141 -7.636 -15.875 1.00 92.31 348 ILE A CA 1
ATOM 2740 C C . ILE A 1 348 ? 14.055 -7.211 -17.026 1.00 92.31 348 ILE A C 1
ATOM 2742 O O . ILE A 1 348 ? 15.152 -6.708 -16.796 1.00 92.31 348 ILE A O 1
ATOM 2746 N N . SER A 1 349 ? 13.608 -7.384 -18.269 1.00 91.50 349 SER A N 1
ATOM 2747 C CA . SER A 1 349 ? 14.339 -6.922 -19.454 1.00 91.50 349 SER A CA 1
ATOM 2748 C C . SER A 1 349 ? 14.171 -5.412 -19.655 1.00 91.50 349 SER A C 1
ATOM 2750 O O . SER A 1 349 ? 13.056 -4.901 -19.790 1.00 91.50 349 SER A O 1
ATOM 2752 N N . ILE A 1 350 ? 15.289 -4.687 -19.683 1.00 90.69 350 ILE A N 1
ATOM 2753 C CA . ILE A 1 350 ? 15.338 -3.231 -19.831 1.00 90.69 350 ILE A CA 1
ATOM 2754 C C . ILE A 1 350 ? 15.981 -2.880 -21.171 1.00 90.69 350 ILE A C 1
ATOM 2756 O O . ILE A 1 350 ? 17.135 -3.217 -21.437 1.00 90.69 350 ILE A O 1
ATOM 2760 N N . CYS A 1 351 ? 15.236 -2.162 -22.016 1.00 89.81 351 CYS A N 1
ATOM 2761 C CA . CYS A 1 351 ? 15.697 -1.764 -23.348 1.00 89.81 351 CYS A CA 1
ATOM 2762 C C . CYS A 1 351 ? 16.861 -0.765 -23.285 1.00 89.81 351 CYS A C 1
ATOM 2764 O O . CYS A 1 351 ? 17.754 -0.805 -24.126 1.00 89.81 351 CYS A O 1
ATOM 2766 N N . GLN A 1 352 ? 16.857 0.127 -22.291 1.00 88.06 352 GLN A N 1
ATOM 2767 C CA . GLN A 1 352 ? 17.831 1.209 -22.163 1.00 88.06 352 GLN A CA 1
ATOM 2768 C C . GLN A 1 352 ? 19.237 0.708 -21.861 1.00 88.06 352 GLN A C 1
ATOM 2770 O O . GLN A 1 352 ? 20.177 1.323 -22.330 1.00 88.06 352 GLN A O 1
ATOM 2775 N N . TYR A 1 353 ? 19.419 -0.379 -21.112 1.00 88.06 353 TYR A N 1
ATOM 2776 C CA . TYR A 1 353 ? 20.765 -0.891 -20.819 1.00 88.06 353 TYR A CA 1
ATOM 2777 C C . TYR A 1 353 ? 21.429 -1.553 -22.025 1.00 88.06 353 TYR A C 1
ATOM 2779 O O . TYR A 1 353 ? 22.647 -1.695 -22.064 1.00 88.06 353 TYR A O 1
ATOM 2787 N N . GLY A 1 354 ? 20.624 -1.908 -23.021 1.00 86.12 354 GLY A N 1
ATOM 2788 C CA . GLY A 1 354 ? 21.050 -2.496 -24.271 1.00 86.12 354 GLY A CA 1
ATOM 2789 C C . GLY A 1 354 ? 21.917 -1.612 -25.158 1.00 86.12 354 GLY A C 1
ATOM 2790 O O . GLY A 1 354 ? 21.663 -0.407 -25.258 1.00 86.12 354 GLY A O 1
ATOM 2791 N N . PRO A 1 355 ? 22.864 -2.196 -25.915 1.00 87.44 355 PRO A N 1
ATOM 2792 C CA . PRO A 1 355 ? 23.481 -1.490 -27.023 1.00 87.44 355 PRO A CA 1
ATOM 2793 C C . PRO A 1 355 ? 22.451 -1.239 -28.136 1.00 87.44 355 PRO A C 1
ATOM 2795 O O . PRO A 1 355 ? 21.587 -2.074 -28.428 1.00 87.44 355 PRO A O 1
ATOM 2798 N N . ILE A 1 356 ? 22.573 -0.084 -28.794 1.00 88.19 356 ILE A N 1
ATOM 2799 C CA . ILE A 1 356 ? 21.861 0.200 -30.044 1.00 88.19 356 ILE A CA 1
ATOM 2800 C C . ILE A 1 356 ? 22.681 -0.391 -31.187 1.00 88.19 356 ILE A C 1
ATOM 2802 O O . ILE A 1 356 ? 23.852 -0.045 -31.363 1.00 88.19 356 ILE A O 1
ATOM 2806 N N . VAL A 1 357 ? 22.054 -1.257 -31.974 1.00 87.94 357 VAL A N 1
ATOM 2807 C CA . VAL A 1 357 ? 22.703 -2.022 -33.040 1.00 87.94 357 VAL A CA 1
ATOM 2808 C C . VAL A 1 357 ? 21.964 -1.863 -34.367 1.00 87.94 357 VAL A C 1
ATOM 2810 O O . VAL A 1 357 ? 20.775 -1.534 -34.408 1.00 87.94 357 VAL A O 1
ATOM 2813 N N . ARG A 1 358 ? 22.678 -2.081 -35.474 1.00 86.31 358 ARG A N 1
ATOM 2814 C CA . ARG A 1 358 ? 22.139 -2.017 -36.838 1.00 86.31 358 ARG A CA 1
ATOM 2815 C C . ARG A 1 358 ? 21.733 -3.401 -37.345 1.00 86.31 358 ARG A C 1
ATOM 2817 O O . ARG A 1 358 ? 22.525 -4.339 -37.301 1.00 86.31 358 ARG A O 1
ATOM 2824 N N . MET A 1 359 ? 20.529 -3.506 -37.899 1.00 82.06 359 MET A N 1
ATOM 2825 C CA . MET A 1 359 ? 20.028 -4.693 -38.592 1.00 82.06 359 MET A CA 1
ATOM 2826 C C . MET A 1 359 ? 19.932 -4.434 -40.102 1.00 82.06 359 MET A C 1
ATOM 2828 O O . MET A 1 359 ? 19.282 -3.466 -40.502 1.00 82.06 359 MET A O 1
ATOM 2832 N N . PRO A 1 360 ? 20.526 -5.283 -40.960 1.00 81.31 360 PRO A N 1
ATOM 2833 C CA . PRO A 1 360 ? 20.363 -5.174 -42.407 1.00 81.31 360 PRO A CA 1
ATOM 2834 C C . PRO A 1 360 ? 18.930 -5.475 -42.860 1.00 81.31 360 PRO A C 1
ATOM 2836 O O . PRO A 1 360 ? 18.350 -6.503 -42.507 1.00 81.31 360 PRO A O 1
ATOM 2839 N N . ILE A 1 361 ? 18.394 -4.635 -43.744 1.00 73.75 361 ILE A N 1
ATOM 2840 C CA . ILE A 1 361 ? 17.003 -4.720 -44.221 1.00 73.75 361 ILE A CA 1
ATOM 2841 C C . ILE A 1 361 ? 16.731 -5.985 -45.052 1.00 73.75 361 ILE A C 1
ATOM 2843 O O . ILE A 1 361 ? 15.594 -6.445 -45.150 1.00 73.75 361 ILE A O 1
ATOM 2847 N N . LYS A 1 362 ? 17.775 -6.618 -45.602 1.00 69.81 362 LYS A N 1
ATOM 2848 C CA . LYS A 1 362 ? 17.670 -7.874 -46.367 1.00 69.81 362 LYS A CA 1
ATOM 2849 C C . LYS A 1 362 ? 16.962 -8.991 -45.589 1.00 69.81 362 LYS A C 1
ATOM 2851 O O . LYS A 1 362 ? 16.264 -9.793 -46.199 1.00 69.81 362 LYS A O 1
ATOM 2856 N N . PHE A 1 363 ? 17.096 -9.023 -44.264 1.00 66.56 363 PHE A N 1
ATOM 2857 C CA . PHE A 1 363 ? 16.453 -10.028 -43.410 1.00 66.56 363 PHE A CA 1
ATOM 2858 C C . PHE A 1 363 ? 14.955 -9.776 -43.175 1.00 66.56 363 PHE A C 1
ATOM 2860 O O . PHE A 1 363 ? 14.286 -10.574 -42.523 1.00 66.56 363 PHE A O 1
ATOM 2867 N N . MET A 1 364 ? 14.418 -8.685 -43.724 1.00 61.44 364 MET A N 1
ATOM 2868 C CA . MET A 1 364 ? 13.084 -8.159 -43.430 1.00 61.44 364 MET A CA 1
ATOM 2869 C C . MET A 1 364 ? 12.160 -8.147 -44.653 1.00 61.44 364 MET A C 1
ATOM 2871 O O . MET A 1 364 ? 10.988 -7.788 -44.548 1.00 61.44 364 MET A O 1
ATOM 2875 N N . ILE A 1 365 ? 12.679 -8.529 -45.822 1.00 59.84 365 ILE A N 1
ATOM 2876 C CA . ILE A 1 365 ? 11.910 -8.616 -47.063 1.00 59.84 365 ILE A CA 1
ATOM 2877 C C . ILE A 1 365 ? 11.143 -9.942 -47.052 1.00 59.84 365 ILE A C 1
ATOM 2879 O O . ILE A 1 365 ? 11.758 -10.983 -47.233 1.00 59.84 365 ILE A O 1
ATOM 2883 N N . LYS A 1 366 ? 9.827 -9.846 -46.810 1.00 51.78 366 LYS A N 1
ATOM 2884 C CA . LYS A 1 366 ? 8.661 -10.743 -47.032 1.00 51.78 366 LYS A CA 1
ATOM 2885 C C . LYS A 1 366 ? 8.764 -12.289 -46.944 1.00 51.78 366 LYS A C 1
ATOM 2887 O O . LYS A 1 366 ? 7.738 -12.889 -46.652 1.00 51.78 366 LYS A O 1
ATOM 2892 N N . ASP A 1 367 ? 9.927 -12.923 -47.079 1.00 46.59 367 ASP A N 1
ATOM 2893 C CA . ASP A 1 367 ? 10.098 -14.389 -47.121 1.00 46.59 367 ASP A CA 1
ATOM 2894 C C . ASP A 1 367 ? 10.827 -14.991 -45.901 1.00 46.59 367 ASP A C 1
ATOM 2896 O O . ASP A 1 367 ? 11.076 -16.192 -45.850 1.00 46.59 367 ASP A O 1
ATOM 2900 N N . SER A 1 368 ? 11.158 -14.205 -44.873 1.00 45.00 368 SER A N 1
ATOM 2901 C CA . SER A 1 368 ? 11.759 -14.728 -43.637 1.00 45.00 368 SER A CA 1
ATOM 2902 C C . SER A 1 368 ? 10.695 -15.016 -42.569 1.00 45.00 368 SER A C 1
ATOM 2904 O O . SER A 1 368 ? 10.483 -14.246 -41.629 1.00 45.00 368 SER A O 1
ATOM 2906 N N . SER A 1 369 ? 10.030 -16.165 -42.683 1.00 41.19 369 SER A N 1
ATOM 2907 C CA . SER A 1 369 ? 9.203 -16.770 -41.622 1.00 41.19 369 SER A CA 1
ATOM 2908 C C . SER A 1 369 ? 10.033 -17.391 -40.481 1.00 41.19 369 SER A C 1
ATOM 2910 O O . SER A 1 369 ? 9.538 -18.251 -39.767 1.00 41.19 369 SER A O 1
ATOM 2912 N N . LEU A 1 370 ? 11.3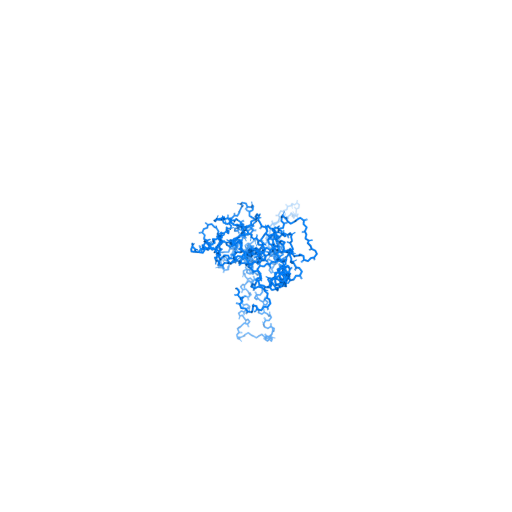12 -17.023 -40.346 1.00 42.59 370 LEU A N 1
ATOM 2913 C CA . LEU A 1 370 ? 12.310 -17.770 -39.564 1.00 42.59 370 LEU A CA 1
ATOM 2914 C C . LEU A 1 370 ? 13.063 -16.932 -38.525 1.00 42.59 370 LEU A C 1
ATOM 2916 O O . LEU A 1 370 ? 14.062 -17.395 -37.987 1.00 42.59 370 LEU A O 1
ATOM 2920 N N . ILE A 1 371 ? 12.624 -15.705 -38.247 1.00 46.56 371 ILE A N 1
ATOM 2921 C CA . ILE A 1 371 ? 13.247 -14.887 -37.202 1.00 46.56 371 ILE A CA 1
ATOM 2922 C C . ILE A 1 371 ? 12.172 -14.532 -36.179 1.00 46.56 371 ILE A C 1
ATOM 2924 O O . ILE A 1 371 ? 11.543 -13.478 -36.263 1.00 46.56 371 ILE A O 1
ATOM 2928 N N . GLU A 1 372 ? 11.928 -15.470 -35.267 1.00 35.75 372 GLU A N 1
ATOM 2929 C CA . GLU A 1 372 ? 11.352 -15.187 -33.953 1.00 35.75 372 GLU A CA 1
ATOM 2930 C C . GLU A 1 372 ? 12.521 -14.800 -33.033 1.00 35.75 372 GLU A C 1
ATOM 2932 O O . GLU A 1 372 ? 13.529 -15.509 -32.990 1.00 35.75 372 GLU A O 1
ATOM 2937 N N . PHE A 1 373 ? 12.418 -13.635 -32.391 1.00 44.75 373 PHE A N 1
ATOM 2938 C CA . PHE A 1 373 ? 13.360 -13.150 -31.378 1.00 44.75 373 PHE A CA 1
ATOM 2939 C C . PHE A 1 373 ? 12.780 -13.359 -29.987 1.00 44.75 373 PHE A C 1
ATOM 2941 O O . PHE A 1 373 ? 11.559 -13.115 -29.839 1.00 44.75 373 PHE A O 1
#

Foldseek 3Di:
DVVVVVVVVVVVVVPPPPQAFKWKAFPVPDPDADPQKAKWFFKFKKKKKKWKKKKKWFFFFLAQVCCCVQPVDPDFDPDIDIFMDTDDIDIDIDIDGDPVGMMMIHGDPPDDFDVVVCCVLNQIGHPDCPDPPAFDWPWPWPPPPPDPDQADDLAPDDQWDWDWDWDWDFDDDPNDTDTDTDTDTDIDGHDSVVSLNRLSVVLVVLVVVLVLLVDPPRPDPDDPVRSVVSNVVSVVSNVSSVCSHRPDMDMIMIMTIFMDGDAEDDFDWDFGWWADGRPGIGHSPDPPGQTWIKTKAWDDDPPVCVVVCVVFADDNPDTDTQKDKGWDWTWIWIFIDSVPDTPDIDIDTGRNHTTIGIDGSVCRPDPCPDDDD